Protein AF-A0A422Q7G4-F1 (afdb_monomer_lite)

pLDDT: mean 73.3, std 18.07, range [26.69, 97.81]

Sequence (610 aa):
MLEGDVGDVSAAATEVNVARLLAAAANCREGLAVATIRLRLLHNSTESHAGWSRREKDVLLLCLDRAVSRVYPPLDPLQYTQAPPEFLLEDGARVVRLRLTPSARYSSAATVPHRVEGKCPPPRTTPADATSSDDAPVVDAAAARGECGGDEDAAALMRRRWRKAAWMTARIFNEGGWYPAEQRPVKVPTETVGCMRSGASSETVLDVAARLKERRLLHADAFGMEFIGLIVALTPRYAYVAVPFLQDGQALPQWSLVSRVGVPSLLAEAAATLTRKRERSECATGGFVLFLNEEELVAHDVGPLNRLQPDQCVRVVLRAHKVYCKQQRTLLGGPASLSLAFEDAAVLSCTAVEDQTNLLESLSTYLDLLQIVRASCARFLRGYSKYMGTSANSAEARLFTAVTDTVSVHMKKLRGREGRSPVTVASPQEIPSLLEGTCVEFKAKIDKWRRDGPDDAAPGQRRHAIVNLERIRHTVAAMASTLGGVLLVGVADDGEVIGHARGALKELRLSGFCPAMVKGSVTVTEMRAVRGERPTTMPKDWWKAAKPQPREQQDSEDAADRVVTVVTVRRGPAPFYTTSRYSVPYTRGFASTVPLHLVVCARRIADLLP

InterPro domains:
  IPR007421 Schlafen, AlbA_2 domain [PF04326] (436-526)
  IPR038461 Schlafen, AlbA_2 domain superfamily [G3DSA:3.30.950.30] (420-589)

Foldseek 3Di:
DAEEEAADLPFLVNLQRLLQSVQLQLPDPPPDDFRKYKYWYPDDDPDPPLADAQVNLLSNLVSNVSSQLQKPVRDQQQQFVVDFWDFDQDPSITMIMTTGHHQVVPDPLDPDGDHIPHDNPDPPPDPPPPDDDDDDDDDPDDDDPDDPPVVVVSVVLLVVLLVLLQLLLQCLAQCLQCVVLPPPDPPDPDDDDDPPPPDPDLDFPQRSQQVSAFDKGKGFGLVFQKFKWKFFKDDSFWTWTWAWEDDPPDPDTAIATAEIHGDDPLCVVVSVVNPDDDDPPDPPPDPDRDHHCCCVHCVVPPGDIGTDDPQSMKMFMKTAGMKIWHFDDDDPDDDTDIHIHGPPMDTPDIGGDPDPVCVNVRGQHPVNSVVSSVVRRVVSVVCCCVPVVPDCPDPSNVVSCLQFQFQDLPDDAFPDDWAFQPDDDPALVCQLVDRAWQAEAEAADLALQDDDDDDDDDPPSPVVNVVVLLVVQVVLQQLQLHAWHKYKYCADSSSQRNFDAPCSCVVNDQGSGWSSGHVPQKDKDKHQRDDDDDPPDDPVCPVVPPDDDDDPPPDDPPNGRGIMMIITGIHGRHNFTARHSSGATWHGRTNDIDGDNSNSSSVSSSSSDD

Secondary structure (DSSP, 8-state):
-EEEEES-TTSHHHHHHHHHHHHHHHH---TT--EEEEEEE-----S---S--HHHHHHHHHHHHHHHHTSSSPPPHHHHSSSPPEEEEETTEEEEEEEEPPGGGT-TT-SS----SSPPPPP---TT-----------------S-TTSHHHHHHHHHHHHHHHHHHHHHHHHHHHHHHHH-------------------S--HHHHHHHTTT--EEEEEEEEEEEEEEEEEE-SSEEEEEEEE--TT-SS-EEEEEEEEEPPGGGHHHHHHTTS---TT--------PEETHHHHHTT--S--EEPPTTT-EEEEEEEEEEEEEEPP-STTSPPPEEEEEEEEEEEEEEE-S-STTTGGGSPPHHHHHHHHHHHHHHHHHHHHHHHSS-TT-HHHHHHHHHH-SS-TT----S--PPPPS----SGGGGGG---SSSEEEE---GGGS-SSSS---TTHHHHHHHHHHHHHHHHHHHHTTTEEEEEETB-TTS-B--EETTTTTT---SSSSTT--TTSEEEEEEE---S---SSPPTTTTT--S-------S-GGGTTEEEEEEEEEPPSSSSB-SSTTS--EEE-SSSEEEPPHHHHHHHHHTT--

Radius of gyration: 28.14 Å; chains: 1; bounding box: 67×88×84 Å

Structure (mmCIF, N/CA/C/O backbone):
data_AF-A0A422Q7G4-F1
#
_entry.id   AF-A0A422Q7G4-F1
#
loop_
_atom_site.group_PDB
_atom_site.id
_atom_site.type_symbol
_atom_site.label_atom_id
_atom_site.label_alt_id
_atom_site.label_comp_id
_atom_site.label_asym_id
_atom_site.label_entity_id
_atom_site.label_seq_id
_atom_site.pdbx_PDB_ins_code
_atom_site.Cartn_x
_atom_site.Cartn_y
_atom_site.Cartn_z
_atom_site.occupancy
_atom_site.B_iso_or_equiv
_atom_site.auth_seq_id
_atom_site.auth_comp_id
_atom_site.auth_asym_id
_atom_site.auth_atom_id
_atom_site.pdbx_PDB_model_num
ATOM 1 N N . MET A 1 1 ? 10.695 -25.638 -3.423 1.00 82.25 1 MET A N 1
ATOM 2 C CA . MET A 1 1 ? 9.832 -24.990 -4.441 1.00 82.25 1 MET A CA 1
ATOM 3 C C . MET A 1 1 ? 8.390 -25.068 -3.961 1.00 82.25 1 MET A C 1
ATOM 5 O O . MET A 1 1 ? 8.004 -26.124 -3.478 1.00 82.25 1 MET A O 1
ATOM 9 N N . LEU A 1 2 ? 7.632 -23.973 -4.031 1.00 87.31 2 LEU A N 1
ATOM 10 C CA . LEU A 1 2 ? 6.211 -23.919 -3.663 1.00 87.31 2 LEU A CA 1
ATOM 11 C C . LEU A 1 2 ? 5.367 -23.875 -4.933 1.00 87.31 2 LEU A C 1
ATOM 13 O O . LEU A 1 2 ? 5.732 -23.163 -5.862 1.00 87.31 2 LEU A O 1
ATOM 17 N N . GLU A 1 3 ? 4.258 -24.602 -4.976 1.00 91.06 3 GLU A N 1
ATOM 18 C CA . GLU A 1 3 ? 3.409 -24.696 -6.167 1.00 91.06 3 GLU A CA 1
ATOM 19 C C . GLU A 1 3 ? 1.971 -24.295 -5.849 1.00 91.06 3 GLU A C 1
ATOM 21 O O . GLU A 1 3 ? 1.470 -24.582 -4.761 1.00 91.06 3 GLU A O 1
ATOM 26 N N . GLY A 1 4 ? 1.309 -23.645 -6.801 1.00 89.00 4 GLY A N 1
ATOM 27 C CA . GLY A 1 4 ? -0.097 -23.286 -6.697 1.00 89.00 4 GLY A CA 1
ATOM 28 C C . GLY A 1 4 ? -0.779 -23.233 -8.049 1.00 89.00 4 GLY A C 1
ATOM 29 O O . GLY A 1 4 ? -0.185 -22.814 -9.039 1.00 89.00 4 GLY A O 1
ATOM 30 N N . ASP A 1 5 ? -2.047 -23.617 -8.064 1.00 89.12 5 ASP A N 1
ATOM 31 C CA . ASP A 1 5 ? -2.892 -23.521 -9.243 1.00 89.12 5 ASP A CA 1
ATOM 32 C C . ASP A 1 5 ? -3.741 -22.241 -9.207 1.00 89.12 5 ASP A C 1
ATOM 34 O O . ASP A 1 5 ? -4.246 -21.824 -8.159 1.00 89.12 5 ASP A O 1
ATOM 38 N N . VAL A 1 6 ? -3.886 -21.610 -10.372 1.00 86.44 6 VAL A N 1
ATOM 39 C CA . VAL A 1 6 ? -4.592 -20.344 -10.580 1.00 86.44 6 VAL A CA 1
ATOM 40 C C . VAL A 1 6 ? -5.710 -20.564 -11.598 1.00 86.44 6 VAL A C 1
ATOM 42 O O . VAL A 1 6 ? -5.462 -20.656 -12.798 1.00 86.44 6 VAL A O 1
ATOM 45 N N . GLY A 1 7 ? -6.949 -20.668 -11.112 1.00 80.69 7 GLY A N 1
ATOM 46 C CA . GLY A 1 7 ? -8.137 -20.825 -11.962 1.00 80.69 7 GLY A CA 1
ATOM 47 C C . GLY A 1 7 ? -8.635 -19.499 -12.544 1.00 80.69 7 GLY A C 1
ATOM 48 O O . GLY A 1 7 ? -8.728 -19.349 -13.761 1.00 80.69 7 GLY A O 1
ATOM 49 N N . ASP A 1 8 ? -8.910 -18.525 -11.670 1.00 83.75 8 ASP A N 1
ATOM 50 C CA . ASP A 1 8 ? -9.358 -17.174 -12.032 1.00 83.75 8 ASP A CA 1
ATOM 51 C C . ASP A 1 8 ? -8.483 -16.117 -11.344 1.00 83.75 8 ASP A C 1
ATOM 53 O O . ASP A 1 8 ? -8.568 -15.903 -10.136 1.00 83.75 8 ASP A O 1
ATOM 57 N N . VAL A 1 9 ? -7.653 -15.424 -12.123 1.00 82.44 9 VAL A N 1
ATOM 58 C CA . VAL A 1 9 ? -6.756 -14.337 -11.680 1.00 82.44 9 VAL A CA 1
ATOM 59 C C . VAL A 1 9 ? -7.482 -13.108 -11.114 1.00 82.44 9 VAL A C 1
ATOM 61 O O . VAL A 1 9 ? -6.870 -12.265 -10.455 1.00 82.44 9 VAL A O 1
ATOM 64 N N . SER A 1 10 ? -8.786 -12.983 -11.357 1.00 79.56 10 SER A N 1
ATOM 65 C CA . SER A 1 10 ? -9.614 -11.894 -10.836 1.00 79.56 10 SER A CA 1
ATOM 66 C C . SER A 1 10 ? -10.313 -12.257 -9.526 1.00 79.56 10 SER A C 1
ATOM 68 O O . SER A 1 10 ? -10.765 -11.352 -8.816 1.00 79.56 10 SER A O 1
ATOM 70 N N . ALA A 1 11 ? -10.382 -13.548 -9.189 1.00 80.50 11 ALA A N 1
ATOM 71 C CA . ALA A 1 11 ? -11.051 -14.034 -7.994 1.00 80.50 11 ALA A CA 1
ATOM 72 C C . ALA A 1 11 ? -10.252 -13.717 -6.723 1.00 80.50 11 ALA A C 1
ATOM 74 O O . ALA A 1 11 ? -9.050 -13.973 -6.626 1.00 80.50 11 ALA A O 1
ATOM 75 N N . ALA A 1 12 ? -10.951 -13.256 -5.685 1.00 75.19 12 ALA A N 1
ATOM 76 C CA . ALA A 1 12 ? -10.347 -13.016 -4.375 1.00 75.19 12 ALA A CA 1
ATOM 77 C C . ALA A 1 12 ? -9.751 -14.295 -3.756 1.00 75.19 12 ALA A C 1
ATOM 79 O O . ALA A 1 12 ? -8.729 -14.233 -3.076 1.00 75.19 12 ALA A O 1
ATOM 80 N N . ALA A 1 13 ? -10.341 -15.464 -4.034 1.00 80.00 13 ALA A N 1
ATOM 81 C CA . ALA A 1 13 ? -9.811 -16.754 -3.592 1.00 80.00 13 ALA A CA 1
ATOM 82 C C . ALA A 1 13 ? -8.398 -17.018 -4.143 1.00 80.00 13 ALA A C 1
ATOM 84 O O . ALA A 1 13 ? -7.528 -17.500 -3.414 1.00 80.00 13 ALA A O 1
ATOM 85 N N . THR A 1 14 ? -8.144 -16.635 -5.397 1.00 85.94 14 THR A N 1
ATOM 86 C CA . THR A 1 14 ? -6.820 -16.721 -6.020 1.00 85.94 14 THR A CA 1
ATOM 87 C C . THR A 1 14 ? -5.834 -15.782 -5.342 1.00 85.94 14 THR A C 1
ATOM 89 O O . THR A 1 14 ? -4.740 -16.214 -4.990 1.00 85.94 14 THR A O 1
ATOM 92 N N . GLU A 1 15 ? -6.217 -14.527 -5.086 1.00 86.31 15 GLU A N 1
ATOM 93 C CA . GLU A 1 15 ? -5.363 -13.574 -4.362 1.00 86.31 15 GLU A CA 1
ATOM 94 C C . GLU A 1 15 ? -4.960 -14.115 -2.983 1.00 86.31 15 GLU A C 1
ATOM 96 O O . GLU A 1 15 ? -3.801 -14.010 -2.589 1.00 86.31 15 GLU A O 1
ATOM 101 N N . VAL A 1 16 ? -5.905 -14.723 -2.257 1.00 82.94 16 VAL A N 1
ATOM 102 C CA . VAL A 1 16 ? -5.658 -15.345 -0.948 1.00 82.94 16 VAL A CA 1
ATOM 103 C C . VAL A 1 16 ? -4.728 -16.553 -1.075 1.00 82.94 16 VAL A C 1
ATOM 105 O O . VAL A 1 16 ? -3.814 -16.700 -0.264 1.00 82.94 16 VAL A O 1
ATOM 108 N N . ASN A 1 17 ? -4.916 -17.405 -2.085 1.00 87.19 17 ASN A N 1
ATOM 109 C CA . ASN A 1 17 ? -4.039 -18.553 -2.314 1.00 87.19 17 ASN A CA 1
ATOM 110 C C . ASN A 1 17 ? -2.601 -18.109 -2.629 1.00 87.19 17 ASN A C 1
ATOM 112 O O . ASN A 1 17 ? -1.646 -18.568 -2.004 1.00 87.19 17 ASN A O 1
ATOM 116 N N . VAL A 1 18 ? -2.446 -17.138 -3.532 1.00 90.12 18 VAL A N 1
ATOM 117 C CA . VAL A 1 18 ? -1.146 -16.544 -3.864 1.00 90.12 18 VAL A CA 1
ATOM 118 C C . VAL A 1 18 ? -0.519 -15.886 -2.633 1.00 90.12 18 VAL A C 1
ATOM 120 O O . VAL A 1 18 ? 0.665 -16.091 -2.381 1.00 90.12 18 VAL A O 1
ATOM 123 N N . ALA A 1 19 ? -1.292 -15.161 -1.819 1.00 88.25 19 ALA A N 1
ATOM 124 C CA . ALA A 1 19 ? -0.799 -14.561 -0.579 1.00 88.25 19 ALA A CA 1
ATOM 125 C C . ALA A 1 19 ? -0.264 -15.617 0.401 1.00 88.25 19 ALA A C 1
ATOM 127 O O . ALA A 1 19 ? 0.794 -15.420 0.994 1.00 88.25 19 ALA A O 1
ATOM 128 N N . ARG A 1 20 ? -0.932 -16.773 0.526 1.00 87.38 20 ARG A N 1
ATOM 129 C CA . ARG A 1 20 ? -0.442 -17.897 1.344 1.00 87.38 20 ARG A CA 1
ATOM 130 C C . ARG A 1 20 ? 0.875 -18.460 0.816 1.00 87.38 20 ARG A C 1
ATOM 132 O O . ARG A 1 20 ? 1.763 -18.741 1.615 1.00 87.38 20 ARG A O 1
ATOM 139 N N . LEU A 1 21 ? 1.027 -18.591 -0.502 1.00 90.25 21 LEU A N 1
ATOM 140 C CA . LEU A 1 21 ? 2.280 -19.045 -1.119 1.00 90.25 21 LEU A CA 1
ATOM 141 C C . LEU A 1 21 ? 3.412 -18.035 -0.915 1.00 90.25 21 LEU A C 1
ATOM 143 O O . LEU A 1 21 ? 4.527 -18.430 -0.581 1.00 90.25 21 LEU A O 1
ATOM 147 N N . LEU A 1 22 ? 3.125 -16.738 -1.059 1.00 89.12 22 LEU A N 1
ATOM 148 C CA . LEU A 1 22 ? 4.069 -15.654 -0.776 1.00 89.12 22 LEU A CA 1
ATOM 149 C C . LEU A 1 22 ? 4.499 -15.665 0.697 1.00 89.12 22 LEU A C 1
ATOM 151 O O . LEU A 1 22 ? 5.689 -15.557 0.990 1.00 89.12 22 LEU A O 1
ATOM 155 N N . ALA A 1 23 ? 3.550 -15.849 1.616 1.00 86.00 23 ALA A N 1
ATOM 156 C CA . ALA A 1 23 ? 3.828 -15.940 3.043 1.00 86.00 23 ALA A CA 1
ATOM 157 C C . ALA A 1 23 ? 4.668 -17.176 3.398 1.00 86.00 23 ALA A C 1
ATOM 159 O O . ALA A 1 23 ? 5.651 -17.078 4.132 1.00 86.00 23 ALA A O 1
ATOM 160 N N . ALA A 1 24 ? 4.325 -18.334 2.828 1.00 85.88 24 ALA A N 1
ATOM 161 C CA . ALA A 1 24 ? 5.100 -19.560 2.968 1.00 85.88 24 ALA A CA 1
ATOM 162 C C . ALA A 1 24 ? 6.536 -19.377 2.456 1.00 85.88 24 ALA A C 1
ATOM 164 O O . ALA A 1 24 ? 7.475 -19.717 3.171 1.00 85.88 24 ALA A O 1
ATOM 165 N N . ALA A 1 25 ? 6.707 -18.777 1.272 1.00 86.44 25 ALA A N 1
ATOM 166 C CA . ALA A 1 25 ? 8.015 -18.502 0.677 1.00 86.44 25 ALA A CA 1
ATOM 167 C C . ALA A 1 25 ? 8.864 -17.575 1.555 1.00 86.44 25 ALA A C 1
ATOM 169 O O . ALA A 1 25 ? 10.052 -17.822 1.753 1.00 86.44 25 ALA A O 1
ATOM 170 N N . ALA A 1 26 ? 8.253 -16.521 2.101 1.00 81.69 26 ALA A N 1
ATOM 171 C CA . ALA A 1 26 ? 8.927 -15.578 2.987 1.00 81.69 26 ALA A CA 1
ATOM 172 C C . ALA A 1 26 ? 9.363 -16.222 4.316 1.00 81.69 26 ALA A C 1
ATOM 174 O O . ALA A 1 26 ? 10.389 -15.838 4.876 1.00 81.69 26 ALA A O 1
ATOM 175 N N . ASN A 1 27 ? 8.614 -17.221 4.794 1.00 80.56 27 ASN A N 1
ATOM 176 C CA . ASN A 1 27 ? 8.895 -17.956 6.027 1.00 80.56 27 ASN A CA 1
ATOM 177 C C . ASN A 1 27 ? 9.822 -19.176 5.848 1.00 80.56 27 ASN A C 1
ATOM 179 O O . ASN A 1 27 ? 10.163 -19.811 6.852 1.00 80.56 27 ASN A O 1
ATOM 183 N N . CYS A 1 28 ? 10.234 -19.523 4.622 1.00 79.06 28 CYS A N 1
ATOM 184 C CA . CYS A 1 28 ? 11.162 -20.629 4.378 1.00 79.06 28 CYS A CA 1
ATOM 185 C C . CYS A 1 28 ? 12.508 -20.377 5.087 1.00 79.06 28 CYS A C 1
ATOM 187 O O . CYS A 1 28 ? 13.158 -19.354 4.875 1.00 79.06 28 CYS A O 1
ATOM 189 N N . ARG A 1 29 ? 12.922 -21.320 5.949 1.00 63.12 29 ARG A N 1
ATOM 190 C CA . ARG A 1 29 ? 14.099 -21.194 6.834 1.00 63.12 29 ARG A CA 1
ATOM 191 C C . ARG A 1 29 ? 15.398 -21.768 6.267 1.00 63.12 29 ARG A C 1
ATOM 193 O O . ARG A 1 29 ? 16.409 -21.748 6.962 1.00 63.12 29 ARG A O 1
ATOM 200 N N . GLU A 1 30 ? 15.396 -22.274 5.038 1.00 57.72 30 GLU A N 1
ATOM 201 C CA . GLU A 1 30 ? 16.609 -22.820 4.424 1.00 57.72 30 GLU A CA 1
ATOM 202 C C . GLU A 1 30 ? 17.587 -21.679 4.120 1.00 57.72 30 GLU A C 1
ATOM 204 O O . GLU A 1 30 ? 17.422 -20.910 3.172 1.00 57.72 30 GLU A O 1
ATOM 209 N N . GLY A 1 31 ? 18.591 -21.549 4.989 1.00 50.94 31 GLY A N 1
ATOM 210 C CA . GLY A 1 31 ? 19.435 -20.370 5.184 1.00 50.94 31 GLY A CA 1
ATOM 211 C C . GLY A 1 31 ? 20.254 -19.865 3.995 1.00 50.94 31 GLY A C 1
ATOM 212 O O . GLY A 1 31 ? 21.030 -18.936 4.181 1.00 50.94 31 GLY A O 1
ATOM 213 N N . LEU A 1 32 ? 20.105 -20.395 2.778 1.00 53.03 32 LEU A N 1
ATOM 214 C CA . LEU A 1 32 ? 20.861 -19.950 1.600 1.00 53.03 32 LEU A CA 1
ATOM 215 C C . LEU A 1 32 ? 20.078 -19.989 0.270 1.00 53.03 32 LEU A C 1
ATOM 217 O O . LEU A 1 32 ? 20.635 -19.579 -0.749 1.00 53.03 32 LEU A O 1
ATOM 221 N N . ALA A 1 33 ? 18.788 -20.346 0.236 1.00 64.81 33 ALA A N 1
ATOM 222 C CA . ALA A 1 33 ? 18.045 -20.481 -1.026 1.00 64.81 33 ALA A CA 1
ATOM 223 C C . ALA A 1 33 ? 17.051 -19.330 -1.275 1.00 64.81 33 ALA A C 1
ATOM 225 O O . ALA A 1 33 ? 16.309 -18.905 -0.394 1.00 64.81 33 ALA A O 1
ATOM 226 N N . VAL A 1 34 ? 17.038 -18.808 -2.504 1.00 78.31 34 VAL A N 1
ATOM 227 C CA . VAL A 1 34 ? 15.935 -17.980 -3.014 1.00 78.31 34 VAL A CA 1
ATOM 228 C C . VAL A 1 34 ? 14.699 -18.880 -3.095 1.00 78.31 34 VAL A C 1
ATOM 230 O O . VAL A 1 34 ? 14.728 -19.903 -3.781 1.00 78.31 34 VAL A O 1
ATOM 233 N N . ALA A 1 35 ? 13.620 -18.528 -2.396 1.00 85.69 35 ALA A N 1
ATOM 234 C CA . ALA A 1 35 ? 12.386 -19.296 -2.432 1.00 85.69 35 ALA A CA 1
ATOM 235 C C . ALA A 1 35 ? 11.719 -19.119 -3.800 1.00 85.69 35 ALA A C 1
ATOM 237 O O . ALA A 1 35 ? 11.493 -18.001 -4.261 1.00 85.69 35 ALA A O 1
ATOM 238 N N . THR A 1 36 ? 11.410 -20.230 -4.463 1.00 88.31 36 THR A N 1
ATOM 239 C CA . THR A 1 36 ? 10.760 -20.218 -5.777 1.00 88.31 36 THR A CA 1
ATOM 240 C C . THR A 1 36 ? 9.304 -20.637 -5.636 1.00 88.31 36 THR A C 1
ATOM 242 O O . THR A 1 36 ? 9.035 -21.732 -5.133 1.00 88.31 36 THR A O 1
ATOM 245 N N . ILE A 1 37 ? 8.388 -19.778 -6.085 1.00 90.81 37 ILE A N 1
ATOM 246 C CA . ILE A 1 37 ? 6.953 -20.058 -6.206 1.00 90.81 37 ILE A CA 1
ATOM 247 C C . ILE A 1 37 ? 6.640 -20.312 -7.678 1.00 90.81 37 ILE A C 1
ATOM 249 O O . ILE A 1 37 ? 7.038 -19.529 -8.537 1.00 90.81 37 ILE A O 1
ATOM 253 N N . ARG A 1 38 ? 5.912 -21.386 -7.959 1.00 92.25 38 ARG A N 1
ATOM 254 C CA . ARG A 1 38 ? 5.447 -21.790 -9.282 1.00 92.25 38 ARG A CA 1
ATOM 255 C C . ARG A 1 38 ? 3.921 -21.727 -9.307 1.00 92.25 38 ARG A C 1
ATOM 257 O O . ARG A 1 38 ? 3.261 -22.459 -8.577 1.00 92.25 38 ARG A O 1
ATOM 264 N N . LEU A 1 39 ? 3.368 -20.834 -10.119 1.00 92.31 39 LEU A N 1
ATOM 265 C CA . LEU A 1 39 ? 1.930 -20.652 -10.301 1.00 92.31 39 LEU A CA 1
ATOM 266 C C . LEU A 1 39 ? 1.521 -21.210 -11.662 1.00 92.31 39 LEU A C 1
ATOM 268 O O . LEU A 1 39 ? 1.949 -20.681 -12.684 1.00 92.31 39 LEU A O 1
ATOM 272 N N . ARG A 1 40 ? 0.702 -22.259 -11.691 1.00 89.75 40 ARG A N 1
ATOM 273 C CA . ARG A 1 40 ? 0.187 -22.853 -12.929 1.00 89.75 40 ARG A CA 1
ATOM 274 C C . ARG A 1 40 ? -1.222 -22.341 -13.197 1.00 89.75 40 ARG A C 1
ATOM 276 O O . ARG A 1 40 ? -2.091 -22.436 -12.335 1.00 89.75 40 ARG A O 1
ATOM 283 N N . LEU A 1 41 ? -1.461 -21.792 -14.382 1.00 87.31 41 LEU A N 1
ATOM 284 C CA . LEU A 1 41 ? -2.793 -21.331 -14.765 1.00 87.31 41 LEU A CA 1
ATOM 285 C C . LEU A 1 41 ? -3.606 -22.511 -15.295 1.00 87.31 41 LEU A C 1
ATOM 287 O O . LEU A 1 41 ? -3.183 -23.180 -16.233 1.00 87.31 41 LEU A O 1
ATOM 291 N N . LEU A 1 42 ? -4.778 -22.740 -14.702 1.00 82.56 42 LEU A N 1
ATOM 292 C CA . LEU A 1 42 ? -5.694 -23.825 -15.078 1.00 82.56 42 LEU A CA 1
ATOM 293 C C . LEU A 1 42 ? -6.669 -23.431 -16.198 1.00 82.56 42 LEU A C 1
ATOM 295 O O . LEU A 1 42 ? -7.570 -24.196 -16.531 1.00 82.56 42 LEU A O 1
ATOM 299 N N . HIS A 1 43 ? -6.550 -22.220 -16.740 1.00 71.31 43 HIS A N 1
ATOM 300 C CA . HIS A 1 43 ? -7.519 -21.700 -17.694 1.00 71.31 43 HIS A CA 1
ATOM 301 C C . HIS A 1 43 ? -7.432 -22.437 -19.040 1.00 71.31 43 HIS A C 1
ATOM 303 O O . HIS A 1 43 ? -6.398 -22.408 -19.708 1.00 71.31 43 HIS A O 1
ATOM 309 N N . ASN A 1 44 ? -8.548 -23.039 -19.457 1.00 54.34 44 ASN A N 1
ATOM 310 C CA . ASN A 1 44 ? -8.733 -23.619 -20.784 1.00 54.34 44 ASN A CA 1
ATOM 311 C C . ASN A 1 44 ? -8.970 -22.489 -21.795 1.00 54.34 44 ASN A C 1
ATOM 313 O O . ASN A 1 44 ? -10.111 -22.167 -22.120 1.00 54.34 44 ASN A O 1
ATOM 317 N N . SER A 1 45 ? -7.904 -21.844 -22.273 1.00 51.84 45 SER A N 1
ATOM 318 C CA . SER A 1 45 ? -8.019 -20.988 -23.455 1.00 51.84 45 SER A CA 1
ATOM 319 C C . SER A 1 45 ? -8.420 -21.868 -24.640 1.00 51.84 45 SER A C 1
ATOM 321 O O . SER A 1 45 ? -7.636 -22.703 -25.081 1.00 51.84 45 SER A O 1
ATOM 323 N N . THR A 1 46 ? -9.635 -21.686 -25.160 1.00 49.47 46 THR A N 1
ATOM 324 C CA . THR A 1 46 ? -10.085 -22.283 -26.431 1.00 49.47 46 THR A CA 1
ATOM 325 C C . THR A 1 46 ? -9.343 -21.700 -27.636 1.00 49.47 46 THR A C 1
ATOM 327 O O . THR A 1 46 ? -9.449 -22.221 -28.743 1.00 49.47 46 THR A O 1
ATOM 330 N N . GLU A 1 47 ? -8.583 -20.622 -27.438 1.00 53.59 47 GLU A N 1
ATOM 331 C CA . GLU A 1 47 ? -7.743 -20.022 -28.466 1.00 53.59 47 GLU A CA 1
ATOM 332 C C . GLU A 1 47 ? -6.375 -20.708 -28.487 1.00 53.59 47 GLU A C 1
ATOM 334 O O . GLU A 1 47 ? -5.639 -20.681 -27.497 1.00 53.59 47 GLU A O 1
ATOM 339 N N . SER A 1 48 ? -6.043 -21.300 -29.641 1.00 51.06 48 SER A N 1
ATOM 340 C CA . SER A 1 48 ? -4.814 -22.050 -29.963 1.00 51.06 48 SER A CA 1
ATOM 341 C C . SER A 1 48 ? -3.502 -21.248 -29.897 1.00 51.06 48 SER A C 1
ATOM 343 O O . SER A 1 48 ? -2.496 -21.619 -30.502 1.00 51.06 48 SER A O 1
ATOM 345 N N . HIS A 1 49 ? -3.465 -20.138 -29.165 1.00 55.47 49 HIS A N 1
ATOM 346 C CA . HIS A 1 49 ? -2.233 -19.399 -28.956 1.00 55.47 49 HIS A CA 1
ATOM 347 C C . HIS A 1 49 ? -1.345 -20.154 -27.965 1.00 55.47 49 HIS A C 1
ATOM 349 O O . HIS A 1 49 ? -1.589 -20.164 -26.755 1.00 55.47 49 HIS A O 1
ATOM 355 N N . ALA A 1 50 ? -0.273 -20.744 -28.499 1.00 61.97 50 ALA A N 1
ATOM 356 C CA . ALA A 1 50 ? 0.771 -21.489 -27.793 1.00 61.97 50 ALA A CA 1
ATOM 357 C C . ALA A 1 50 ? 1.595 -20.641 -26.797 1.00 61.97 50 ALA A C 1
ATOM 359 O O . ALA A 1 50 ? 2.707 -21.016 -26.457 1.00 61.97 50 ALA A O 1
ATOM 360 N N . GLY A 1 51 ? 1.095 -19.483 -26.354 1.00 74.06 51 GLY A N 1
ATOM 361 C CA . GLY A 1 51 ? 1.835 -18.476 -25.603 1.00 74.06 51 GLY A CA 1
ATOM 362 C C . GLY A 1 51 ? 1.005 -17.750 -24.555 1.00 74.06 51 GLY A C 1
ATOM 363 O O . GLY A 1 51 ? -0.207 -17.916 -24.463 1.00 74.06 51 GLY A O 1
ATOM 364 N N . TRP A 1 52 ? 1.690 -16.934 -23.758 1.00 79.88 52 TRP A N 1
ATOM 365 C CA . TRP A 1 52 ? 1.068 -15.969 -22.857 1.00 79.88 52 TRP A CA 1
ATOM 366 C C . TRP A 1 52 ? 0.683 -14.705 -23.622 1.00 79.88 52 TRP A C 1
ATOM 368 O O . TRP A 1 52 ? 1.570 -14.035 -24.160 1.00 79.88 52 TRP A O 1
ATOM 378 N N . SER A 1 53 ? -0.593 -14.321 -23.599 1.00 78.50 53 SER A N 1
ATOM 379 C CA . SER A 1 53 ? -0.985 -12.987 -24.056 1.00 78.50 53 SER A CA 1
ATOM 380 C C . SER A 1 53 ? -0.535 -11.926 -23.049 1.00 78.50 53 SER A C 1
ATOM 382 O O . SER A 1 53 ? -0.379 -12.193 -21.855 1.00 78.50 53 SER A O 1
ATOM 384 N N . ARG A 1 54 ? -0.341 -10.687 -23.505 1.00 73.19 54 ARG A N 1
ATOM 385 C CA . ARG A 1 54 ? 0.028 -9.582 -22.612 1.00 73.19 54 ARG A CA 1
ATOM 386 C C . ARG A 1 54 ? -1.041 -9.295 -21.559 1.00 73.19 54 ARG A C 1
ATOM 388 O O . ARG A 1 54 ? -0.715 -9.185 -20.383 1.00 73.19 54 ARG A O 1
ATOM 395 N N . ARG A 1 55 ? -2.312 -9.259 -21.968 1.00 77.69 55 ARG A N 1
ATOM 396 C CA . ARG A 1 55 ? -3.447 -9.022 -21.065 1.00 77.69 55 ARG A CA 1
ATOM 397 C C . ARG A 1 55 ? -3.458 -10.016 -19.903 1.00 77.69 55 ARG A C 1
ATOM 399 O O . ARG A 1 55 ? -3.715 -9.626 -18.770 1.00 77.69 55 ARG A O 1
ATOM 406 N N . GLU A 1 56 ? -3.158 -11.286 -20.163 1.00 80.56 56 GLU A N 1
ATOM 407 C CA . GLU A 1 56 ? -3.064 -12.306 -19.111 1.00 80.56 56 GLU A CA 1
ATOM 408 C C . GLU A 1 56 ? -1.910 -12.036 -18.144 1.00 80.56 56 GLU A C 1
ATOM 410 O O . GLU A 1 56 ? -2.089 -12.170 -16.931 1.00 80.56 56 GLU A O 1
ATOM 415 N N . LYS A 1 57 ? -0.745 -11.623 -18.663 1.00 83.81 57 LYS A N 1
ATOM 416 C CA . LYS A 1 57 ? 0.399 -11.232 -17.830 1.00 83.81 57 LYS A CA 1
ATOM 417 C C . LYS A 1 57 ? 0.027 -10.060 -16.925 1.00 83.81 57 LYS A C 1
ATOM 419 O O . LYS A 1 57 ? 0.211 -10.168 -15.718 1.00 83.81 57 LYS A O 1
ATOM 424 N N . ASP A 1 58 ? -0.568 -9.002 -17.472 1.00 82.00 58 ASP A N 1
ATOM 425 C CA . ASP A 1 58 ? -0.933 -7.796 -16.716 1.00 82.00 58 ASP A CA 1
ATOM 426 C C . ASP A 1 58 ? -1.940 -8.097 -15.604 1.00 82.00 58 ASP A C 1
ATOM 428 O O . ASP A 1 58 ? -1.759 -7.684 -14.455 1.00 82.00 58 ASP A O 1
ATOM 432 N N . VAL A 1 59 ? -2.986 -8.870 -15.911 1.00 83.88 59 VAL A N 1
ATOM 433 C CA . VAL A 1 59 ? -3.993 -9.252 -14.912 1.00 83.88 59 VAL A CA 1
ATOM 434 C C . VAL A 1 59 ? -3.370 -10.110 -13.809 1.00 83.88 59 VAL A C 1
ATOM 436 O O . VAL A 1 59 ? -3.697 -9.924 -12.632 1.00 83.88 59 VAL A O 1
ATOM 439 N N . LEU A 1 60 ? -2.434 -11.004 -14.147 1.00 88.62 60 LEU A N 1
ATOM 440 C CA . LEU A 1 60 ? -1.708 -11.776 -13.143 1.00 88.62 60 LEU A CA 1
ATOM 441 C C . LEU A 1 60 ? -0.786 -10.889 -12.297 1.00 88.62 60 LEU A C 1
ATOM 443 O O . LEU A 1 60 ? -0.813 -11.006 -11.076 1.00 88.62 60 LEU A O 1
ATOM 447 N N . LEU A 1 61 ? -0.009 -9.982 -12.894 1.00 87.88 61 LEU A N 1
ATOM 448 C CA . LEU A 1 61 ? 0.854 -9.056 -12.148 1.00 87.88 61 LEU A CA 1
ATOM 449 C C . LEU A 1 61 ? 0.028 -8.176 -11.188 1.00 87.88 61 LEU A C 1
ATOM 451 O O . LEU A 1 61 ? 0.421 -7.982 -10.038 1.00 87.88 61 LEU A O 1
ATOM 455 N N . LEU A 1 62 ? -1.166 -7.731 -11.599 1.00 85.81 62 LEU A N 1
ATOM 456 C CA . LEU A 1 62 ? -2.126 -7.042 -10.724 1.00 85.81 62 LEU A CA 1
ATOM 457 C C . LEU A 1 62 ? -2.684 -7.951 -9.617 1.00 85.81 62 LEU A C 1
ATOM 459 O O . LEU A 1 62 ? -2.981 -7.486 -8.515 1.00 85.81 62 LEU A O 1
ATOM 463 N N . CYS A 1 63 ? -2.870 -9.246 -9.882 1.00 87.56 63 CYS A N 1
ATOM 464 C CA . CYS A 1 63 ? -3.201 -10.227 -8.846 1.00 87.56 63 CYS A CA 1
ATOM 465 C C . CYS A 1 63 ? -2.060 -10.363 -7.826 1.00 87.56 63 CYS A C 1
ATOM 467 O O . CYS A 1 63 ? -2.334 -10.430 -6.629 1.00 87.56 63 CYS A O 1
ATOM 469 N N . LEU A 1 64 ? -0.796 -10.356 -8.266 1.00 88.75 64 LEU A N 1
ATOM 470 C CA . LEU A 1 64 ? 0.365 -10.407 -7.372 1.00 88.75 64 LEU A CA 1
ATOM 471 C C . LEU A 1 64 ? 0.459 -9.157 -6.488 1.00 88.75 64 LEU A C 1
ATOM 473 O O . LEU A 1 64 ? 0.633 -9.297 -5.278 1.00 88.75 64 LEU A O 1
ATOM 477 N N . ASP A 1 65 ? 0.278 -7.958 -7.055 1.00 85.88 65 ASP A N 1
ATOM 478 C CA . ASP A 1 65 ? 0.252 -6.697 -6.292 1.00 85.88 65 ASP A CA 1
ATOM 479 C C . ASP A 1 65 ? -0.809 -6.739 -5.179 1.00 85.88 65 ASP A C 1
ATOM 481 O O . ASP A 1 65 ? -0.538 -6.394 -4.024 1.00 85.88 65 ASP A O 1
ATOM 485 N N . ARG A 1 66 ? -2.009 -7.242 -5.498 1.00 83.69 66 ARG A N 1
ATOM 486 C CA . ARG A 1 66 ? -3.086 -7.434 -4.514 1.00 83.69 66 ARG A CA 1
ATOM 487 C C . ARG A 1 66 ? -2.730 -8.498 -3.476 1.00 83.69 66 ARG A C 1
ATOM 489 O O . ARG A 1 66 ? -2.920 -8.263 -2.285 1.00 83.69 66 ARG A O 1
ATOM 496 N N . ALA A 1 67 ? -2.178 -9.636 -3.890 1.00 86.31 67 ALA A N 1
ATOM 497 C CA . ALA A 1 67 ? -1.824 -10.736 -2.994 1.00 86.31 67 ALA A CA 1
ATOM 498 C C . ALA A 1 67 ? -0.732 -10.355 -1.981 1.00 86.31 67 ALA A C 1
ATOM 500 O O . ALA A 1 67 ? -0.844 -10.695 -0.805 1.00 86.31 67 ALA A O 1
ATOM 501 N N . VAL A 1 68 ? 0.286 -9.594 -2.395 1.00 83.62 68 VAL A N 1
ATOM 502 C CA . VAL A 1 68 ? 1.340 -9.089 -1.498 1.00 83.62 68 VAL A CA 1
ATOM 503 C C . VAL A 1 68 ? 0.755 -8.275 -0.347 1.00 83.62 68 VAL A C 1
ATOM 505 O O . VAL A 1 68 ? 1.177 -8.438 0.797 1.00 83.62 68 VAL A O 1
ATOM 508 N N . SER A 1 69 ? -0.226 -7.415 -0.636 1.00 77.06 69 SER A N 1
ATOM 509 C CA . SER A 1 69 ? -0.858 -6.563 0.380 1.00 77.06 69 SER A CA 1
ATOM 510 C C . SER A 1 69 ? -1.648 -7.344 1.439 1.00 77.06 69 SER A C 1
ATOM 512 O O . SER A 1 69 ? -1.933 -6.806 2.506 1.00 77.06 69 SER A O 1
ATOM 514 N N . ARG A 1 70 ? -1.978 -8.615 1.163 1.00 77.50 70 ARG A N 1
ATOM 515 C CA . ARG A 1 70 ? -2.688 -9.519 2.081 1.00 77.50 70 ARG A CA 1
ATOM 516 C C . ARG A 1 70 ? -1.756 -10.278 3.029 1.00 77.50 70 ARG A C 1
ATOM 518 O O . ARG A 1 70 ? -2.243 -10.916 3.956 1.00 77.50 70 ARG A O 1
ATOM 525 N N . VAL A 1 71 ? -0.443 -10.244 2.802 1.00 80.25 71 VAL A N 1
ATOM 526 C CA . VAL A 1 71 ? 0.540 -10.841 3.714 1.00 80.25 71 VAL A CA 1
ATOM 527 C C . VAL A 1 71 ? 0.792 -9.864 4.860 1.00 80.25 71 VAL A C 1
ATOM 529 O O . VAL A 1 71 ? 1.014 -8.682 4.612 1.00 80.25 71 VAL A O 1
ATOM 532 N N . TYR A 1 72 ? 0.777 -10.335 6.108 1.00 74.00 72 TYR A N 1
ATOM 533 C CA . TYR A 1 72 ? 1.080 -9.495 7.268 1.00 74.00 72 TYR A CA 1
ATOM 534 C C . TYR A 1 72 ? 2.294 -10.009 8.056 1.00 74.00 72 TYR A C 1
ATOM 536 O O . TYR A 1 72 ? 2.379 -11.201 8.308 1.00 74.00 72 TYR A O 1
ATOM 544 N N . PRO A 1 73 ? 3.222 -9.144 8.504 1.00 73.69 73 PRO A N 1
ATOM 545 C CA . PRO A 1 73 ? 3.429 -7.789 8.004 1.00 73.69 73 PRO A CA 1
ATOM 546 C C . PRO A 1 73 ? 3.656 -7.797 6.481 1.00 73.69 73 PRO A C 1
ATOM 548 O O . PRO A 1 73 ? 4.203 -8.778 5.976 1.00 73.69 73 PRO A O 1
ATOM 551 N N . PRO A 1 74 ? 3.271 -6.736 5.746 1.00 76.62 74 PRO A N 1
ATOM 552 C CA . PRO A 1 74 ? 3.426 -6.705 4.294 1.00 76.62 74 PRO A CA 1
ATOM 553 C C . PRO A 1 74 ? 4.853 -6.972 3.851 1.00 76.62 74 PRO A C 1
ATOM 555 O O . PRO A 1 74 ? 5.805 -6.433 4.429 1.00 76.62 74 PRO A O 1
ATOM 558 N N . LEU A 1 75 ? 4.981 -7.798 2.811 1.00 79.12 75 LEU A N 1
ATOM 559 C CA . LEU A 1 75 ? 6.274 -8.102 2.219 1.00 79.12 75 LEU A CA 1
ATOM 560 C C . LEU A 1 75 ? 6.865 -6.836 1.612 1.00 79.12 75 LEU A C 1
ATOM 562 O O . LEU A 1 75 ? 6.182 -6.062 0.937 1.00 79.12 75 LEU A O 1
ATOM 566 N N . ASP A 1 76 ? 8.160 -6.644 1.839 1.00 79.50 76 ASP A N 1
ATOM 567 C CA . ASP A 1 76 ? 8.887 -5.568 1.189 1.00 79.50 76 ASP A CA 1
ATOM 568 C C . ASP A 1 76 ? 8.955 -5.866 -0.324 1.00 79.50 76 ASP A C 1
ATOM 570 O O . ASP A 1 76 ? 9.437 -6.936 -0.697 1.00 79.50 76 ASP A O 1
ATOM 574 N N . PRO A 1 77 ? 8.544 -4.943 -1.212 1.00 74.31 77 PRO A N 1
ATOM 575 C CA . PRO A 1 77 ? 8.699 -5.108 -2.654 1.00 74.31 77 PRO A CA 1
ATOM 576 C C . PRO A 1 77 ? 10.085 -5.526 -3.101 1.00 74.31 77 PRO A C 1
ATOM 578 O O . PRO A 1 77 ? 10.209 -6.391 -3.960 1.00 74.31 77 PRO A O 1
ATOM 581 N N . LEU A 1 78 ? 11.145 -5.018 -2.479 1.00 74.06 78 LEU A N 1
ATOM 582 C CA . LEU A 1 78 ? 12.510 -5.420 -2.798 1.00 74.06 78 LEU A CA 1
ATOM 583 C C . LEU A 1 78 ? 12.776 -6.907 -2.543 1.00 74.06 78 LEU A C 1
ATOM 585 O O . LEU A 1 78 ? 13.733 -7.413 -3.119 1.00 74.06 78 LEU A O 1
ATOM 589 N N . GLN A 1 79 ? 11.980 -7.600 -1.718 1.00 73.12 79 GLN A N 1
ATOM 590 C CA . GLN A 1 79 ? 12.092 -9.045 -1.461 1.00 73.12 79 GLN A CA 1
ATOM 591 C C . GLN A 1 79 ? 11.588 -9.891 -2.624 1.00 73.12 79 GLN A C 1
ATOM 593 O O . GLN A 1 79 ? 12.194 -10.915 -2.933 1.00 73.12 79 GLN A O 1
ATOM 598 N N . TYR A 1 80 ? 10.508 -9.462 -3.276 1.00 74.88 80 TYR A N 1
ATOM 599 C CA . TYR A 1 80 ? 9.858 -10.233 -4.338 1.00 74.88 80 TYR A CA 1
ATOM 600 C C . TYR A 1 80 ? 10.076 -9.664 -5.742 1.00 74.88 80 TYR A C 1
ATOM 602 O O . TYR A 1 80 ? 9.794 -10.341 -6.723 1.00 74.88 80 TYR A O 1
ATOM 610 N N . THR A 1 81 ? 10.573 -8.431 -5.859 1.00 68.38 81 THR A N 1
ATOM 611 C CA . THR A 1 81 ? 10.850 -7.807 -7.159 1.00 68.38 81 THR A CA 1
ATOM 612 C C . THR A 1 81 ? 12.235 -8.124 -7.698 1.00 68.38 81 THR A C 1
ATOM 614 O O . THR A 1 81 ? 12.423 -7.877 -8.877 1.00 68.38 81 THR A O 1
ATOM 617 N N . GLN A 1 82 ? 13.173 -8.680 -6.901 1.00 67.50 82 GLN A N 1
ATOM 618 C CA . GLN A 1 82 ? 14.601 -8.866 -7.258 1.00 67.50 82 GLN A CA 1
ATOM 619 C C . GLN A 1 82 ? 14.863 -9.464 -8.637 1.00 67.50 82 GLN A C 1
ATOM 621 O O . GLN A 1 82 ? 15.840 -9.092 -9.286 1.00 67.50 82 GLN A O 1
ATOM 626 N N . ALA A 1 83 ? 14.012 -10.395 -9.046 1.00 74.12 83 ALA A N 1
ATOM 627 C CA . ALA A 1 83 ? 13.926 -10.853 -10.413 1.00 74.12 83 ALA A CA 1
ATOM 628 C C . ALA A 1 83 ? 12.496 -10.593 -10.900 1.00 74.12 83 ALA A C 1
ATOM 630 O O . ALA A 1 83 ? 11.551 -10.802 -10.129 1.00 74.12 83 ALA A O 1
ATOM 631 N N . PRO A 1 84 ? 12.316 -10.147 -12.154 1.00 77.31 84 PRO A N 1
ATOM 632 C CA . PRO A 1 84 ? 10.985 -10.062 -12.731 1.00 77.31 84 PRO A CA 1
ATOM 633 C C . PRO A 1 84 ? 10.332 -11.458 -12.746 1.00 77.31 84 PRO A C 1
ATOM 635 O O . PRO A 1 84 ? 11.045 -12.458 -12.866 1.00 77.31 84 PRO A O 1
ATOM 638 N N . PRO A 1 85 ? 8.994 -11.549 -12.636 1.00 85.44 85 PRO A N 1
ATOM 639 C CA . PRO A 1 85 ? 8.277 -12.806 -12.833 1.00 85.44 85 PRO A CA 1
ATOM 640 C C . PRO A 1 85 ? 8.631 -13.458 -14.176 1.00 85.44 85 PRO A C 1
ATOM 642 O O . PRO A 1 85 ? 8.566 -12.809 -15.220 1.00 85.44 85 PRO A O 1
ATOM 645 N N . GLU A 1 86 ? 8.994 -14.741 -14.156 1.00 87.56 86 GLU A N 1
ATOM 646 C CA . GLU A 1 86 ? 9.272 -15.505 -15.376 1.00 87.56 86 GLU A CA 1
ATOM 647 C C . GLU A 1 86 ? 7.961 -16.125 -15.875 1.00 87.56 86 GLU A C 1
ATOM 649 O O . GLU A 1 86 ? 7.350 -16.931 -15.172 1.00 87.56 86 GLU A O 1
ATOM 654 N N . PHE A 1 87 ? 7.531 -15.759 -17.082 1.00 87.00 87 PHE A N 1
ATOM 655 C CA . PHE A 1 87 ? 6.356 -16.333 -17.739 1.00 87.00 87 PHE A CA 1
ATOM 656 C C . PHE A 1 87 ? 6.801 -17.440 -18.692 1.00 87.00 87 PHE A C 1
ATOM 658 O O . PHE A 1 87 ? 7.474 -17.172 -19.686 1.00 87.00 87 PHE A O 1
ATOM 665 N N . LEU A 1 88 ? 6.432 -18.676 -18.376 1.00 89.50 88 LEU A N 1
ATOM 666 C CA . LEU A 1 88 ? 6.923 -19.892 -19.013 1.00 89.50 88 LEU A CA 1
ATOM 667 C C . LEU A 1 88 ? 5.764 -20.729 -19.567 1.00 89.50 88 LEU A C 1
ATOM 669 O O . LEU A 1 88 ? 4.614 -20.604 -19.135 1.00 89.50 88 LEU A O 1
ATOM 673 N N . LEU A 1 89 ? 6.092 -21.596 -20.520 1.00 87.25 89 LEU A N 1
ATOM 674 C CA . LEU A 1 89 ? 5.241 -22.689 -20.982 1.00 87.25 89 LEU A CA 1
ATOM 675 C C . LEU A 1 89 ? 5.960 -23.987 -20.627 1.00 87.25 89 LEU A C 1
ATOM 677 O O . LEU A 1 89 ? 7.017 -24.274 -21.182 1.00 87.25 89 LEU A O 1
ATOM 681 N N . GLU A 1 90 ? 5.414 -24.737 -19.679 1.00 86.94 90 GLU A N 1
ATOM 682 C CA . GLU A 1 90 ? 5.962 -26.014 -19.219 1.00 86.94 90 GLU A CA 1
ATOM 683 C C . GLU A 1 90 ? 4.896 -27.085 -19.463 1.00 86.94 90 GLU A C 1
ATOM 685 O O . GLU A 1 90 ? 3.771 -26.939 -18.990 1.00 86.94 90 GLU A O 1
ATOM 690 N N . ASP A 1 91 ? 5.219 -28.129 -20.228 1.00 82.88 91 ASP A N 1
ATOM 691 C CA . ASP A 1 91 ? 4.308 -29.246 -20.540 1.00 82.88 91 ASP A CA 1
ATOM 692 C C . ASP A 1 91 ? 2.947 -28.809 -21.119 1.00 82.88 91 ASP A C 1
ATOM 694 O O . ASP A 1 91 ? 1.893 -29.347 -20.786 1.00 82.88 91 ASP A O 1
ATOM 698 N N . GLY A 1 92 ? 2.954 -27.767 -21.959 1.00 78.62 92 GLY A N 1
ATOM 699 C CA . GLY A 1 92 ? 1.737 -27.172 -22.526 1.00 78.62 92 GLY A CA 1
ATOM 700 C C . GLY A 1 92 ? 0.918 -26.335 -21.534 1.00 78.62 92 GLY A C 1
ATOM 701 O O . GLY A 1 92 ? -0.057 -25.700 -21.932 1.00 78.62 92 GLY A O 1
ATOM 702 N N . ALA A 1 93 ? 1.327 -26.270 -20.265 1.00 83.50 93 ALA A N 1
ATOM 703 C CA . ALA A 1 93 ? 0.711 -25.440 -19.244 1.00 83.50 93 ALA A CA 1
ATOM 704 C C . ALA A 1 93 ? 1.424 -24.088 -19.121 1.00 83.50 93 ALA A C 1
ATOM 706 O O . ALA A 1 93 ? 2.651 -23.972 -19.144 1.00 83.50 93 ALA A O 1
ATOM 707 N N . ARG A 1 94 ? 0.632 -23.033 -18.937 1.00 88.25 94 ARG A N 1
ATOM 708 C CA . ARG A 1 94 ? 1.136 -21.684 -18.672 1.00 88.25 94 ARG A CA 1
ATOM 709 C C . ARG A 1 94 ? 1.547 -21.582 -17.206 1.00 88.25 94 ARG A C 1
ATOM 711 O O . ARG A 1 94 ? 0.721 -21.759 -16.310 1.00 88.25 94 ARG A O 1
ATOM 718 N N . VAL A 1 95 ? 2.822 -21.289 -16.966 1.00 90.38 95 VAL A N 1
ATOM 719 C CA . VAL A 1 95 ? 3.428 -21.261 -15.631 1.00 90.38 95 VAL A CA 1
ATOM 720 C C . VAL A 1 95 ? 4.091 -19.915 -15.374 1.00 90.38 95 VAL A C 1
ATOM 722 O O . VAL A 1 95 ? 4.768 -19.373 -16.243 1.00 90.38 95 VAL A O 1
ATOM 725 N N . VAL A 1 96 ? 3.923 -19.379 -14.166 1.00 90.31 96 VAL A N 1
ATOM 726 C CA . VAL A 1 96 ? 4.674 -18.218 -13.683 1.00 90.31 96 VAL A CA 1
ATOM 727 C C . VAL A 1 96 ? 5.570 -18.610 -12.537 1.00 90.31 96 VAL A C 1
ATOM 729 O O . VAL A 1 96 ? 5.121 -19.191 -11.549 1.00 90.31 96 VAL A O 1
ATOM 732 N N . ARG A 1 97 ? 6.845 -18.254 -12.658 1.00 90.25 97 ARG A N 1
ATOM 733 C CA . ARG A 1 97 ? 7.842 -18.485 -11.625 1.00 90.25 97 ARG A CA 1
ATOM 734 C C . ARG A 1 97 ? 8.210 -17.169 -10.955 1.00 90.25 97 ARG A C 1
ATOM 736 O O . ARG A 1 97 ? 8.650 -16.222 -11.604 1.00 90.25 97 ARG A O 1
ATOM 743 N N . LEU A 1 98 ? 8.041 -17.128 -9.639 1.00 89.19 98 LEU A N 1
ATOM 744 C CA . LEU A 1 98 ? 8.412 -16.003 -8.790 1.00 89.19 98 LEU A CA 1
ATOM 745 C C . LEU A 1 98 ? 9.584 -16.406 -7.910 1.00 89.19 98 LEU A C 1
ATOM 747 O O . LEU A 1 98 ? 9.587 -17.487 -7.320 1.00 89.19 98 LEU A O 1
ATOM 751 N N . ARG A 1 99 ? 10.560 -15.511 -7.792 1.00 85.94 99 ARG A N 1
ATOM 752 C CA . ARG A 1 99 ? 11.731 -15.686 -6.935 1.00 85.94 99 ARG A CA 1
ATOM 753 C C . ARG A 1 99 ? 11.642 -14.702 -5.779 1.00 85.94 99 ARG A C 1
ATOM 755 O O . ARG A 1 99 ? 11.801 -13.501 -5.972 1.00 85.94 99 ARG A O 1
ATOM 762 N N . LEU A 1 100 ? 11.371 -15.219 -4.587 1.00 83.06 100 LEU A N 1
ATOM 763 C CA . LEU A 1 100 ? 11.331 -14.442 -3.358 1.00 83.06 100 LEU A CA 1
ATOM 764 C C . LEU A 1 100 ? 12.605 -14.675 -2.567 1.00 83.06 100 LEU A C 1
ATOM 766 O O . LEU A 1 100 ? 12.975 -15.806 -2.254 1.00 83.06 100 LEU A O 1
ATOM 770 N N . THR A 1 101 ? 13.261 -13.586 -2.203 1.00 75.19 101 THR A N 1
ATOM 771 C CA . THR A 1 101 ? 14.419 -13.650 -1.324 1.00 75.19 101 THR A CA 1
ATOM 772 C C . THR A 1 101 ? 13.953 -13.520 0.124 1.00 75.19 101 THR A C 1
ATOM 774 O O . THR A 1 101 ? 13.359 -12.493 0.469 1.00 75.19 101 THR A O 1
ATOM 777 N N . PRO A 1 102 ? 14.233 -14.518 0.988 1.00 66.62 102 PRO A N 1
ATOM 778 C CA . PRO A 1 102 ? 13.826 -14.475 2.383 1.00 66.62 102 PRO A CA 1
ATOM 779 C C . PRO A 1 102 ? 14.321 -13.213 3.082 1.00 66.62 102 PRO A C 1
ATOM 781 O O . PRO A 1 102 ? 15.444 -12.737 2.877 1.00 66.62 102 PRO A O 1
ATOM 784 N N . SER A 1 103 ? 13.466 -12.676 3.943 1.00 55.75 103 SER A N 1
ATOM 785 C CA . SER A 1 103 ? 13.612 -11.336 4.494 1.00 55.75 103 SER A CA 1
ATOM 786 C C . SER A 1 103 ? 14.863 -11.139 5.363 1.00 55.75 103 SER A C 1
ATOM 788 O O . SER A 1 103 ? 15.322 -10.008 5.513 1.00 55.75 103 SER A O 1
ATOM 790 N N . ALA A 1 104 ? 15.456 -12.224 5.878 1.00 54.25 104 ALA A N 1
ATOM 791 C CA . ALA A 1 104 ? 16.715 -12.201 6.629 1.00 54.25 104 ALA A CA 1
ATOM 792 C C . ALA A 1 104 ? 17.900 -11.640 5.818 1.00 54.25 104 ALA A C 1
ATOM 794 O O . ALA A 1 104 ? 18.837 -11.106 6.397 1.00 54.25 104 ALA A O 1
ATOM 795 N N . ARG A 1 105 ? 17.857 -11.700 4.477 1.00 55.06 105 ARG A N 1
ATOM 796 C CA . ARG A 1 105 ? 18.971 -11.232 3.632 1.00 55.06 105 ARG A CA 1
ATOM 797 C C . ARG A 1 105 ? 19.127 -9.715 3.551 1.00 55.06 105 ARG A C 1
ATOM 799 O O . ARG A 1 105 ? 20.198 -9.246 3.177 1.00 55.06 105 ARG A O 1
ATOM 806 N N . TYR A 1 106 ? 18.070 -8.950 3.821 1.00 50.81 106 TYR A N 1
ATOM 807 C CA . TYR A 1 106 ? 18.086 -7.496 3.601 1.00 50.81 106 TYR A CA 1
ATOM 808 C C . TYR A 1 106 ? 18.498 -6.699 4.821 1.00 50.81 106 TYR A C 1
ATOM 810 O O . TYR A 1 106 ? 18.895 -5.550 4.671 1.00 50.81 106 TYR A O 1
ATOM 818 N N . SER A 1 107 ? 18.445 -7.309 6.000 1.00 49.31 107 SER A N 1
ATOM 819 C CA . SER A 1 107 ? 18.964 -6.687 7.200 1.00 49.31 107 SER A CA 1
ATOM 820 C C . SER A 1 107 ? 20.190 -7.463 7.641 1.00 49.31 107 SER A C 1
ATOM 822 O O . SER A 1 107 ? 20.091 -8.494 8.296 1.00 49.31 107 SER A O 1
ATOM 824 N N . SER A 1 108 ? 21.365 -6.927 7.312 1.00 46.84 108 SER A N 1
ATOM 825 C CA . SER A 1 108 ? 22.643 -7.406 7.851 1.00 46.84 108 SER A CA 1
ATOM 826 C C . SER A 1 108 ? 22.732 -7.273 9.378 1.00 46.84 108 SER A C 1
ATOM 828 O O . SER A 1 108 ? 23.722 -7.690 9.965 1.00 46.84 108 SER A O 1
ATOM 830 N N . ALA A 1 109 ? 21.733 -6.645 10.009 1.00 45.25 109 ALA A N 1
ATOM 831 C CA . ALA A 1 109 ? 21.671 -6.349 11.432 1.00 45.25 109 ALA A CA 1
ATOM 832 C C . ALA A 1 109 ? 20.449 -6.970 12.144 1.00 45.25 109 ALA A C 1
ATOM 834 O O . ALA A 1 109 ? 20.327 -6.826 13.360 1.00 45.25 109 ALA A O 1
ATOM 835 N N . ALA A 1 110 ? 19.530 -7.644 11.437 1.00 46.97 110 ALA A N 1
ATOM 836 C CA . ALA A 1 110 ? 18.389 -8.298 12.076 1.00 46.97 110 ALA A CA 1
ATOM 837 C C . ALA A 1 110 ? 18.760 -9.719 12.510 1.00 46.97 110 ALA A C 1
ATOM 839 O O . ALA A 1 110 ? 18.820 -10.636 11.697 1.00 46.97 110 ALA A O 1
ATOM 840 N N . THR A 1 111 ? 18.928 -9.910 13.817 1.00 42.56 111 THR A N 1
ATOM 841 C CA . THR A 1 111 ? 19.048 -11.237 14.444 1.00 42.56 111 THR A CA 1
ATOM 842 C C . THR A 1 111 ? 17.745 -12.041 14.376 1.00 42.56 111 THR A C 1
ATOM 844 O O . THR A 1 111 ? 17.758 -13.259 14.526 1.00 42.56 111 THR A O 1
ATOM 847 N N . VAL A 1 112 ? 16.610 -11.380 14.108 1.00 47.84 112 VAL A N 1
ATOM 848 C CA . VAL A 1 112 ? 15.301 -12.026 13.960 1.00 47.84 112 VAL A CA 1
ATOM 849 C C . VAL A 1 112 ? 14.867 -11.970 12.492 1.00 47.84 112 VAL A C 1
ATOM 851 O O . VAL A 1 112 ? 14.632 -10.872 11.976 1.00 47.84 112 VAL A O 1
ATOM 854 N N . PRO A 1 113 ? 14.720 -13.119 11.804 1.00 56.19 113 PRO A N 1
ATOM 855 C CA . PRO A 1 113 ? 14.197 -13.144 10.444 1.00 56.19 113 PRO A CA 1
ATOM 856 C C . PRO A 1 113 ? 12.803 -12.514 10.435 1.00 56.19 113 PRO A C 1
ATOM 858 O O . PRO A 1 113 ? 11.976 -12.829 11.295 1.00 56.19 113 PRO A O 1
ATOM 861 N N . HIS A 1 114 ? 12.527 -11.618 9.483 1.00 61.06 114 HIS A N 1
ATOM 862 C CA . HIS A 1 114 ? 11.171 -11.101 9.322 1.00 61.06 114 HIS A CA 1
ATOM 863 C C . HIS A 1 114 ? 10.255 -12.269 8.962 1.00 61.06 114 HIS A C 1
ATOM 865 O O . HIS A 1 114 ? 10.311 -12.814 7.867 1.00 61.06 114 HIS A O 1
ATOM 871 N N . ARG A 1 115 ? 9.447 -12.658 9.948 1.00 66.62 115 ARG A N 1
ATOM 872 C CA . ARG A 1 115 ? 8.366 -13.617 9.789 1.00 66.62 115 ARG A CA 1
ATOM 873 C C . ARG A 1 115 ? 7.109 -12.874 9.389 1.00 66.62 115 ARG A C 1
ATOM 875 O O . ARG A 1 115 ? 6.881 -11.740 9.828 1.00 66.62 115 ARG A O 1
ATOM 882 N N . VAL A 1 116 ? 6.327 -13.542 8.566 1.00 75.38 116 VAL A N 1
ATOM 883 C CA . VAL A 1 116 ? 4.970 -13.151 8.213 1.00 75.38 116 VAL A CA 1
ATOM 884 C C . VAL A 1 116 ? 3.997 -14.192 8.746 1.00 75.38 116 VAL A C 1
ATOM 886 O O . VAL A 1 116 ? 4.373 -15.327 9.034 1.00 75.38 116 VAL A O 1
ATOM 889 N N . GLU A 1 117 ? 2.748 -13.809 8.925 1.00 72.00 117 GLU A N 1
ATOM 890 C CA . GLU A 1 117 ? 1.659 -14.710 9.248 1.00 72.00 117 GLU A CA 1
ATOM 891 C C . GLU A 1 117 ? 1.463 -15.715 8.113 1.00 72.00 117 GLU A C 1
ATOM 893 O O . GLU A 1 117 ? 1.455 -15.363 6.935 1.00 72.00 117 GLU A O 1
ATOM 898 N N . GLY A 1 118 ? 1.321 -16.986 8.482 1.00 65.69 118 GLY A N 1
ATOM 899 C CA . GLY A 1 118 ? 1.229 -18.103 7.548 1.00 65.69 118 GLY A CA 1
ATOM 900 C C . GLY A 1 118 ? 2.178 -19.234 7.932 1.00 65.69 118 GLY A C 1
ATOM 901 O O . GLY A 1 118 ? 3.298 -19.011 8.392 1.00 65.69 118 GLY A O 1
ATOM 902 N N . LYS A 1 119 ? 1.728 -20.479 7.764 1.00 65.25 119 LYS A N 1
ATOM 903 C CA . LYS A 1 119 ? 2.562 -21.657 8.029 1.00 65.25 119 LYS A CA 1
ATOM 904 C C . LYS A 1 119 ? 3.499 -21.894 6.843 1.00 65.25 119 LYS A C 1
ATOM 906 O O . LYS A 1 119 ? 3.065 -21.834 5.696 1.00 65.25 119 LYS A O 1
ATOM 911 N N . CYS A 1 120 ? 4.767 -22.200 7.118 1.00 58.44 120 CYS A N 1
ATOM 912 C CA . CYS A 1 120 ? 5.605 -22.858 6.119 1.00 58.44 120 CYS A CA 1
ATOM 913 C C . CYS A 1 120 ? 5.033 -24.272 5.925 1.00 58.44 120 CYS A C 1
ATOM 915 O O . CYS A 1 120 ? 4.837 -24.960 6.932 1.00 58.44 120 CYS A O 1
ATOM 917 N N . PRO A 1 121 ? 4.719 -24.713 4.696 1.00 56.91 121 PRO A N 1
ATOM 918 C CA . PRO A 1 121 ? 4.373 -26.107 4.477 1.00 56.91 121 PRO A CA 1
ATOM 919 C C . PRO A 1 121 ? 5.563 -26.982 4.902 1.00 56.91 121 PRO A C 1
ATOM 921 O O . PRO A 1 121 ? 6.713 -26.562 4.719 1.00 56.91 121 PRO A O 1
ATOM 924 N N . PRO A 1 122 ? 5.312 -28.159 5.502 1.00 48.84 122 PRO A N 1
ATOM 925 C CA . PRO A 1 122 ? 6.382 -29.103 5.788 1.00 48.84 122 PRO A CA 1
ATOM 926 C C . PRO A 1 122 ? 7.101 -29.458 4.476 1.00 48.84 122 PRO A C 1
ATOM 928 O O . PRO A 1 122 ? 6.455 -29.476 3.419 1.00 48.84 122 PRO A O 1
ATOM 931 N N . PRO A 1 123 ? 8.425 -29.696 4.505 1.00 49.34 123 PRO A N 1
ATOM 932 C CA . PRO A 1 123 ? 9.146 -30.133 3.318 1.00 49.34 123 PRO A CA 1
ATOM 933 C C . PRO A 1 123 ? 8.453 -31.376 2.747 1.00 49.34 123 PRO A C 1
ATOM 935 O O . PRO A 1 123 ? 8.133 -32.306 3.486 1.00 49.34 123 PRO A O 1
ATOM 938 N N . ARG A 1 124 ? 8.170 -31.372 1.436 1.00 46.25 124 ARG A N 1
ATOM 939 C CA . ARG A 1 124 ? 7.703 -32.572 0.730 1.00 46.25 124 ARG A CA 1
ATOM 940 C C . ARG A 1 124 ? 8.823 -33.605 0.845 1.00 46.25 124 ARG A C 1
ATOM 942 O O . ARG A 1 124 ? 9.821 -33.486 0.141 1.00 46.25 124 ARG A O 1
ATOM 949 N N . THR A 1 125 ? 8.669 -34.586 1.727 1.00 34.50 125 THR A N 1
ATOM 950 C CA . THR A 1 125 ? 9.501 -35.785 1.722 1.00 34.50 125 THR A CA 1
ATOM 951 C C . THR A 1 125 ? 9.220 -36.521 0.418 1.00 34.50 125 THR A C 1
ATOM 953 O O . THR A 1 125 ? 8.119 -37.016 0.176 1.00 34.50 125 THR A O 1
ATOM 956 N N . THR A 1 126 ? 10.191 -36.524 -0.489 1.00 36.16 126 THR A N 1
ATOM 957 C CA . THR A 1 126 ? 10.178 -37.445 -1.623 1.00 36.16 126 THR A CA 1
ATOM 958 C C . THR A 1 126 ? 10.247 -38.880 -1.085 1.00 36.16 126 THR A C 1
ATOM 960 O O . THR A 1 126 ? 10.985 -39.108 -0.126 1.00 36.16 126 THR A O 1
ATOM 963 N N . PRO A 1 127 ? 9.542 -39.865 -1.676 1.00 37.09 127 PRO A N 1
ATOM 964 C CA . PRO A 1 127 ? 9.479 -41.240 -1.154 1.00 37.09 127 PRO A CA 1
ATOM 965 C C . PRO A 1 127 ? 10.814 -42.007 -1.142 1.00 37.09 127 PRO A C 1
ATOM 967 O O . PRO A 1 127 ? 10.823 -43.191 -0.830 1.00 37.09 127 PRO A O 1
ATOM 970 N N . ALA A 1 128 ? 11.925 -41.371 -1.520 1.00 39.91 128 ALA A N 1
ATOM 971 C CA . ALA A 1 128 ? 13.224 -42.011 -1.692 1.00 39.91 128 ALA A CA 1
ATOM 972 C C . ALA A 1 128 ? 14.112 -42.007 -0.433 1.00 39.91 128 ALA A C 1
ATOM 974 O O . ALA A 1 128 ? 15.059 -42.780 -0.399 1.00 39.91 128 ALA A O 1
ATOM 975 N N . ASP A 1 129 ? 13.793 -41.222 0.605 1.00 36.00 129 ASP A N 1
ATOM 976 C CA . ASP A 1 129 ? 14.637 -41.107 1.815 1.00 36.00 129 ASP A CA 1
ATOM 977 C C . ASP A 1 129 ? 13.999 -41.720 3.075 1.00 36.00 129 ASP A C 1
ATOM 979 O O . ASP A 1 129 ? 14.363 -41.399 4.206 1.00 36.00 129 ASP A O 1
ATOM 983 N N . ALA A 1 130 ? 13.039 -42.634 2.910 1.00 37.56 130 ALA A N 1
ATOM 984 C CA . ALA A 1 130 ? 12.477 -43.395 4.022 1.00 37.56 130 ALA A CA 1
ATOM 985 C C . ALA A 1 130 ? 13.352 -44.615 4.363 1.00 37.56 130 ALA A C 1
ATOM 987 O O . ALA A 1 130 ? 12.938 -45.758 4.183 1.00 37.56 130 ALA A O 1
ATOM 988 N N . THR A 1 131 ? 14.550 -44.375 4.895 1.00 36.12 131 THR A N 1
ATOM 989 C CA . THR A 1 131 ? 15.283 -45.380 5.678 1.00 36.12 131 THR A CA 1
ATOM 990 C C . THR A 1 131 ? 15.913 -44.735 6.907 1.00 36.12 131 THR A C 1
ATOM 992 O O . THR A 1 131 ? 16.874 -43.990 6.763 1.00 36.12 131 THR A O 1
ATOM 995 N N . SER A 1 132 ? 15.358 -45.087 8.079 1.00 33.12 132 SER A N 1
ATOM 996 C CA . SER A 1 132 ? 15.896 -44.992 9.455 1.00 33.12 132 SER A CA 1
ATOM 997 C C . SER A 1 132 ? 16.453 -43.628 9.902 1.00 33.12 132 SER A C 1
ATOM 999 O O . SER A 1 132 ? 17.397 -43.121 9.318 1.00 33.12 132 SER A O 1
ATOM 1001 N N . SER A 1 133 ? 15.986 -43.008 10.980 1.00 31.25 133 SER A N 1
ATOM 1002 C CA . SER A 1 133 ? 15.846 -43.587 12.317 1.00 31.25 133 SER A CA 1
ATOM 1003 C C . SER A 1 133 ? 14.860 -42.786 13.173 1.00 31.25 133 SER A C 1
ATOM 1005 O O . SER A 1 133 ? 14.718 -41.575 13.008 1.00 31.25 133 SER A O 1
ATOM 1007 N N . ASP A 1 134 ? 14.214 -43.486 14.105 1.00 36.97 134 ASP A N 1
ATOM 1008 C CA . ASP A 1 134 ? 13.590 -42.905 15.292 1.00 36.97 134 ASP A CA 1
ATOM 1009 C C . ASP A 1 134 ? 14.588 -42.001 16.021 1.00 36.97 134 ASP A C 1
ATOM 1011 O O . ASP A 1 134 ? 15.628 -42.478 16.463 1.00 36.97 134 ASP A O 1
ATOM 1015 N N . ASP A 1 135 ? 14.248 -40.724 16.181 1.00 29.20 135 ASP A N 1
ATOM 1016 C CA . ASP A 1 135 ? 14.707 -39.922 17.310 1.00 29.20 135 ASP A CA 1
ATOM 1017 C C . ASP A 1 135 ? 13.606 -38.924 17.688 1.00 29.20 135 ASP A C 1
ATOM 1019 O O . ASP A 1 135 ? 13.120 -38.122 16.884 1.00 29.20 135 ASP A O 1
ATOM 1023 N N . ALA A 1 136 ? 13.164 -39.038 18.937 1.00 29.97 136 ALA A N 1
ATOM 1024 C CA . ALA A 1 136 ? 12.158 -38.193 19.559 1.00 29.97 136 ALA A CA 1
ATOM 1025 C C . ALA A 1 136 ? 12.618 -36.720 19.619 1.00 29.97 136 ALA A C 1
ATOM 1027 O O . ALA A 1 136 ? 13.818 -36.447 19.687 1.00 29.97 136 ALA A O 1
ATOM 1028 N N . PRO A 1 137 ? 11.695 -35.739 19.661 1.00 30.06 137 PRO A N 1
ATOM 1029 C CA . PRO A 1 137 ? 12.074 -34.339 19.785 1.00 30.06 137 PRO A CA 1
ATOM 1030 C C . PRO A 1 137 ? 12.598 -34.066 21.201 1.00 30.06 137 PRO A C 1
ATOM 1032 O O . PRO A 1 137 ? 11.827 -33.849 22.137 1.00 30.06 137 PRO A O 1
ATOM 1035 N N . VAL A 1 138 ? 13.923 -34.057 21.354 1.00 27.50 138 VAL A N 1
ATOM 1036 C CA . VAL A 1 138 ? 14.587 -33.486 22.527 1.00 27.50 138 VAL A CA 1
ATOM 1037 C C . VAL A 1 138 ? 14.371 -31.975 22.503 1.00 27.50 138 VAL A C 1
ATOM 1039 O O . VAL A 1 138 ? 14.668 -31.274 21.535 1.00 27.50 138 VAL A O 1
ATOM 1042 N N . VAL A 1 139 ? 13.794 -31.481 23.592 1.00 34.38 139 VAL A N 1
ATOM 1043 C CA . VAL A 1 139 ? 13.648 -30.065 23.905 1.00 34.38 139 VAL A CA 1
ATOM 1044 C C . VAL A 1 139 ? 15.044 -29.501 24.176 1.00 34.38 139 VAL A C 1
ATOM 1046 O O . VAL A 1 139 ? 15.520 -29.560 25.304 1.00 34.38 139 VAL A O 1
ATOM 1049 N N . ASP A 1 140 ? 15.697 -28.935 23.160 1.00 26.69 140 ASP A N 1
ATOM 1050 C CA . ASP A 1 140 ? 16.940 -28.176 23.342 1.00 26.69 140 ASP A CA 1
ATOM 1051 C C . ASP A 1 140 ? 16.629 -26.766 23.862 1.00 26.69 140 ASP A C 1
ATOM 1053 O O . ASP A 1 140 ? 16.646 -25.750 23.160 1.00 26.69 140 ASP A O 1
ATOM 1057 N N . ALA A 1 141 ? 16.311 -26.725 25.154 1.00 32.72 141 ALA A N 1
ATOM 1058 C CA . ALA A 1 141 ? 16.544 -25.571 25.994 1.00 32.72 141 ALA A CA 1
ATOM 1059 C C . ALA A 1 141 ? 17.961 -25.688 26.581 1.00 32.72 141 ALA A C 1
ATOM 1061 O O . ALA A 1 141 ? 18.261 -26.635 27.297 1.00 32.72 141 ALA A O 1
ATOM 1062 N N . ALA A 1 142 ? 18.777 -24.660 26.330 1.00 31.14 142 ALA A N 1
ATOM 1063 C CA . ALA A 1 142 ? 20.067 -24.367 26.964 1.00 31.14 142 ALA A CA 1
ATOM 1064 C C . ALA A 1 142 ? 21.321 -25.118 26.466 1.00 31.14 142 ALA A C 1
ATOM 1066 O O . ALA A 1 142 ? 21.780 -26.062 27.093 1.00 31.14 142 ALA A O 1
ATOM 1067 N N . ALA A 1 143 ? 22.004 -24.531 25.471 1.00 29.30 143 ALA A N 1
ATOM 1068 C CA . ALA A 1 143 ? 23.473 -24.486 25.425 1.00 29.30 143 ALA A CA 1
ATOM 1069 C C . ALA A 1 143 ? 23.988 -23.398 24.456 1.00 29.30 143 ALA A C 1
ATOM 1071 O O . ALA A 1 143 ? 24.462 -23.675 23.362 1.00 29.30 143 ALA A O 1
ATOM 1072 N N . ALA A 1 144 ? 23.925 -22.136 24.882 1.00 32.16 144 ALA A N 1
ATOM 1073 C CA . ALA A 1 144 ? 24.812 -21.079 24.389 1.00 32.16 144 ALA A CA 1
ATOM 1074 C C . ALA A 1 144 ? 25.226 -20.202 25.579 1.00 32.16 144 ALA A C 1
ATOM 1076 O O . ALA A 1 144 ? 24.871 -19.033 25.689 1.00 32.16 144 ALA A O 1
ATOM 1077 N N . ARG A 1 145 ? 25.928 -20.807 26.545 1.00 41.12 145 ARG A N 1
ATOM 1078 C CA . ARG A 1 145 ? 26.729 -20.065 27.524 1.00 41.12 145 ARG A CA 1
ATOM 1079 C C . ARG A 1 145 ? 28.148 -19.979 26.973 1.00 41.12 145 ARG A C 1
ATOM 1081 O O . ARG A 1 145 ? 28.985 -20.821 27.270 1.00 41.12 145 ARG A O 1
ATOM 1088 N N . GLY A 1 146 ? 28.366 -18.971 26.138 1.00 34.53 146 GLY A N 1
ATOM 1089 C CA . GLY A 1 146 ? 29.666 -18.570 25.614 1.00 34.53 146 GLY A CA 1
ATOM 1090 C C . GLY A 1 146 ? 29.611 -17.084 25.268 1.00 34.53 146 GLY A C 1
ATOM 1091 O O . GLY A 1 146 ? 29.079 -16.719 24.231 1.00 34.53 146 GLY A O 1
ATOM 1092 N N . GLU A 1 147 ? 30.081 -16.249 26.197 1.00 39.25 147 GLU A N 1
ATOM 1093 C CA . GLU A 1 147 ? 30.429 -14.826 26.021 1.00 39.25 147 GLU A CA 1
ATOM 1094 C C . GLU A 1 147 ? 29.369 -13.898 25.371 1.00 39.25 147 GLU A C 1
ATOM 1096 O O . GLU A 1 147 ? 29.612 -13.215 24.379 1.00 39.25 147 GLU A O 1
ATOM 1101 N N . CYS A 1 148 ? 28.191 -13.773 25.997 1.00 37.97 148 CYS A N 1
ATOM 1102 C CA . CYS A 1 148 ? 27.147 -12.798 25.630 1.00 37.97 148 CYS A CA 1
ATOM 1103 C C . CYS A 1 148 ? 27.436 -11.358 26.116 1.00 37.97 148 CYS A C 1
ATOM 1105 O O . CYS A 1 148 ? 26.608 -10.750 26.788 1.00 37.97 148 CYS A O 1
ATOM 1107 N N . GLY A 1 149 ? 28.600 -10.797 25.779 1.00 42.56 149 GLY A N 1
ATOM 1108 C CA . GLY A 1 149 ? 28.876 -9.366 25.986 1.00 42.56 149 GLY A CA 1
ATOM 1109 C C . GLY A 1 149 ? 28.439 -8.475 24.813 1.00 42.56 149 GLY A C 1
ATOM 1110 O O . GLY A 1 149 ? 28.118 -7.311 25.014 1.00 42.56 149 GLY A O 1
ATOM 1111 N N . GLY A 1 150 ? 28.407 -9.013 23.583 1.00 52.41 150 GLY A N 1
ATOM 1112 C CA . GLY A 1 150 ? 28.171 -8.229 22.356 1.00 52.41 150 GLY A CA 1
ATOM 1113 C C . GLY A 1 150 ? 26.733 -8.225 21.811 1.00 52.41 150 GLY A C 1
ATOM 1114 O O . GLY A 1 150 ? 26.336 -7.280 21.126 1.00 52.41 150 GLY A O 1
ATOM 1115 N N . ASP A 1 151 ? 25.927 -9.247 22.116 1.00 56.25 151 ASP A N 1
ATOM 1116 C CA . ASP A 1 151 ? 24.585 -9.410 21.528 1.00 56.25 151 ASP A CA 1
ATOM 1117 C C . ASP A 1 151 ? 23.523 -8.490 22.152 1.00 56.25 151 ASP A C 1
ATOM 1119 O O . ASP A 1 151 ? 22.609 -8.019 21.461 1.00 56.25 151 ASP A O 1
ATOM 1123 N N . GLU A 1 152 ? 23.645 -8.171 23.445 1.00 58.34 152 GLU A N 1
ATOM 1124 C CA . GLU A 1 152 ? 22.731 -7.232 24.108 1.00 58.34 152 GLU A CA 1
ATOM 1125 C C . GLU A 1 152 ? 22.877 -5.808 23.553 1.00 58.34 152 GLU A C 1
ATOM 1127 O O . GLU A 1 152 ? 21.868 -5.123 23.327 1.00 58.34 152 GLU A O 1
ATOM 1132 N N . ASP A 1 153 ? 24.107 -5.398 23.239 1.00 76.25 153 ASP A N 1
ATOM 1133 C CA . ASP A 1 153 ? 24.416 -4.099 22.642 1.00 76.25 153 ASP A CA 1
ATOM 1134 C C . ASP A 1 153 ? 23.887 -3.990 21.208 1.00 76.25 153 ASP A C 1
ATOM 1136 O O . ASP A 1 153 ? 23.282 -2.973 20.841 1.00 76.25 153 ASP A O 1
ATOM 1140 N N . ALA A 1 154 ? 24.009 -5.057 20.412 1.00 77.19 154 ALA A N 1
ATOM 1141 C CA . ALA A 1 154 ? 23.452 -5.114 19.063 1.00 77.19 154 ALA A CA 1
ATOM 1142 C C . ALA A 1 154 ? 21.913 -5.034 19.076 1.00 77.19 154 ALA A C 1
ATOM 1144 O O . ALA A 1 154 ? 21.315 -4.231 18.348 1.00 77.19 154 ALA A O 1
ATOM 1145 N N . ALA A 1 155 ? 21.249 -5.793 19.953 1.00 76.44 155 ALA A N 1
ATOM 1146 C CA . ALA A 1 155 ? 19.794 -5.755 20.096 1.00 76.44 155 ALA A CA 1
ATOM 1147 C C . ALA A 1 155 ? 19.298 -4.391 20.612 1.00 76.44 155 ALA A C 1
ATOM 1149 O O . ALA A 1 155 ? 18.279 -3.863 20.145 1.00 76.44 155 ALA A O 1
ATOM 1150 N N . ALA A 1 156 ? 20.013 -3.779 21.560 1.00 82.44 156 ALA A N 1
ATOM 1151 C CA . ALA A 1 156 ? 19.708 -2.442 22.056 1.00 82.44 156 ALA A CA 1
ATOM 1152 C C . ALA A 1 156 ? 19.874 -1.373 20.966 1.00 82.44 156 ALA A C 1
ATOM 1154 O O . ALA A 1 156 ? 18.992 -0.517 20.815 1.00 82.44 156 ALA A O 1
ATOM 1155 N N . LEU A 1 157 ? 20.947 -1.442 20.174 1.00 82.88 157 LEU A N 1
ATOM 1156 C CA . LEU A 1 157 ? 21.179 -0.565 19.028 1.00 82.88 157 LEU A CA 1
ATOM 1157 C C . LEU A 1 157 ? 20.062 -0.708 17.987 1.00 82.88 157 LEU A C 1
ATOM 1159 O O . LEU A 1 157 ? 19.490 0.297 17.560 1.00 82.88 157 LEU A O 1
ATOM 1163 N N . MET A 1 158 ? 19.671 -1.938 17.651 1.00 78.44 158 MET A N 1
ATOM 1164 C CA . MET A 1 158 ? 18.581 -2.207 16.709 1.00 78.44 158 MET A CA 1
ATOM 1165 C C . MET A 1 158 ? 17.243 -1.654 17.191 1.00 78.44 158 MET A C 1
ATOM 1167 O O . MET A 1 158 ? 16.540 -0.980 16.435 1.00 78.44 158 MET A O 1
ATOM 1171 N N . ARG A 1 159 ? 16.907 -1.832 18.474 1.00 83.81 159 ARG A N 1
ATOM 1172 C CA . ARG A 1 159 ? 15.706 -1.218 19.067 1.00 83.81 159 ARG A CA 1
ATOM 1173 C C . ARG A 1 159 ? 15.755 0.310 19.002 1.00 83.81 159 ARG A C 1
ATOM 1175 O O . ARG A 1 159 ? 14.727 0.943 18.750 1.00 83.81 159 ARG A O 1
ATOM 1182 N N . ARG A 1 160 ? 16.926 0.923 19.212 1.00 84.31 160 ARG A N 1
ATOM 1183 C CA . ARG A 1 160 ? 17.110 2.382 19.093 1.00 84.31 160 ARG A CA 1
ATOM 1184 C C . ARG A 1 160 ? 16.926 2.854 17.648 1.00 84.31 160 ARG A C 1
ATOM 1186 O O . ARG A 1 160 ? 16.187 3.820 17.444 1.00 84.31 160 ARG A O 1
ATOM 1193 N N . ARG A 1 161 ? 17.528 2.172 16.665 1.00 86.69 161 ARG A N 1
ATOM 1194 C CA . ARG A 1 161 ? 17.355 2.460 15.228 1.00 86.69 161 ARG A CA 1
ATOM 1195 C C . ARG A 1 161 ? 15.900 2.318 14.802 1.00 86.69 161 ARG A C 1
ATOM 1197 O O . ARG A 1 161 ? 15.359 3.249 14.216 1.00 86.69 161 ARG A O 1
ATOM 1204 N N . TRP A 1 162 ? 15.239 1.226 15.189 1.00 87.44 162 TRP A N 1
ATOM 1205 C CA . TRP A 1 162 ? 13.820 1.003 14.913 1.00 87.44 162 TRP A CA 1
ATOM 1206 C C . TRP A 1 162 ? 12.946 2.135 15.452 1.00 87.44 162 TRP A C 1
ATOM 1208 O O . TRP A 1 162 ? 12.156 2.699 14.707 1.00 87.44 162 TRP A O 1
ATOM 1218 N N . ARG A 1 163 ? 13.115 2.532 16.722 1.00 87.94 163 ARG A N 1
ATOM 1219 C CA . ARG A 1 163 ? 12.324 3.626 17.320 1.00 87.94 163 ARG A CA 1
ATOM 1220 C C . ARG A 1 163 ? 12.521 4.956 16.587 1.00 87.94 163 ARG A C 1
ATOM 1222 O O . ARG A 1 163 ? 11.551 5.680 16.377 1.00 87.94 163 ARG A O 1
ATOM 1229 N N . LYS A 1 164 ? 13.758 5.272 16.189 1.00 88.19 164 LYS A N 1
ATOM 1230 C CA . LYS A 1 164 ? 14.067 6.473 15.397 1.00 88.19 164 LYS A CA 1
ATOM 1231 C C . LYS A 1 164 ? 13.434 6.404 14.007 1.00 88.19 164 LYS A C 1
ATOM 1233 O O . LYS A 1 164 ? 12.787 7.358 13.589 1.00 88.19 164 LYS A O 1
ATOM 1238 N N . ALA A 1 165 ? 13.570 5.272 13.322 1.00 89.38 165 ALA A N 1
ATOM 1239 C CA . ALA A 1 165 ? 13.015 5.065 11.992 1.00 89.38 165 ALA A CA 1
ATOM 1240 C C . ALA A 1 165 ? 11.480 5.083 11.984 1.00 89.38 165 ALA A C 1
ATOM 1242 O O . ALA A 1 165 ? 10.876 5.705 11.114 1.00 89.38 165 ALA A O 1
ATOM 1243 N N . ALA A 1 166 ? 10.855 4.467 12.988 1.00 89.81 166 ALA A N 1
ATOM 1244 C CA . ALA A 1 166 ? 9.421 4.505 13.249 1.00 89.81 166 ALA A CA 1
ATOM 1245 C C . ALA A 1 166 ? 8.917 5.948 13.396 1.00 89.81 166 ALA A C 1
ATOM 1247 O O . ALA A 1 166 ? 7.962 6.341 12.726 1.00 89.81 166 ALA A O 1
ATOM 1248 N N . TRP A 1 167 ? 9.601 6.760 14.209 1.00 90.06 167 TRP A N 1
ATOM 1249 C CA . TRP A 1 167 ? 9.262 8.174 14.366 1.00 90.06 167 TRP A CA 1
ATOM 1250 C C . TRP A 1 167 ? 9.474 8.979 13.076 1.00 90.06 167 TRP A C 1
ATOM 1252 O O . TRP A 1 167 ? 8.578 9.713 12.668 1.00 90.06 167 TRP A O 1
ATOM 1262 N N . MET A 1 168 ? 10.618 8.818 12.398 1.00 88.81 168 MET A N 1
ATOM 1263 C CA . MET A 1 168 ? 10.888 9.494 11.120 1.00 88.81 168 MET A CA 1
ATOM 1264 C C . MET A 1 168 ? 9.847 9.136 10.061 1.00 88.81 168 MET A C 1
ATOM 1266 O O . MET A 1 168 ? 9.407 10.001 9.312 1.00 88.81 168 MET A O 1
ATOM 1270 N N . THR A 1 169 ? 9.424 7.875 10.022 1.00 90.81 169 THR A N 1
ATOM 1271 C CA . THR A 1 169 ? 8.365 7.415 9.124 1.00 90.81 169 THR A CA 1
ATOM 1272 C C . THR A 1 169 ? 7.051 8.107 9.449 1.00 90.81 169 THR A C 1
ATOM 1274 O O . THR A 1 169 ? 6.477 8.739 8.569 1.00 90.81 169 THR A O 1
ATOM 1277 N N . ALA A 1 170 ? 6.601 8.055 10.708 1.00 90.75 170 ALA A N 1
ATOM 1278 C CA . ALA A 1 170 ? 5.386 8.746 11.137 1.00 90.75 170 ALA A CA 1
ATOM 1279 C C . ALA A 1 170 ? 5.439 10.238 10.774 1.00 90.75 170 ALA A C 1
ATOM 1281 O O . ALA A 1 170 ? 4.474 10.777 10.247 1.00 90.75 170 ALA A O 1
ATOM 1282 N N . ARG A 1 171 ? 6.601 10.879 10.938 1.00 88.12 171 ARG A N 1
ATOM 1283 C CA . ARG A 1 171 ? 6.824 12.271 10.538 1.00 88.12 171 ARG A CA 1
ATOM 1284 C C . ARG A 1 171 ? 6.605 12.507 9.044 1.00 88.12 171 ARG A C 1
ATOM 1286 O O . ARG A 1 171 ? 5.919 13.459 8.698 1.00 88.12 171 ARG A O 1
ATOM 1293 N N . ILE A 1 172 ? 7.148 11.655 8.170 1.00 87.69 172 ILE A N 1
ATOM 1294 C CA . ILE A 1 172 ? 6.958 11.768 6.712 1.00 87.69 172 ILE A CA 1
ATOM 1295 C C . ILE A 1 172 ? 5.465 11.704 6.352 1.00 87.69 172 ILE A C 1
ATOM 1297 O O . ILE A 1 172 ? 4.984 12.526 5.576 1.00 87.69 172 ILE A O 1
ATOM 1301 N N . PHE A 1 173 ? 4.721 10.759 6.935 1.00 89.25 173 PHE A N 1
ATOM 1302 C CA . PHE A 1 173 ? 3.288 10.605 6.665 1.00 89.25 173 PHE A CA 1
ATOM 1303 C C . PHE A 1 173 ? 2.447 11.747 7.267 1.00 89.25 173 PHE A C 1
ATOM 1305 O O . PHE A 1 173 ? 1.586 12.298 6.582 1.00 89.25 173 PHE A O 1
ATOM 1312 N N . ASN A 1 174 ? 2.710 12.125 8.520 1.00 88.31 174 ASN A N 1
ATOM 1313 C CA . ASN A 1 174 ? 1.908 13.103 9.259 1.00 88.31 174 ASN A CA 1
ATOM 1314 C C . ASN A 1 174 ? 2.167 14.532 8.779 1.00 88.31 174 ASN A C 1
ATOM 1316 O O . ASN A 1 174 ? 1.212 15.257 8.524 1.00 88.31 174 ASN A O 1
ATOM 1320 N N . GLU A 1 175 ? 3.428 14.936 8.565 1.00 80.69 175 GLU A N 1
ATOM 1321 C CA . GLU A 1 175 ? 3.719 16.266 8.006 1.00 80.69 175 GLU A CA 1
ATOM 1322 C C . GLU A 1 175 ? 3.141 16.406 6.592 1.00 80.69 175 GLU A C 1
ATOM 1324 O O . GLU A 1 175 ? 2.658 17.478 6.235 1.00 80.69 175 GLU A O 1
ATOM 1329 N N . GLY A 1 176 ? 3.112 15.326 5.802 1.00 70.75 176 GLY A N 1
ATOM 1330 C CA . GLY A 1 176 ? 2.442 15.339 4.503 1.00 70.75 176 GLY A CA 1
ATOM 1331 C C . GLY A 1 176 ? 0.923 15.485 4.580 1.00 70.75 176 GLY A C 1
ATOM 1332 O O . GLY A 1 176 ? 0.333 16.192 3.763 1.00 70.75 176 GLY A O 1
ATOM 1333 N N . GLY A 1 177 ? 0.290 14.880 5.586 1.00 68.38 177 GLY A N 1
ATOM 1334 C CA . GLY A 1 177 ? -1.150 14.997 5.817 1.00 68.38 177 GLY A CA 1
ATOM 1335 C C . GLY A 1 177 ? -1.581 16.348 6.401 1.00 68.38 177 GLY A C 1
ATOM 1336 O O . GLY A 1 177 ? -2.601 16.898 5.981 1.00 68.38 177 GLY A O 1
ATOM 1337 N N . TRP A 1 178 ? -0.820 16.883 7.361 1.00 71.00 178 TRP A N 1
ATOM 1338 C CA . TRP A 1 178 ? -1.212 18.040 8.180 1.00 71.00 178 TRP A CA 1
ATOM 1339 C C . TRP A 1 178 ? -0.840 19.380 7.526 1.00 71.00 178 TRP A C 1
ATOM 1341 O O . TRP A 1 178 ? -1.606 20.338 7.587 1.00 71.00 178 TRP A O 1
ATOM 1351 N N . TYR A 1 179 ? 0.296 19.456 6.828 1.00 63.31 179 TYR A N 1
ATOM 1352 C CA . TYR A 1 179 ? 0.830 20.720 6.309 1.00 63.31 179 TYR A CA 1
ATOM 1353 C C . TYR A 1 179 ? -0.048 21.428 5.259 1.00 63.31 179 TYR A C 1
ATOM 1355 O O . TYR A 1 179 ? -0.327 22.620 5.413 1.00 63.31 179 TYR A O 1
ATOM 1363 N N . PRO A 1 180 ? -0.567 20.758 4.208 1.00 58.84 180 PRO A N 1
ATOM 1364 C CA . PRO A 1 180 ? -1.440 21.441 3.255 1.00 58.84 180 PRO A CA 1
ATOM 1365 C C . PRO A 1 180 ? -2.798 21.830 3.869 1.00 58.84 180 PRO A C 1
ATOM 1367 O O . PRO A 1 180 ? -3.588 22.506 3.211 1.00 58.84 180 PRO A O 1
ATOM 1370 N N . ALA A 1 181 ? -3.099 21.381 5.091 1.00 56.03 181 ALA A N 1
ATOM 1371 C CA . ALA A 1 181 ? -4.274 21.732 5.880 1.00 56.03 181 ALA A CA 1
ATOM 1372 C C . ALA A 1 181 ? -4.131 23.103 6.573 1.00 56.03 181 ALA A C 1
ATOM 1374 O O . ALA A 1 181 ? -5.111 23.843 6.656 1.00 56.03 181 ALA A O 1
ATOM 1375 N N . GLU A 1 182 ? -2.910 23.480 6.959 1.00 57.75 182 GLU A N 1
ATOM 1376 C CA . GLU A 1 182 ? -2.590 24.776 7.575 1.00 57.75 182 GLU A CA 1
ATOM 1377 C C . GLU A 1 182 ? -2.392 25.907 6.550 1.00 57.75 182 GLU A C 1
ATOM 1379 O O . GLU A 1 182 ? -2.666 27.063 6.849 1.00 57.75 182 GLU A O 1
ATOM 1384 N N . GLN A 1 183 ? -1.986 25.600 5.311 1.00 55.84 183 GLN A N 1
ATOM 1385 C CA . GLN A 1 183 ? -1.669 26.603 4.278 1.00 55.84 183 GLN A CA 1
ATOM 1386 C C . GLN A 1 183 ? -2.871 27.325 3.635 1.00 55.84 183 GLN A C 1
ATOM 1388 O O . GLN A 1 183 ? -2.710 27.951 2.586 1.00 55.84 183 GLN A O 1
ATOM 1393 N N . ARG A 1 184 ? -4.084 27.284 4.202 1.00 49.72 184 ARG A N 1
ATOM 1394 C CA . ARG A 1 184 ? -5.151 28.146 3.670 1.00 49.72 184 ARG A CA 1
ATOM 1395 C C . ARG A 1 184 ? -4.751 29.595 3.966 1.00 49.72 184 ARG A C 1
ATOM 1397 O O . ARG A 1 184 ? -4.658 29.941 5.142 1.00 49.72 184 ARG A O 1
ATOM 1404 N N . PRO A 1 185 ? -4.520 30.447 2.950 1.00 46.44 185 PRO A N 1
ATOM 1405 C CA . PRO A 1 185 ? -4.271 31.846 3.212 1.00 46.44 185 PRO A CA 1
ATOM 1406 C C . PRO A 1 185 ? -5.564 32.398 3.798 1.00 46.44 185 PRO A C 1
ATOM 1408 O O . PRO A 1 185 ? -6.578 32.522 3.105 1.00 46.44 185 PRO A O 1
ATOM 1411 N N . VAL A 1 186 ? -5.549 32.718 5.090 1.00 45.75 186 VAL A N 1
ATOM 1412 C CA . VAL A 1 186 ? -6.431 33.771 5.572 1.00 45.75 186 VAL A CA 1
ATOM 1413 C C . VAL A 1 186 ? -6.058 34.967 4.703 1.00 45.75 186 VAL A C 1
ATOM 1415 O O . VAL A 1 186 ? -4.892 35.356 4.667 1.00 45.75 186 VAL A O 1
ATOM 1418 N N . LYS A 1 187 ? -7.001 35.474 3.901 1.00 41.94 187 LYS A N 1
ATOM 1419 C CA . LYS A 1 187 ? -6.830 36.736 3.176 1.00 41.94 187 LYS A CA 1
ATOM 1420 C C . LYS A 1 187 ? -6.714 37.848 4.224 1.00 41.94 187 LYS A C 1
ATOM 1422 O O . LYS A 1 187 ? -7.684 38.545 4.487 1.00 41.94 187 LYS A O 1
ATOM 1427 N N . VAL A 1 188 ? -5.559 37.963 4.864 1.00 48.09 188 VAL A N 1
ATOM 1428 C CA . VAL A 1 188 ? -5.182 39.138 5.638 1.00 48.09 188 VAL A CA 1
ATOM 1429 C C . VAL A 1 188 ? -4.405 40.025 4.669 1.00 48.09 188 VAL A C 1
ATOM 1431 O O . VAL A 1 188 ? -3.430 39.553 4.075 1.00 48.09 188 VAL A O 1
ATOM 1434 N N . PRO A 1 189 ? -4.852 41.264 4.417 1.00 45.78 189 PRO A N 1
ATOM 1435 C CA . PRO A 1 189 ? -4.104 42.194 3.592 1.00 45.78 189 PRO A CA 1
ATOM 1436 C C . PRO A 1 189 ? -2.800 42.547 4.307 1.00 45.78 189 PRO A C 1
ATOM 1438 O O . PRO A 1 189 ? -2.837 43.019 5.434 1.00 45.78 189 PRO A O 1
ATOM 1441 N N . THR A 1 190 ? -1.682 42.345 3.610 1.00 48.97 190 THR A N 1
ATOM 1442 C CA . THR A 1 190 ? -0.408 43.058 3.807 1.00 48.97 190 THR A CA 1
ATOM 1443 C C . THR A 1 190 ? 0.085 43.155 5.247 1.00 48.97 190 THR A C 1
ATOM 1445 O O . THR A 1 190 ? -0.097 44.171 5.899 1.00 48.97 190 THR A O 1
ATOM 1448 N N . GLU A 1 191 ? 0.851 42.157 5.679 1.00 38.34 191 GLU A N 1
ATOM 1449 C CA . GLU A 1 191 ? 1.932 42.392 6.632 1.00 38.34 191 GLU A CA 1
ATOM 1450 C C . GLU A 1 191 ? 3.081 41.411 6.367 1.00 38.34 191 GLU A C 1
ATOM 1452 O O . GLU A 1 191 ? 2.900 40.279 5.919 1.00 38.34 191 GLU A O 1
ATOM 1457 N N . THR A 1 192 ? 4.287 41.938 6.520 1.00 39.88 192 THR A N 1
ATOM 1458 C CA . THR A 1 192 ? 5.591 41.428 6.089 1.00 39.88 192 THR A CA 1
ATOM 1459 C C . THR A 1 192 ? 5.835 39.936 6.336 1.00 39.88 192 THR A C 1
ATOM 1461 O O . THR A 1 192 ? 5.698 39.429 7.446 1.00 39.88 192 THR A O 1
ATOM 1464 N N . VAL A 1 193 ? 6.293 39.253 5.279 1.00 40.62 193 VAL A N 1
ATOM 1465 C CA . VAL A 1 193 ? 6.675 37.834 5.241 1.00 40.62 193 VAL A CA 1
ATOM 1466 C C . VAL A 1 193 ? 7.901 37.585 6.128 1.00 40.62 193 VAL A C 1
ATOM 1468 O O . VAL A 1 193 ? 9.042 37.568 5.671 1.00 40.62 193 VAL A O 1
ATOM 1471 N N . GLY A 1 194 ? 7.658 37.366 7.416 1.00 34.66 194 GLY A N 1
ATOM 1472 C CA . GLY A 1 194 ? 8.561 36.630 8.288 1.00 34.66 194 GLY A CA 1
ATOM 1473 C C . GLY A 1 194 ? 8.371 35.136 8.042 1.00 34.66 194 GLY A C 1
ATOM 1474 O O . GLY A 1 194 ? 7.265 34.618 8.166 1.00 34.66 194 GLY A O 1
ATOM 1475 N N . CYS A 1 195 ? 9.446 34.436 7.680 1.00 34.19 195 CYS A N 1
ATOM 1476 C CA . CYS A 1 195 ? 9.500 32.979 7.565 1.00 34.19 195 CYS A CA 1
ATOM 1477 C C . CYS A 1 195 ? 9.298 32.337 8.952 1.00 34.19 195 CYS A C 1
ATOM 1479 O O . CYS A 1 195 ? 10.245 31.871 9.587 1.00 34.19 195 CYS A O 1
ATOM 1481 N N . MET A 1 196 ? 8.062 32.343 9.460 1.00 32.78 196 MET A N 1
ATOM 1482 C CA . MET A 1 196 ? 7.691 31.557 10.625 1.00 32.78 196 MET A CA 1
ATOM 1483 C C . MET A 1 196 ? 7.692 30.092 10.209 1.00 32.78 196 MET A C 1
ATOM 1485 O O . MET A 1 196 ? 6.786 29.588 9.547 1.00 32.78 196 MET A O 1
ATOM 1489 N N . ARG A 1 197 ? 8.764 29.400 10.592 1.00 42.09 197 ARG A N 1
ATOM 1490 C CA . ARG A 1 197 ? 8.775 27.945 10.694 1.00 42.09 197 ARG A CA 1
ATOM 1491 C C . ARG A 1 197 ? 7.632 27.569 11.638 1.00 42.09 197 ARG A C 1
ATOM 1493 O O . ARG A 1 197 ? 7.788 27.739 12.841 1.00 42.09 197 ARG A O 1
ATOM 1500 N N . SER A 1 198 ? 6.502 27.116 11.086 1.00 41.94 198 SER A N 1
ATOM 1501 C CA . SER A 1 198 ? 5.413 26.488 11.843 1.00 41.94 198 SER A CA 1
ATOM 1502 C C . SER A 1 198 ? 6.035 25.376 12.690 1.00 41.94 198 SER A C 1
ATOM 1504 O O . SER A 1 198 ? 6.451 24.334 12.175 1.00 41.94 198 SER A O 1
ATOM 1506 N N . GLY A 1 199 ? 6.245 25.663 13.976 1.00 46.94 199 GLY A N 1
ATOM 1507 C CA . GLY A 1 199 ? 6.477 24.626 14.964 1.00 46.94 199 GLY A CA 1
ATOM 1508 C C . GLY A 1 199 ? 5.225 23.766 14.980 1.00 46.94 199 GLY A C 1
ATOM 1509 O O . GLY A 1 199 ? 4.132 24.313 14.883 1.00 46.94 199 GLY A O 1
ATOM 1510 N N . ALA A 1 200 ? 5.389 22.444 15.043 1.00 50.19 200 ALA A N 1
ATOM 1511 C CA . ALA A 1 200 ? 4.268 21.517 15.123 1.00 50.19 200 ALA A CA 1
ATOM 1512 C C . ALA A 1 200 ? 3.265 22.031 16.167 1.00 50.19 200 ALA A C 1
ATOM 1514 O O . ALA A 1 200 ? 3.580 22.071 17.359 1.00 50.19 200 ALA A O 1
ATOM 1515 N N . SER A 1 201 ? 2.104 22.488 15.691 1.00 58.56 201 SER A N 1
ATOM 1516 C CA . SER A 1 201 ? 0.972 22.859 16.528 1.00 58.56 201 SER A CA 1
ATOM 1517 C C . SER A 1 201 ? 0.724 21.715 17.513 1.00 58.56 201 SER A C 1
ATOM 1519 O O . SER A 1 201 ? 0.787 20.545 17.130 1.00 58.56 201 SER A O 1
ATOM 1521 N N . SER A 1 202 ? 0.472 22.015 18.790 1.00 63.72 202 SER A N 1
ATOM 1522 C CA . SER A 1 202 ? 0.137 20.991 19.795 1.00 63.72 202 SER A CA 1
ATOM 1523 C C . SER A 1 202 ? -1.210 20.305 19.526 1.00 63.72 202 SER A C 1
ATOM 1525 O O . SER A 1 202 ? -1.628 19.444 20.298 1.00 63.72 202 SER A O 1
ATOM 1527 N N . GLU A 1 203 ? -1.902 20.709 18.463 1.00 77.38 203 GLU A N 1
ATOM 1528 C CA . GLU A 1 203 ? -3.165 20.151 18.003 1.00 77.38 203 GLU A CA 1
ATOM 1529 C C . GLU A 1 203 ? -3.017 18.707 17.511 1.00 77.38 203 GLU A C 1
ATOM 1531 O O . GLU A 1 203 ? -2.033 18.315 16.877 1.00 77.38 203 GLU A O 1
ATOM 1536 N N . THR A 1 204 ? -4.037 17.896 17.786 1.00 86.00 204 THR A N 1
ATOM 1537 C CA . THR A 1 204 ? -4.143 16.538 17.252 1.00 86.00 204 THR A CA 1
ATOM 1538 C C . THR A 1 204 ? -4.786 16.554 15.865 1.00 86.00 204 THR A C 1
ATOM 1540 O O . THR A 1 204 ? -5.513 17.481 15.506 1.00 86.00 204 THR A O 1
ATOM 1543 N N . VAL A 1 205 ? -4.606 15.480 15.086 1.00 88.31 205 VAL A N 1
ATOM 1544 C CA . VAL A 1 205 ? -5.279 15.334 13.778 1.00 88.31 205 VAL A CA 1
ATOM 1545 C C . VAL A 1 205 ? -6.806 15.465 13.878 1.00 88.31 205 VAL A C 1
ATOM 1547 O O . VAL A 1 205 ? -7.449 15.895 12.924 1.00 88.31 205 VAL A O 1
ATOM 1550 N N . LEU A 1 206 ? -7.390 15.110 15.029 1.00 89.88 206 LEU A N 1
ATOM 1551 C CA . LEU A 1 206 ? -8.827 15.208 15.281 1.00 89.88 206 LEU A CA 1
ATOM 1552 C C . LEU A 1 206 ? -9.269 16.670 15.373 1.00 89.88 206 LEU A C 1
ATOM 1554 O O . LEU A 1 206 ? -10.265 17.043 14.758 1.00 89.88 206 LEU A O 1
ATOM 1558 N N . ASP A 1 207 ? -8.494 17.498 16.075 1.00 88.94 207 ASP A N 1
ATOM 1559 C CA . ASP A 1 207 ? -8.774 18.928 16.240 1.00 88.94 207 ASP A CA 1
ATOM 1560 C C . ASP A 1 207 ? -8.674 19.648 14.887 1.00 88.94 207 ASP A C 1
ATOM 1562 O O . ASP A 1 207 ? -9.549 20.429 14.499 1.00 88.94 207 ASP A O 1
ATOM 1566 N N . VAL A 1 208 ? -7.643 19.304 14.107 1.00 87.44 208 VAL A N 1
ATOM 1567 C CA . VAL A 1 208 ? -7.451 19.838 12.754 1.00 87.44 208 VAL A CA 1
ATOM 1568 C C . VAL A 1 208 ? -8.573 19.372 11.815 1.00 87.44 208 VAL A C 1
ATOM 1570 O O . VAL A 1 208 ? -9.087 20.173 11.029 1.00 87.44 208 VAL A O 1
ATOM 1573 N N . ALA A 1 209 ? -9.000 18.106 11.899 1.00 88.38 209 ALA A N 1
ATOM 1574 C CA . ALA A 1 209 ? -10.090 17.569 11.080 1.00 88.38 209 ALA A CA 1
ATOM 1575 C C . ALA A 1 209 ? -11.422 18.262 11.388 1.00 88.38 209 ALA A C 1
ATOM 1577 O O . ALA A 1 209 ? -12.141 18.628 10.455 1.00 88.38 209 ALA A O 1
ATOM 1578 N N . ALA A 1 210 ? -11.712 18.505 12.670 1.00 87.56 210 ALA A N 1
ATOM 1579 C CA . ALA A 1 210 ? -12.906 19.220 13.107 1.00 87.56 210 ALA A CA 1
ATOM 1580 C C . ALA A 1 210 ? -12.955 20.654 12.553 1.00 87.56 210 ALA A C 1
ATOM 1582 O O . ALA A 1 210 ? -14.004 21.120 12.099 1.00 87.56 210 ALA A O 1
ATOM 1583 N N . ARG A 1 211 ? -11.803 21.338 12.508 1.00 85.81 211 ARG A N 1
ATOM 1584 C CA . ARG A 1 211 ? -11.681 22.693 11.948 1.00 85.81 211 ARG A CA 1
ATOM 1585 C C . ARG A 1 211 ? -11.822 22.727 10.424 1.00 85.81 211 ARG A C 1
ATOM 1587 O O . ARG A 1 211 ? -12.458 23.630 9.883 1.00 85.81 211 ARG A O 1
ATOM 1594 N N . LEU A 1 212 ? -11.222 21.769 9.718 1.00 82.00 212 LEU A N 1
ATOM 1595 C CA . LEU A 1 212 ? -11.067 21.800 8.257 1.00 82.00 212 LEU A CA 1
ATOM 1596 C C . LEU A 1 212 ? -12.173 21.082 7.479 1.00 82.00 212 LEU A C 1
ATOM 1598 O O . LEU A 1 212 ? -11.901 20.637 6.366 1.00 82.00 212 LEU A O 1
ATOM 1602 N N . LYS A 1 213 ? -13.376 20.985 8.066 1.00 79.44 213 LYS A N 1
ATOM 1603 C CA . LYS A 1 213 ? -14.654 20.502 7.498 1.00 79.44 213 LYS A CA 1
ATOM 1604 C C . LYS A 1 213 ? -14.551 19.863 6.104 1.00 79.44 213 LYS A C 1
ATOM 1606 O O . LYS A 1 213 ? -14.244 20.543 5.130 1.00 79.44 213 LYS A O 1
ATOM 1611 N N . GLU A 1 214 ? -14.891 18.573 6.010 1.00 75.00 214 GLU A N 1
ATOM 1612 C CA . GLU A 1 214 ? -14.890 17.742 4.785 1.00 75.00 214 GLU A CA 1
ATOM 1613 C C . GLU A 1 214 ? -13.523 17.300 4.263 1.00 75.00 214 GLU A C 1
ATOM 1615 O O . GLU A 1 214 ? -13.456 16.426 3.393 1.00 75.00 214 GLU A O 1
ATOM 1620 N N . ARG A 1 215 ? -12.423 17.831 4.798 1.00 83.62 215 ARG A N 1
ATOM 1621 C CA . ARG A 1 215 ? -11.093 17.364 4.423 1.00 83.62 215 ARG A CA 1
ATOM 1622 C C . ARG A 1 215 ? -10.735 16.070 5.149 1.00 83.62 215 ARG A C 1
ATOM 1624 O O . ARG A 1 215 ? -10.809 15.992 6.370 1.00 83.62 215 ARG A O 1
ATOM 1631 N N . ARG A 1 216 ? -10.285 15.078 4.380 1.00 86.94 216 ARG A N 1
ATOM 1632 C CA . ARG A 1 216 ? -9.719 13.827 4.894 1.00 86.94 216 ARG A CA 1
ATOM 1633 C C . ARG A 1 216 ? -8.254 14.067 5.273 1.00 86.94 216 ARG A C 1
ATOM 1635 O O . ARG A 1 216 ? -7.444 14.401 4.407 1.00 86.94 216 ARG A O 1
ATOM 1642 N N . LEU A 1 217 ? -7.927 13.943 6.555 1.00 90.44 217 LEU A N 1
ATOM 1643 C CA . LEU A 1 217 ? -6.578 14.122 7.097 1.00 90.44 217 LEU A CA 1
ATOM 1644 C C . LEU A 1 217 ? -5.996 12.778 7.507 1.00 90.44 217 LEU A C 1
ATOM 1646 O O . LEU A 1 217 ? -6.702 11.960 8.080 1.00 90.44 217 LEU A O 1
ATOM 1650 N N . LEU A 1 218 ? -4.715 12.563 7.228 1.00 92.06 218 LEU A N 1
ATOM 1651 C CA . LEU A 1 218 ? -4.012 11.336 7.586 1.00 92.06 218 LEU A CA 1
ATOM 1652 C C . LEU A 1 218 ? -3.215 11.534 8.877 1.00 92.06 218 LEU A C 1
ATOM 1654 O O . LEU A 1 218 ? -2.467 12.503 9.009 1.00 92.06 218 LEU A O 1
ATOM 1658 N N . HIS A 1 219 ? -3.328 10.572 9.784 1.00 93.81 219 HIS A N 1
ATOM 1659 C CA . HIS A 1 219 ? -2.384 10.345 10.871 1.00 93.81 219 HIS A CA 1
ATOM 1660 C C . HIS A 1 219 ? -1.871 8.910 10.819 1.00 93.81 219 HIS A C 1
ATOM 1662 O O . HIS A 1 219 ? -2.594 7.986 10.447 1.00 93.81 219 HIS A O 1
ATOM 1668 N N . ALA A 1 220 ? -0.607 8.723 11.167 1.00 94.06 220 ALA A N 1
ATOM 1669 C CA . ALA A 1 220 ? 0.095 7.471 10.997 1.00 94.06 220 ALA A CA 1
ATOM 1670 C C . ALA A 1 220 ? 1.023 7.175 12.182 1.00 94.06 220 ALA A C 1
ATOM 1672 O O . ALA A 1 220 ? 1.679 8.070 12.727 1.00 94.06 220 ALA A O 1
ATOM 1673 N N . ASP A 1 221 ? 1.091 5.898 12.562 1.00 93.69 221 ASP A N 1
ATOM 1674 C CA . ASP A 1 221 ? 1.864 5.414 13.705 1.00 93.69 221 ASP A CA 1
ATOM 1675 C C . ASP A 1 221 ? 2.488 4.037 13.433 1.00 93.69 221 ASP A C 1
ATOM 1677 O O . ASP A 1 221 ? 1.810 3.015 13.295 1.00 93.69 221 ASP A O 1
ATOM 1681 N N . ALA A 1 222 ? 3.820 4.000 13.409 1.00 89.19 222 ALA A N 1
ATOM 1682 C CA . ALA A 1 222 ? 4.603 2.778 13.224 1.00 89.19 222 ALA A CA 1
ATOM 1683 C C . ALA A 1 222 ? 4.468 1.772 14.366 1.00 89.19 222 ALA A C 1
ATOM 1685 O O . ALA A 1 222 ? 4.683 0.582 14.141 1.00 89.19 222 ALA A O 1
ATOM 1686 N N . PHE A 1 223 ? 4.097 2.221 15.564 1.00 88.56 223 PHE A N 1
ATOM 1687 C CA . PHE A 1 223 ? 3.828 1.326 16.686 1.00 88.56 223 PHE A CA 1
ATOM 1688 C C . PHE A 1 223 ? 2.432 0.700 16.608 1.00 88.56 223 PHE A C 1
ATOM 1690 O O . PHE A 1 223 ? 2.204 -0.337 17.222 1.00 88.56 223 PHE A O 1
ATOM 1697 N N . GLY A 1 224 ? 1.537 1.283 15.806 1.00 92.12 224 GLY A N 1
ATOM 1698 C CA . GLY A 1 224 ? 0.176 0.805 15.614 1.00 92.12 224 GLY A CA 1
ATOM 1699 C C . GLY A 1 224 ? -0.832 1.379 16.613 1.00 92.12 224 GLY A C 1
ATOM 1700 O O . GLY A 1 224 ? -0.502 1.886 17.690 1.00 92.12 224 GLY A O 1
ATOM 1701 N N . MET A 1 225 ? -2.089 1.309 16.202 1.00 96.38 225 MET A N 1
ATOM 1702 C CA . MET A 1 225 ? -3.291 1.669 16.939 1.00 96.38 225 MET A CA 1
ATOM 1703 C C . MET A 1 225 ? -4.128 0.400 17.043 1.00 96.38 225 MET A C 1
ATOM 1705 O O . MET A 1 225 ? -4.579 -0.123 16.023 1.00 96.38 225 MET A O 1
ATOM 1709 N N . GLU A 1 226 ? -4.254 -0.125 18.257 1.00 97.06 226 GLU A N 1
ATOM 1710 C CA . GLU A 1 226 ? -4.949 -1.383 18.518 1.00 97.06 226 GLU A CA 1
ATOM 1711 C C . GLU A 1 226 ? -6.344 -1.134 19.058 1.00 97.06 226 GLU A C 1
ATOM 1713 O O . GLU A 1 226 ? -6.518 -0.278 19.923 1.00 97.06 226 GLU A O 1
ATOM 1718 N N . PHE A 1 227 ? -7.319 -1.878 18.546 1.00 97.81 227 PHE A N 1
ATOM 1719 C CA . PHE A 1 227 ? -8.706 -1.813 18.992 1.00 97.81 227 PHE A CA 1
ATOM 1720 C C . PHE A 1 227 ? -9.438 -3.121 18.702 1.00 97.81 227 PHE A C 1
ATOM 1722 O O . PHE A 1 227 ? -9.004 -3.929 17.876 1.00 97.81 227 PHE A O 1
ATOM 1729 N N . ILE A 1 228 ? -10.563 -3.315 19.381 1.00 97.75 228 ILE A N 1
ATOM 1730 C CA . ILE A 1 228 ? -11.428 -4.480 19.227 1.00 97.75 228 ILE A CA 1
ATOM 1731 C C . ILE A 1 228 ? -12.684 -4.037 18.483 1.00 97.75 228 ILE A C 1
ATOM 1733 O O . ILE A 1 228 ? -13.363 -3.107 18.907 1.00 97.75 228 ILE A O 1
ATOM 1737 N N . GLY A 1 229 ? -12.983 -4.686 17.364 1.00 96.81 229 GLY A N 1
ATOM 1738 C CA . GLY A 1 229 ? -14.160 -4.401 16.551 1.00 96.81 229 GLY A CA 1
ATOM 1739 C C . GLY A 1 229 ? -14.934 -5.663 16.200 1.00 96.81 229 GLY A C 1
ATOM 1740 O O . GLY A 1 229 ? -14.549 -6.780 16.552 1.00 96.81 229 GLY A O 1
ATOM 1741 N N . LEU A 1 230 ? -16.033 -5.473 15.481 1.00 96.25 230 LEU A N 1
ATOM 1742 C CA . LEU A 1 230 ? -16.903 -6.543 15.014 1.00 96.25 230 LEU A CA 1
ATOM 1743 C C . LEU A 1 230 ? -16.924 -6.551 13.487 1.00 96.25 230 LEU A C 1
ATOM 1745 O O . LEU A 1 230 ? -17.174 -5.515 12.872 1.00 96.25 230 LEU A O 1
ATOM 1749 N N . ILE A 1 231 ? -16.674 -7.699 12.858 1.00 95.88 231 ILE A N 1
ATOM 1750 C CA . ILE A 1 231 ? -16.949 -7.855 11.429 1.00 95.88 231 ILE A CA 1
ATOM 1751 C C . ILE A 1 231 ? -18.455 -7.991 11.258 1.00 95.88 231 ILE A C 1
ATOM 1753 O O . ILE A 1 231 ? -19.046 -8.947 11.751 1.00 95.88 231 ILE A O 1
ATOM 1757 N N . VAL A 1 232 ? -19.043 -7.037 10.540 1.00 94.00 232 VAL A N 1
ATOM 1758 C CA . VAL A 1 232 ? -20.500 -6.906 10.365 1.00 94.00 232 VAL A CA 1
ATOM 1759 C C . VAL A 1 232 ? -20.944 -7.048 8.915 1.00 94.00 232 VAL A C 1
ATOM 1761 O O . VAL A 1 232 ? -22.130 -7.200 8.633 1.00 94.00 232 VAL A O 1
ATOM 1764 N N . ALA A 1 233 ? -20.009 -6.974 7.970 1.00 93.06 233 ALA A N 1
ATOM 1765 C CA . ALA A 1 233 ? -20.319 -7.107 6.559 1.00 93.06 233 ALA A CA 1
ATOM 1766 C C . ALA A 1 233 ? -19.125 -7.613 5.751 1.00 93.06 233 ALA A C 1
ATOM 1768 O O . ALA A 1 233 ? -17.967 -7.462 6.149 1.00 93.06 233 ALA A O 1
ATOM 1769 N N . LEU A 1 234 ? -19.423 -8.194 4.595 1.00 91.81 234 LEU A N 1
ATOM 1770 C CA . LEU A 1 234 ? -18.468 -8.791 3.675 1.00 91.81 234 LEU A CA 1
ATOM 1771 C C . LEU A 1 234 ? -18.722 -8.313 2.245 1.00 91.81 234 LEU A C 1
ATOM 1773 O O . LEU A 1 234 ? -19.860 -8.151 1.809 1.00 91.81 234 LEU A O 1
ATOM 1777 N N . THR A 1 235 ? -17.650 -8.187 1.482 1.00 87.94 235 THR A N 1
ATOM 1778 C CA . THR A 1 235 ? -17.657 -8.266 0.020 1.00 87.94 235 THR A CA 1
ATOM 1779 C C . THR A 1 235 ? -16.830 -9.487 -0.389 1.00 87.94 235 THR A C 1
ATOM 1781 O O . THR A 1 235 ? -16.169 -10.096 0.459 1.00 87.94 235 THR A O 1
ATOM 1784 N N . PRO A 1 236 ? -16.782 -9.864 -1.681 1.00 79.88 236 PRO A N 1
ATOM 1785 C CA . PRO A 1 236 ? -15.884 -10.931 -2.116 1.00 79.88 236 PRO A CA 1
ATOM 1786 C C . PRO A 1 236 ? -14.413 -10.676 -1.749 1.00 79.88 236 PRO A C 1
ATOM 1788 O O . PRO A 1 236 ? -13.632 -11.618 -1.661 1.00 79.88 236 PRO A O 1
ATOM 1791 N N . ARG A 1 237 ? -14.015 -9.409 -1.556 1.00 77.62 237 ARG A N 1
ATOM 1792 C CA . ARG A 1 237 ? -12.618 -9.016 -1.332 1.00 77.62 237 ARG A CA 1
ATOM 1793 C C . ARG A 1 237 ? -12.292 -8.711 0.124 1.00 77.62 237 ARG A C 1
ATOM 1795 O O . ARG A 1 237 ? -11.169 -9.028 0.542 1.00 77.62 237 ARG A O 1
ATOM 1802 N N . TYR A 1 238 ? -13.226 -8.104 0.855 1.00 88.56 238 TYR A N 1
ATOM 1803 C CA . TYR A 1 238 ? -12.975 -7.501 2.159 1.00 88.56 238 TYR A CA 1
ATOM 1804 C C . TYR A 1 238 ? -14.029 -7.879 3.197 1.00 88.56 238 TYR A C 1
ATOM 1806 O O . TYR A 1 238 ? -15.201 -8.070 2.891 1.00 88.56 238 TYR A O 1
ATOM 1814 N N . ALA A 1 239 ? -13.591 -7.932 4.449 1.00 91.81 239 ALA A N 1
ATOM 1815 C CA . ALA A 1 239 ? -14.444 -7.896 5.622 1.00 91.81 239 ALA A CA 1
ATOM 1816 C C . ALA A 1 239 ? -14.432 -6.483 6.215 1.00 91.81 239 ALA A C 1
ATOM 1818 O O . ALA A 1 239 ? -13.378 -5.849 6.303 1.00 91.81 239 ALA A O 1
ATOM 1819 N N . TYR A 1 240 ? -15.600 -5.999 6.622 1.00 95.06 240 TYR A N 1
ATOM 1820 C CA . TYR A 1 240 ? -15.818 -4.645 7.117 1.00 95.06 240 TYR A CA 1
ATOM 1821 C C . TYR A 1 240 ? -16.028 -4.664 8.624 1.00 95.06 240 TYR A C 1
ATOM 1823 O O . TYR A 1 240 ? -16.858 -5.421 9.131 1.00 95.06 240 TYR A O 1
ATOM 1831 N N . VAL A 1 241 ? -15.260 -3.830 9.324 1.00 96.69 241 VAL A N 1
ATOM 1832 C CA . VAL A 1 241 ? -15.197 -3.805 10.785 1.00 96.69 241 VAL A CA 1
ATOM 1833 C C . VAL A 1 241 ? -15.902 -2.567 11.312 1.00 96.69 241 VAL A C 1
ATOM 1835 O O . VAL A 1 241 ? -15.570 -1.443 10.919 1.00 96.69 241 VAL A O 1
ATOM 1838 N N . ALA A 1 242 ? -16.853 -2.790 12.213 1.00 96.12 242 ALA A N 1
ATOM 1839 C CA . ALA A 1 242 ? -17.602 -1.757 12.903 1.00 96.12 242 ALA A CA 1
ATOM 1840 C C . ALA A 1 242 ? -17.310 -1.734 14.406 1.00 96.12 242 ALA A C 1
ATOM 1842 O O . ALA A 1 242 ? -16.894 -2.732 15.000 1.00 96.12 242 ALA A O 1
ATOM 1843 N N . VAL A 1 243 ? -17.580 -0.582 15.012 1.00 95.50 243 VAL A N 1
ATOM 1844 C CA . VAL A 1 243 ? -17.591 -0.372 16.463 1.00 95.50 243 VAL A CA 1
ATOM 1845 C C . VAL A 1 243 ? -18.898 0.289 16.904 1.00 95.50 243 VAL A C 1
ATOM 1847 O O . VAL A 1 243 ? -19.503 1.019 16.106 1.00 95.50 243 VAL A O 1
ATOM 1850 N N . PRO A 1 244 ? -19.331 0.082 18.159 1.00 93.81 244 PRO A N 1
ATOM 1851 C CA . PRO A 1 244 ? -20.480 0.785 18.704 1.00 93.81 244 PRO A CA 1
ATOM 1852 C C . PRO A 1 244 ? -20.207 2.291 18.824 1.00 93.81 244 PRO A C 1
ATOM 1854 O O . PRO A 1 244 ? -19.178 2.739 19.340 1.00 93.81 244 PRO A O 1
ATOM 1857 N N . PHE A 1 245 ? -21.165 3.076 18.347 1.00 89.81 245 PHE A N 1
ATOM 1858 C CA . PHE A 1 245 ? -21.225 4.526 18.426 1.00 89.81 245 PHE A CA 1
ATOM 1859 C C . PHE A 1 245 ? -22.373 4.914 19.360 1.00 89.81 245 PHE A C 1
ATOM 1861 O O . PHE A 1 245 ? -23.546 4.882 18.987 1.00 89.81 245 PHE A O 1
ATOM 1868 N N . LEU A 1 246 ? -22.015 5.233 20.602 1.00 86.12 246 LEU A N 1
ATOM 1869 C CA . LEU A 1 246 ? -22.952 5.612 21.653 1.00 86.12 246 LEU A CA 1
ATOM 1870 C C . LEU A 1 246 ? -23.154 7.132 21.620 1.00 86.12 246 LEU A C 1
ATOM 1872 O O . LEU A 1 246 ? -22.188 7.881 21.767 1.00 86.12 246 LEU A O 1
ATOM 1876 N N . GLN A 1 247 ? -24.394 7.580 21.415 1.00 79.31 247 GLN A N 1
ATOM 1877 C CA . GLN A 1 247 ? -24.798 8.974 21.619 1.00 79.31 247 GLN A CA 1
ATOM 1878 C C . GLN A 1 247 ? -25.675 9.085 22.862 1.00 79.31 247 GLN A C 1
ATOM 1880 O O . GLN A 1 247 ? -26.523 8.223 23.107 1.00 79.31 247 GLN A O 1
ATOM 1885 N N . ASP A 1 248 ? -25.499 10.173 23.611 1.00 77.12 248 ASP A N 1
ATOM 1886 C CA . ASP A 1 248 ? -26.314 10.465 24.787 1.00 77.12 248 ASP A CA 1
ATOM 1887 C C . ASP A 1 248 ? -27.807 10.466 24.423 1.00 77.12 248 ASP A C 1
ATOM 1889 O O . ASP A 1 248 ? -28.236 11.119 23.469 1.00 77.12 248 ASP A O 1
ATOM 1893 N N . GLY A 1 249 ? -28.604 9.709 25.181 1.00 73.12 249 GLY A N 1
ATOM 1894 C CA . GLY A 1 249 ? -30.057 9.621 25.002 1.00 73.12 249 GLY A CA 1
ATOM 1895 C C . GLY A 1 249 ? -30.549 8.623 23.945 1.00 73.12 249 GLY A C 1
ATOM 1896 O O . GLY A 1 249 ? -31.761 8.511 23.764 1.00 73.12 249 GLY A O 1
ATOM 1897 N N . GLN A 1 250 ? -29.671 7.872 23.266 1.00 77.00 250 GLN A N 1
ATOM 1898 C CA . GLN A 1 250 ? -30.096 6.780 22.379 1.00 77.00 250 GLN A CA 1
ATOM 1899 C C . GLN A 1 250 ? -30.292 5.462 23.143 1.00 77.00 250 GLN A C 1
ATOM 1901 O O . GLN A 1 250 ? -29.429 5.039 23.905 1.00 77.00 250 GLN A O 1
ATOM 1906 N N . ALA A 1 251 ? -31.421 4.787 22.898 1.00 73.81 251 ALA A N 1
ATOM 1907 C CA . ALA A 1 251 ? -31.743 3.495 23.515 1.00 73.81 251 ALA A CA 1
ATOM 1908 C C . ALA A 1 251 ? -30.957 2.312 22.915 1.00 73.81 251 ALA A C 1
ATOM 1910 O O . ALA A 1 251 ? -30.789 1.290 23.572 1.00 73.81 251 ALA A O 1
ATOM 1911 N N . LEU A 1 252 ? -30.485 2.441 21.669 1.00 78.25 252 LEU A N 1
ATOM 1912 C CA . LEU A 1 252 ? -29.701 1.425 20.965 1.00 78.25 252 LEU A CA 1
ATOM 1913 C C . LEU A 1 252 ? -28.455 2.066 20.341 1.00 78.25 252 LEU A C 1
ATOM 1915 O O . LEU A 1 252 ? -28.576 3.144 19.751 1.00 78.25 252 LEU A O 1
ATOM 1919 N N . PRO A 1 253 ? -27.278 1.418 20.427 1.00 81.94 253 PRO A N 1
ATOM 1920 C CA . PRO A 1 253 ? -26.063 1.929 19.811 1.00 81.94 253 PRO A CA 1
ATOM 1921 C C . PRO A 1 253 ? -26.194 1.945 18.288 1.00 81.94 253 PRO A C 1
ATOM 1923 O O . PRO A 1 253 ? -26.574 0.947 17.668 1.00 81.94 253 PRO A O 1
ATOM 1926 N N . GLN A 1 254 ? -25.801 3.057 17.671 1.00 88.50 254 GLN A N 1
ATOM 1927 C CA . GLN A 1 254 ? -25.488 3.055 16.247 1.00 88.50 254 GLN A CA 1
ATOM 1928 C C . GLN A 1 254 ? -24.160 2.327 16.019 1.00 88.50 254 GLN A C 1
ATOM 1930 O O . GLN A 1 254 ? -23.345 2.187 16.929 1.00 88.50 254 GLN A O 1
ATOM 1935 N N . TRP A 1 255 ? -23.916 1.875 14.794 1.00 90.69 255 TRP A N 1
ATOM 1936 C CA . TRP A 1 255 ? -22.663 1.221 14.430 1.00 90.69 255 TRP A CA 1
ATOM 1937 C C . TRP A 1 255 ? -21.892 2.086 13.446 1.00 90.69 255 TRP A C 1
ATOM 1939 O O . TRP A 1 255 ? -22.447 2.577 12.465 1.00 90.69 255 TRP A O 1
ATOM 1949 N N . SER A 1 256 ? -20.600 2.262 13.700 1.00 92.38 256 SER A N 1
ATOM 1950 C CA . SER A 1 256 ? -19.704 3.015 12.829 1.00 92.38 256 SER A CA 1
ATOM 1951 C C . SER A 1 256 ? -18.737 2.065 12.155 1.00 92.38 256 SER A C 1
ATOM 1953 O O . SER A 1 256 ? -18.003 1.354 12.841 1.00 92.38 256 SER A O 1
ATOM 1955 N N . LEU A 1 257 ? -18.734 2.044 10.822 1.00 94.38 257 LEU A N 1
ATOM 1956 C CA . LEU A 1 257 ? -17.702 1.355 10.063 1.00 94.38 257 LEU A CA 1
ATOM 1957 C C . LEU A 1 257 ? -16.405 2.151 10.181 1.00 94.38 257 LEU A C 1
ATOM 1959 O O . LEU A 1 257 ? -16.362 3.355 9.923 1.00 94.38 257 LEU A O 1
ATOM 1963 N N . VAL A 1 258 ? -15.343 1.463 10.595 1.00 95.94 258 VAL A N 1
ATOM 1964 C CA . VAL A 1 258 ? -14.061 2.103 10.915 1.00 95.94 258 VAL A CA 1
ATOM 1965 C C . VAL A 1 258 ? -12.879 1.464 10.215 1.00 95.94 258 VAL A C 1
ATOM 1967 O O . VAL A 1 258 ? -11.830 2.089 10.127 1.00 95.94 258 VAL A O 1
ATOM 1970 N N . SER A 1 259 ? -12.998 0.244 9.694 1.00 95.94 259 SER A N 1
ATOM 1971 C CA . SER A 1 259 ? -11.904 -0.387 8.955 1.00 95.94 259 SER A CA 1
ATOM 1972 C C . SER A 1 259 ? -12.399 -1.445 7.977 1.00 95.94 259 SER A C 1
ATOM 1974 O O . SER A 1 259 ? -13.553 -1.875 8.013 1.00 95.94 259 SER A O 1
ATOM 1976 N N . ARG A 1 260 ? -11.489 -1.887 7.111 1.00 92.62 260 ARG A N 1
ATOM 1977 C CA . ARG A 1 260 ? -11.661 -3.046 6.237 1.00 92.62 260 ARG A CA 1
ATOM 1978 C C . ARG A 1 260 ? -10.401 -3.898 6.267 1.00 92.62 260 ARG A C 1
ATOM 1980 O O . ARG A 1 260 ? -9.290 -3.369 6.265 1.00 92.62 260 ARG A O 1
ATOM 1987 N N . VAL A 1 261 ? -10.578 -5.210 6.256 1.00 89.25 261 VAL A N 1
ATOM 1988 C CA . VAL A 1 261 ? -9.496 -6.200 6.293 1.00 89.25 261 VAL A CA 1
ATOM 1989 C C . VAL A 1 261 ? -9.748 -7.294 5.259 1.00 89.25 261 VAL A C 1
ATOM 1991 O O . VAL A 1 261 ? -10.836 -7.391 4.692 1.00 89.25 261 VAL A O 1
ATOM 1994 N N . GLY A 1 262 ? -8.744 -8.123 4.970 1.00 83.56 262 GLY A N 1
ATOM 1995 C CA . GLY A 1 262 ? -8.981 -9.343 4.198 1.00 83.56 262 GLY A CA 1
ATOM 1996 C C . GLY A 1 262 ? -9.965 -10.258 4.934 1.00 83.56 262 GLY A C 1
ATOM 1997 O O . GLY A 1 262 ? -9.941 -10.312 6.160 1.00 83.56 262 GLY A O 1
ATOM 1998 N N . VAL A 1 263 ? -10.824 -10.966 4.197 1.00 86.19 263 VAL A N 1
ATOM 1999 C CA . VAL A 1 263 ? -11.813 -11.885 4.783 1.00 86.19 263 VAL A CA 1
ATOM 2000 C C . VAL A 1 263 ? -11.104 -12.956 5.632 1.00 86.19 263 VAL A C 1
ATOM 2002 O O . VAL A 1 263 ? -10.325 -13.737 5.073 1.00 86.19 263 VAL A O 1
ATOM 2005 N N . PRO A 1 264 ? -11.337 -13.014 6.960 1.00 85.69 264 PRO A N 1
ATOM 2006 C CA . PRO A 1 264 ? -10.735 -14.034 7.814 1.00 85.69 264 PRO A CA 1
ATOM 2007 C C . PRO A 1 264 ? -11.215 -15.439 7.455 1.00 85.69 264 PRO A C 1
ATOM 2009 O O . PRO A 1 264 ? -12.328 -15.620 6.967 1.00 85.69 264 PRO A O 1
ATOM 2012 N N . SER A 1 265 ? -10.411 -16.458 7.767 1.00 82.19 265 SER A N 1
ATOM 2013 C CA . SER A 1 265 ? -10.756 -17.859 7.480 1.00 82.19 265 SER A CA 1
ATOM 2014 C C . SER A 1 265 ? -12.055 -18.318 8.143 1.00 82.19 265 SER A C 1
ATOM 2016 O O . SER A 1 265 ? -12.775 -19.107 7.546 1.00 82.19 265 SER A O 1
ATOM 2018 N N . LEU A 1 266 ? -12.379 -17.788 9.329 1.00 85.62 266 LEU A N 1
ATOM 2019 C CA . LEU A 1 266 ? -13.648 -18.050 10.023 1.00 85.62 266 LEU A CA 1
ATOM 2020 C C . LEU A 1 266 ? -14.880 -17.623 9.209 1.00 85.62 266 LEU A C 1
ATOM 2022 O O . LEU A 1 266 ? -15.958 -18.162 9.405 1.00 85.62 266 LEU A O 1
ATOM 2026 N N . LEU A 1 267 ? -14.716 -16.680 8.280 1.00 87.19 267 LEU A N 1
ATOM 2027 C CA . LEU A 1 267 ? -15.780 -16.168 7.416 1.00 87.19 267 LEU A CA 1
ATOM 2028 C C . LEU A 1 267 ? -15.642 -16.654 5.968 1.00 87.19 267 LEU A C 1
ATOM 2030 O O . LEU A 1 267 ? -16.315 -16.138 5.077 1.00 87.19 267 LEU A O 1
ATOM 2034 N N . ALA A 1 268 ? -14.778 -17.641 5.707 1.00 81.50 268 ALA A N 1
ATOM 2035 C CA . ALA A 1 268 ? -14.544 -18.148 4.358 1.00 81.50 268 ALA A CA 1
ATOM 2036 C C . ALA A 1 268 ? -15.802 -18.789 3.750 1.00 81.50 268 ALA A C 1
ATOM 2038 O O . ALA A 1 268 ? -16.073 -18.586 2.568 1.00 81.50 268 ALA A O 1
ATOM 2039 N N . GLU A 1 269 ? -16.590 -19.511 4.550 1.00 81.19 269 GLU A N 1
ATOM 2040 C CA . GLU A 1 269 ? -17.844 -20.132 4.103 1.00 81.19 269 GLU A CA 1
ATOM 2041 C C . GLU A 1 269 ? -18.903 -19.078 3.772 1.00 81.19 269 GLU A C 1
ATOM 2043 O O . GLU A 1 269 ? -19.459 -19.078 2.672 1.00 81.19 269 GLU A O 1
ATOM 2048 N N . ALA A 1 270 ? -19.101 -18.110 4.674 1.00 82.31 270 ALA A N 1
ATOM 2049 C CA . ALA A 1 270 ? -19.988 -16.972 4.444 1.00 82.31 270 ALA A CA 1
ATOM 2050 C C . ALA A 1 270 ? -19.581 -16.200 3.177 1.00 82.31 270 ALA A C 1
ATOM 2052 O O . ALA A 1 270 ? -20.425 -15.865 2.347 1.00 82.31 270 ALA A O 1
ATOM 2053 N N . ALA A 1 271 ? -18.282 -15.992 2.956 1.00 78.69 271 ALA A N 1
ATOM 2054 C CA . ALA A 1 271 ? -17.787 -15.346 1.747 1.00 78.69 271 ALA A CA 1
ATOM 2055 C C . ALA A 1 271 ? -17.950 -16.198 0.477 1.00 78.69 271 ALA A C 1
ATOM 2057 O O . ALA A 1 271 ? -18.182 -15.645 -0.597 1.00 78.69 271 ALA A O 1
ATOM 2058 N N . ALA A 1 272 ? -17.880 -17.529 0.563 1.00 75.75 272 ALA A N 1
ATOM 2059 C CA . ALA A 1 272 ? -18.098 -18.403 -0.589 1.00 75.75 272 ALA A CA 1
ATOM 2060 C C . ALA A 1 272 ? -19.534 -18.282 -1.126 1.00 75.75 272 ALA A C 1
ATOM 2062 O O . ALA A 1 272 ? -19.739 -18.263 -2.344 1.00 75.75 272 ALA A O 1
ATOM 2063 N N . THR A 1 273 ? -20.522 -18.106 -0.240 1.00 76.19 273 THR A N 1
ATOM 2064 C CA . THR A 1 273 ? -21.925 -17.910 -0.646 1.00 76.19 273 THR A CA 1
ATOM 2065 C C . THR A 1 273 ? -22.143 -16.637 -1.473 1.00 76.19 273 THR A C 1
ATOM 2067 O O . THR A 1 273 ? -23.017 -16.627 -2.338 1.00 76.19 273 THR A O 1
ATOM 2070 N N . LEU A 1 274 ? -21.290 -15.611 -1.323 1.00 69.88 274 LEU A N 1
ATOM 2071 C CA . LEU A 1 274 ? -21.376 -14.356 -2.087 1.00 69.88 274 LEU A CA 1
ATOM 2072 C C . LEU A 1 274 ? -21.094 -14.506 -3.577 1.00 69.88 274 LEU A C 1
ATOM 2074 O O . LEU A 1 274 ? -21.533 -13.686 -4.380 1.00 69.88 274 LEU A O 1
ATOM 2078 N N . THR A 1 275 ? -20.325 -15.526 -3.945 1.00 60.12 275 THR A N 1
ATOM 2079 C CA . THR A 1 275 ? -19.928 -15.755 -5.339 1.00 60.12 275 THR A CA 1
ATOM 2080 C C . THR A 1 275 ? -20.985 -16.518 -6.139 1.00 60.12 275 THR A C 1
ATOM 2082 O O . THR A 1 275 ? -20.884 -16.603 -7.363 1.00 60.12 275 THR A O 1
ATOM 2085 N N . ARG A 1 276 ? -22.034 -17.038 -5.481 1.00 58.72 276 ARG A N 1
ATOM 2086 C CA . ARG A 1 276 ? -23.161 -17.684 -6.161 1.00 58.72 276 ARG A CA 1
ATOM 2087 C C . ARG A 1 276 ? -24.096 -16.621 -6.736 1.00 58.72 276 ARG A C 1
ATOM 2089 O O . ARG A 1 276 ? -24.507 -15.688 -6.050 1.00 58.72 276 ARG A O 1
ATOM 2096 N N . LYS A 1 277 ? -24.433 -16.765 -8.020 1.00 48.53 277 LYS A N 1
ATOM 2097 C CA . LYS A 1 277 ? -25.401 -15.924 -8.738 1.00 48.53 277 LYS A CA 1
ATOM 2098 C C . LYS A 1 277 ? -26.713 -15.912 -7.939 1.00 48.53 277 LYS A C 1
ATOM 2100 O O . LYS A 1 277 ? -27.356 -16.951 -7.844 1.00 48.53 277 LYS A O 1
ATOM 2105 N N . ARG A 1 278 ? -27.064 -14.772 -7.326 1.00 51.28 278 ARG A N 1
ATOM 2106 C CA . ARG A 1 278 ? -28.268 -14.643 -6.485 1.00 51.28 278 ARG A CA 1
ATOM 2107 C C . ARG A 1 278 ? -29.505 -15.118 -7.250 1.00 51.28 278 ARG A C 1
ATOM 2109 O O . ARG A 1 278 ? -29.769 -14.631 -8.352 1.00 51.28 278 ARG A O 1
ATOM 2116 N N . GLU A 1 279 ? -30.273 -16.020 -6.646 1.00 44.34 279 GLU A N 1
ATOM 2117 C CA . GLU A 1 279 ? -31.658 -16.248 -7.048 1.00 44.34 279 GLU A CA 1
ATOM 2118 C C . GLU A 1 279 ? -32.462 -14.974 -6.774 1.00 44.34 279 GLU A C 1
ATOM 2120 O O . GLU A 1 279 ? -32.274 -14.278 -5.777 1.00 44.34 279 GLU A O 1
ATOM 2125 N N . ARG A 1 280 ? -33.322 -14.613 -7.723 1.00 43.19 280 ARG A N 1
ATOM 2126 C CA . ARG A 1 280 ? -33.920 -13.277 -7.867 1.00 43.19 280 ARG A CA 1
ATOM 2127 C C . ARG A 1 280 ? -35.014 -12.959 -6.827 1.00 43.19 280 ARG A C 1
ATOM 2129 O O . ARG A 1 280 ? -35.794 -12.045 -7.064 1.00 43.19 280 ARG A O 1
ATOM 2136 N N . SER A 1 281 ? -35.103 -13.706 -5.723 1.00 37.41 281 SER A N 1
ATOM 2137 C CA . SER A 1 281 ? -36.323 -13.799 -4.904 1.00 37.41 281 SER A CA 1
ATOM 2138 C C . SER A 1 281 ? -36.222 -13.296 -3.457 1.00 37.41 281 SER A C 1
ATOM 2140 O O . SER A 1 281 ? -37.245 -13.246 -2.785 1.00 37.41 281 SER A O 1
ATOM 2142 N N . GLU A 1 282 ? -35.058 -12.873 -2.960 1.00 41.16 282 GLU A N 1
ATOM 2143 C CA . GLU A 1 282 ? -34.919 -12.448 -1.553 1.00 41.16 282 GLU A CA 1
ATOM 2144 C C . GLU A 1 282 ? -34.379 -11.018 -1.427 1.00 41.16 282 GLU A C 1
ATOM 2146 O O . GLU A 1 282 ? -33.323 -10.755 -0.859 1.00 41.16 282 GLU A O 1
ATOM 2151 N N . CYS A 1 283 ? -35.128 -10.046 -1.949 1.00 39.72 283 CYS A N 1
ATOM 2152 C CA . CYS A 1 283 ? -35.059 -8.676 -1.435 1.00 39.72 283 CYS A CA 1
ATOM 2153 C C . CYS A 1 283 ? -36.042 -8.553 -0.264 1.00 39.72 283 CYS A C 1
ATOM 2155 O O . CYS A 1 283 ? -37.046 -7.851 -0.353 1.00 39.72 283 CYS A O 1
ATOM 2157 N N . ALA A 1 284 ? -35.775 -9.275 0.827 1.00 42.78 284 ALA A N 1
ATOM 2158 C CA . ALA A 1 284 ? -36.487 -9.055 2.074 1.00 42.78 284 ALA A CA 1
ATOM 2159 C C . ALA A 1 284 ? -36.008 -7.731 2.686 1.00 42.78 284 ALA A C 1
ATOM 2161 O O . ALA A 1 284 ? -34.828 -7.537 2.979 1.00 42.78 284 ALA A O 1
ATOM 2162 N N . THR A 1 285 ? -36.955 -6.819 2.860 1.00 42.09 285 THR A N 1
ATOM 2163 C CA . THR A 1 285 ? -36.915 -5.541 3.578 1.00 42.09 285 THR A CA 1
ATOM 2164 C C . THR A 1 285 ? -36.686 -5.728 5.089 1.00 42.09 285 THR A C 1
ATOM 2166 O O . THR A 1 285 ? -37.418 -5.189 5.916 1.00 42.09 285 THR A O 1
ATOM 2169 N N . GLY A 1 286 ? -35.675 -6.511 5.475 1.00 41.12 286 GLY A N 1
ATOM 2170 C CA . GLY A 1 286 ? -35.251 -6.644 6.869 1.00 41.12 286 GLY A CA 1
ATOM 2171 C C . GLY A 1 286 ? -34.587 -5.351 7.337 1.00 41.12 286 GLY A C 1
ATOM 2172 O O . GLY A 1 286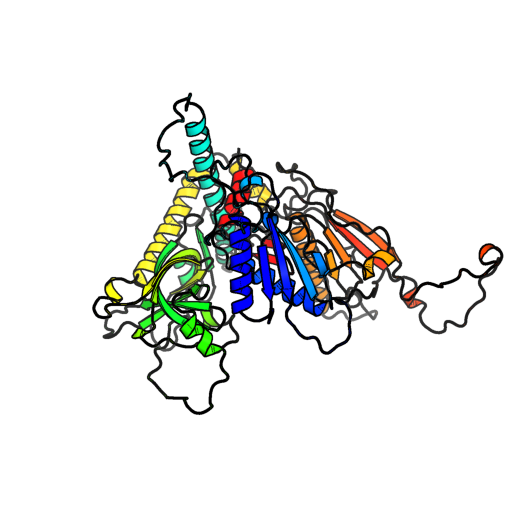 ? -33.702 -4.850 6.650 1.00 41.12 286 GLY A O 1
ATOM 2173 N N . GLY A 1 287 ? -35.037 -4.800 8.470 1.00 47.75 287 GLY A N 1
ATOM 2174 C CA . GLY A 1 287 ? -34.602 -3.518 9.039 1.00 47.75 287 GLY A CA 1
ATOM 2175 C C . GLY A 1 287 ? -33.092 -3.292 8.944 1.00 47.75 287 GLY A C 1
ATOM 2176 O O . GLY A 1 287 ? -32.308 -3.810 9.734 1.00 47.75 287 GLY A O 1
ATOM 2177 N N . PHE A 1 288 ? -32.683 -2.528 7.937 1.00 55.84 288 PHE A N 1
ATOM 2178 C CA . PHE A 1 288 ? -31.283 -2.321 7.614 1.00 55.84 288 PHE A CA 1
ATOM 2179 C C . PHE A 1 288 ? -30.650 -1.389 8.649 1.00 55.84 288 PHE A C 1
ATOM 2181 O O . PHE A 1 288 ? -30.923 -0.190 8.654 1.00 55.84 288 PHE A O 1
ATOM 2188 N N . VAL A 1 289 ? -29.759 -1.919 9.494 1.00 68.12 289 VAL A N 1
ATOM 2189 C CA . VAL A 1 289 ? -28.884 -1.088 10.335 1.00 68.12 289 VAL A CA 1
ATOM 2190 C C . VAL A 1 289 ? -28.002 -0.263 9.400 1.00 68.12 289 VAL A C 1
ATOM 2192 O O . VAL A 1 289 ? -27.189 -0.815 8.660 1.00 68.12 289 VAL A O 1
ATOM 2195 N N . LEU A 1 290 ? -28.218 1.050 9.359 1.00 75.69 290 LEU A N 1
ATOM 2196 C CA . LEU A 1 290 ? -27.361 1.973 8.620 1.00 75.69 290 LEU A CA 1
ATOM 2197 C C . LEU A 1 290 ? -26.053 2.137 9.390 1.00 75.69 290 LEU A C 1
ATOM 2199 O O . LEU A 1 290 ? -26.072 2.490 10.570 1.00 75.69 290 LEU A O 1
ATOM 2203 N N . PHE A 1 291 ? -24.925 1.883 8.727 1.00 86.75 291 PHE A N 1
ATOM 2204 C CA . PHE A 1 291 ? -23.622 2.118 9.326 1.00 86.75 291 PHE A CA 1
ATOM 2205 C C . PHE A 1 291 ? -23.169 3.554 9.077 1.00 86.75 291 PHE A C 1
ATOM 2207 O O . PHE A 1 291 ? -23.208 4.056 7.950 1.00 86.75 291 PHE A O 1
ATOM 2214 N N . LEU A 1 292 ? -22.653 4.204 10.117 1.00 86.06 292 LEU A N 1
ATOM 2215 C CA . LEU A 1 292 ? -21.915 5.448 9.934 1.00 86.06 292 LEU A CA 1
ATOM 2216 C C . LEU A 1 292 ? -20.654 5.152 9.106 1.00 86.06 292 LEU A C 1
ATOM 2218 O O . LEU A 1 292 ? -20.017 4.113 9.280 1.00 86.06 292 LEU A O 1
ATOM 2222 N N . ASN A 1 293 ? -20.295 6.074 8.211 1.00 85.50 293 ASN A N 1
ATOM 2223 C CA . ASN A 1 293 ? -19.121 6.000 7.324 1.00 85.50 293 ASN A CA 1
ATOM 2224 C C . ASN A 1 293 ? -19.153 4.891 6.250 1.00 85.50 293 ASN A C 1
ATOM 2226 O O . ASN A 1 293 ? -18.124 4.648 5.616 1.00 85.50 293 ASN A O 1
ATOM 2230 N N . GLU A 1 294 ? -20.298 4.243 6.006 1.00 87.44 294 GLU A N 1
ATOM 2231 C CA . GLU A 1 294 ? -20.415 3.169 5.004 1.00 87.44 294 GLU A CA 1
ATOM 2232 C C . GLU A 1 294 ? -19.919 3.609 3.623 1.00 87.44 294 GLU A C 1
ATOM 2234 O O . GLU A 1 294 ? -19.038 2.970 3.049 1.00 87.44 294 GLU A O 1
ATOM 2239 N N . GLU A 1 295 ? -20.394 4.755 3.132 1.00 84.00 295 GLU A N 1
ATOM 2240 C CA . GLU A 1 295 ? -19.988 5.292 1.830 1.00 84.00 295 GLU A CA 1
ATOM 2241 C C . GLU A 1 295 ? -18.470 5.505 1.729 1.00 84.00 295 GLU A C 1
ATOM 2243 O O . GLU A 1 295 ? -17.868 5.177 0.711 1.00 84.00 295 GLU A O 1
ATOM 2248 N N . GLU A 1 296 ? -17.824 6.011 2.784 1.00 83.62 296 GLU A N 1
ATOM 2249 C CA . GLU A 1 296 ? -16.388 6.319 2.764 1.00 83.62 296 GLU A CA 1
ATOM 2250 C C . GLU A 1 296 ? -15.528 5.051 2.661 1.00 83.62 296 GLU A C 1
ATOM 2252 O O . GLU A 1 296 ? -14.542 5.029 1.921 1.00 83.62 296 GLU A O 1
ATOM 2257 N N . LEU A 1 297 ? -15.900 3.982 3.370 1.00 86.06 297 LEU A N 1
ATOM 2258 C CA . LEU A 1 297 ? -15.132 2.732 3.391 1.00 86.06 297 LEU A CA 1
ATOM 2259 C C . LEU A 1 297 ? -15.461 1.800 2.217 1.00 86.06 297 LEU A C 1
ATOM 2261 O O . LEU A 1 297 ? -14.587 1.041 1.771 1.00 86.06 297 LEU A O 1
ATOM 2265 N N . VAL A 1 298 ? -16.695 1.855 1.710 1.00 86.62 298 VAL A N 1
ATOM 2266 C CA . VAL A 1 298 ? -17.194 0.972 0.645 1.00 86.62 298 VAL A CA 1
ATOM 2267 C C . VAL A 1 298 ? -16.983 1.564 -0.752 1.00 86.62 298 VAL A C 1
ATOM 2269 O O . VAL A 1 298 ? -16.890 0.790 -1.694 1.00 86.62 298 VAL A O 1
ATOM 2272 N N . ALA A 1 299 ? -16.775 2.880 -0.913 1.00 83.06 299 ALA A N 1
ATOM 2273 C CA . ALA A 1 299 ? -16.630 3.543 -2.225 1.00 83.06 299 ALA A CA 1
ATOM 2274 C C . ALA A 1 299 ? -15.572 2.947 -3.179 1.00 83.06 299 ALA A C 1
ATOM 2276 O O . ALA A 1 299 ? -15.597 3.213 -4.379 1.00 83.06 299 ALA A O 1
ATOM 2277 N N . HIS A 1 300 ? -14.613 2.179 -2.662 1.00 72.88 300 HIS A N 1
ATOM 2278 C CA . HIS A 1 300 ? -13.571 1.531 -3.461 1.00 72.88 300 HIS A CA 1
ATOM 2279 C C . HIS A 1 300 ? -13.909 0.097 -3.892 1.00 72.88 300 HIS A C 1
ATOM 2281 O O . HIS A 1 300 ? -13.149 -0.489 -4.664 1.00 72.88 300 HIS A O 1
ATOM 2287 N N . ASP A 1 301 ? -14.986 -0.484 -3.368 1.00 77.69 301 ASP A N 1
ATOM 2288 C CA . ASP A 1 301 ? -15.461 -1.804 -3.757 1.00 77.69 301 ASP A CA 1
ATOM 2289 C C . ASP A 1 301 ? -16.638 -1.669 -4.729 1.00 77.69 301 ASP A C 1
ATOM 2291 O O . ASP A 1 301 ? -17.457 -0.760 -4.631 1.00 77.69 301 ASP A O 1
ATOM 2295 N N . VAL A 1 302 ? -16.685 -2.565 -5.707 1.00 69.62 302 VAL A N 1
ATOM 2296 C CA . VAL A 1 302 ? -17.703 -2.573 -6.770 1.00 69.62 302 VAL A CA 1
ATOM 2297 C C . VAL A 1 302 ? -18.786 -3.617 -6.459 1.00 69.62 302 VAL A C 1
ATOM 2299 O O . VAL A 1 302 ? -19.826 -3.657 -7.110 1.00 69.62 302 VAL A O 1
ATOM 2302 N N . GLY A 1 303 ? -18.549 -4.482 -5.464 1.00 70.75 303 GLY A N 1
ATOM 2303 C CA . GLY A 1 303 ? -19.483 -5.526 -5.050 1.00 70.75 303 GLY A CA 1
ATOM 2304 C C . GLY A 1 303 ? -20.563 -5.035 -4.077 1.00 70.75 303 GLY A C 1
ATOM 2305 O O . GLY A 1 303 ? -20.322 -4.110 -3.302 1.00 70.75 303 GLY A O 1
ATOM 2306 N N . PRO A 1 304 ? -21.748 -5.677 -4.064 1.00 79.69 304 PRO A N 1
ATOM 2307 C CA . PRO A 1 304 ? -22.754 -5.406 -3.048 1.00 79.69 304 PRO A CA 1
ATOM 2308 C C . PRO A 1 304 ? -22.220 -5.790 -1.663 1.00 79.69 304 PRO A C 1
ATOM 2310 O O . PRO A 1 304 ? -21.651 -6.870 -1.483 1.00 79.69 304 PRO A O 1
ATOM 2313 N N . LEU A 1 305 ? -22.436 -4.914 -0.684 1.00 86.06 305 LEU A N 1
ATOM 2314 C CA . LEU A 1 305 ? -22.086 -5.169 0.707 1.00 86.06 305 LEU A CA 1
ATOM 2315 C C . LEU A 1 305 ? -23.063 -6.195 1.301 1.00 86.06 305 LEU A C 1
ATOM 2317 O O . LEU A 1 305 ? -24.258 -5.928 1.424 1.00 86.06 305 LEU A O 1
ATOM 2321 N N . ASN A 1 306 ? -22.566 -7.373 1.667 1.00 88.75 306 ASN A N 1
ATOM 2322 C CA . ASN A 1 306 ? -23.360 -8.403 2.325 1.00 88.75 306 ASN A CA 1
ATOM 2323 C C . ASN A 1 306 ? -23.255 -8.275 3.834 1.00 88.75 306 ASN A C 1
ATOM 2325 O O . ASN A 1 306 ? -22.208 -8.555 4.414 1.00 88.75 306 ASN A O 1
ATOM 2329 N N . ARG A 1 307 ? -24.344 -7.842 4.457 1.00 90.12 307 ARG A N 1
ATOM 2330 C CA . ARG A 1 307 ? -24.420 -7.671 5.905 1.00 90.12 307 ARG A CA 1
ATOM 2331 C C . ARG A 1 307 ? -24.591 -9.036 6.558 1.00 90.12 307 ARG A C 1
ATOM 2333 O O . ARG A 1 307 ? -25.417 -9.832 6.121 1.00 90.12 307 ARG A O 1
ATOM 2340 N N . LEU A 1 308 ? -23.764 -9.298 7.559 1.00 89.94 308 LEU A N 1
ATOM 2341 C CA . LEU A 1 308 ? -23.811 -10.527 8.332 1.00 89.94 308 LEU A CA 1
ATOM 2342 C C . LEU A 1 308 ? -24.986 -10.467 9.303 1.00 89.94 308 LEU A C 1
ATOM 2344 O O . LEU A 1 308 ? -25.304 -9.403 9.839 1.00 89.94 308 LEU A O 1
ATOM 2348 N N . GLN A 1 309 ? -25.619 -11.614 9.523 1.00 86.81 309 GLN A N 1
ATOM 2349 C CA . GLN A 1 309 ? -26.571 -11.751 10.619 1.00 86.81 309 GLN A CA 1
ATOM 2350 C C . GLN A 1 309 ? -25.826 -11.682 11.968 1.00 86.81 309 GLN A C 1
ATOM 2352 O O . GLN A 1 309 ? -24.629 -11.982 12.012 1.00 86.81 309 GLN A O 1
ATOM 2357 N N . PRO A 1 310 ? -26.480 -11.278 13.075 1.00 85.69 310 PRO A N 1
ATOM 2358 C CA . PRO A 1 310 ? -25.815 -11.114 14.374 1.00 85.69 310 PRO A CA 1
ATOM 2359 C C . PRO A 1 310 ? -25.054 -12.354 14.873 1.00 85.69 310 PRO A C 1
ATOM 2361 O O . PRO A 1 310 ? -24.024 -12.216 15.526 1.00 85.69 310 PRO A O 1
ATOM 2364 N N . ASP A 1 311 ? -25.536 -13.552 14.547 1.00 85.38 311 ASP A N 1
ATOM 2365 C CA . ASP A 1 311 ? -24.925 -14.857 14.841 1.00 85.38 311 ASP A CA 1
ATOM 2366 C C . ASP A 1 311 ? -23.724 -15.196 13.938 1.00 85.38 311 ASP A C 1
ATOM 2368 O O . ASP A 1 311 ? -22.891 -16.027 14.289 1.00 85.38 311 ASP A O 1
ATOM 2372 N N . GLN A 1 312 ? -23.601 -14.527 12.791 1.00 89.31 312 GLN A N 1
ATOM 2373 C CA . GLN A 1 312 ? -22.487 -14.677 11.850 1.00 89.31 312 GLN A CA 1
ATOM 2374 C C . GLN A 1 312 ? -21.381 -13.638 12.066 1.00 89.31 312 GLN A C 1
ATOM 2376 O O . GLN A 1 312 ? -20.306 -13.745 11.472 1.00 89.31 312 GLN A O 1
ATOM 2381 N N . CYS A 1 313 ? -21.638 -12.607 12.871 1.00 91.94 313 CYS A N 1
ATOM 2382 C CA . CYS A 1 313 ? -20.658 -11.581 13.195 1.00 91.94 313 CYS A CA 1
ATOM 2383 C C . CYS A 1 313 ? -19.481 -12.173 13.984 1.00 91.94 313 CYS A C 1
ATOM 2385 O O . CYS A 1 313 ? -19.637 -13.049 14.833 1.00 91.94 313 CYS A O 1
ATOM 2387 N N . VAL A 1 314 ? -18.274 -11.663 13.726 1.00 93.69 314 VAL A N 1
ATOM 2388 C CA . VAL A 1 314 ? -17.042 -12.184 14.341 1.00 93.69 314 VAL A CA 1
ATOM 2389 C C . VAL A 1 314 ? -16.263 -11.049 14.979 1.00 93.69 314 VAL A C 1
ATOM 2391 O O . VAL A 1 314 ? -16.027 -10.013 14.352 1.00 93.69 314 VAL A O 1
ATOM 2394 N N . ARG A 1 315 ? -15.850 -11.238 16.234 1.00 95.69 315 ARG A N 1
ATOM 2395 C CA . ARG A 1 315 ? -15.036 -10.268 16.967 1.00 95.69 315 ARG A CA 1
ATOM 2396 C C . ARG A 1 315 ? -13.596 -10.332 16.474 1.00 95.69 315 ARG A C 1
ATOM 2398 O O . ARG A 1 315 ? -13.024 -11.414 16.344 1.00 95.69 315 ARG A O 1
ATOM 2405 N N . VAL A 1 316 ? -12.998 -9.169 16.245 1.00 95.50 316 VAL A N 1
ATOM 2406 C CA . VAL A 1 316 ? -11.621 -9.043 15.767 1.00 95.50 316 VAL A CA 1
ATOM 2407 C C . VAL A 1 316 ? -10.827 -8.049 16.593 1.00 95.50 316 VAL A C 1
ATOM 2409 O O . VAL A 1 316 ? -11.310 -6.966 16.913 1.00 95.50 316 VAL A O 1
ATOM 2412 N N . VAL A 1 317 ? -9.578 -8.396 16.890 1.00 96.19 317 VAL A N 1
ATOM 2413 C CA . VAL A 1 317 ? -8.588 -7.448 17.407 1.00 96.19 317 VAL A CA 1
ATOM 2414 C C . VAL A 1 317 ? -7.757 -6.970 16.230 1.00 96.19 317 VAL A C 1
ATOM 2416 O O . VAL A 1 317 ? -7.116 -7.775 15.551 1.00 96.19 317 VAL A O 1
ATOM 2419 N N . LEU A 1 318 ? -7.776 -5.666 15.973 1.00 95.38 318 LEU A N 1
ATOM 2420 C CA . LEU A 1 318 ? -7.042 -5.052 14.877 1.00 95.38 318 LEU A CA 1
ATOM 2421 C C . LEU A 1 318 ? -5.851 -4.250 15.384 1.00 95.38 318 LEU A C 1
ATOM 2423 O O . LEU A 1 318 ? -5.947 -3.582 16.407 1.00 95.38 318 LEU A O 1
ATOM 2427 N N . ARG A 1 319 ? -4.764 -4.238 14.606 1.00 94.12 319 ARG A N 1
ATOM 2428 C CA . ARG A 1 319 ? -3.699 -3.230 14.690 1.00 94.12 319 ARG A CA 1
ATOM 2429 C C . ARG A 1 319 ? -3.632 -2.464 13.379 1.00 94.12 319 ARG A C 1
ATOM 2431 O O . ARG A 1 319 ? -3.242 -3.027 12.360 1.00 94.12 319 ARG A O 1
ATOM 2438 N N . ALA A 1 320 ? -3.979 -1.184 13.417 1.00 94.69 320 ALA A N 1
ATOM 2439 C CA . ALA A 1 320 ? -3.909 -0.283 12.273 1.00 94.69 320 ALA A CA 1
ATOM 2440 C C . ALA A 1 320 ? -2.729 0.683 12.386 1.00 94.69 320 ALA A C 1
ATOM 2442 O O . ALA A 1 320 ? -2.392 1.144 13.474 1.00 94.69 320 ALA A O 1
ATOM 2443 N N . HIS A 1 321 ? -2.106 1.021 11.260 1.00 93.50 321 HIS A N 1
ATOM 2444 C CA . HIS A 1 321 ? -0.967 1.948 11.230 1.00 93.50 321 HIS A CA 1
ATOM 2445 C C . HIS A 1 321 ? -1.308 3.322 10.660 1.00 93.50 321 HIS A C 1
ATOM 2447 O O . HIS A 1 321 ? -0.519 4.257 10.813 1.00 93.50 321 HIS A O 1
ATOM 2453 N N . LYS A 1 322 ? -2.473 3.460 10.026 1.00 94.19 322 LYS A N 1
ATOM 2454 C CA . LYS A 1 322 ? -2.987 4.715 9.483 1.00 94.19 322 LYS A CA 1
ATOM 2455 C C . LYS A 1 322 ? -4.410 4.932 9.967 1.00 94.19 322 LYS A C 1
ATOM 2457 O O . LYS A 1 322 ? -5.186 3.988 10.074 1.00 94.19 322 LYS A O 1
ATOM 2462 N N . VAL A 1 323 ? -4.756 6.183 10.214 1.00 95.25 323 VAL A N 1
ATOM 2463 C CA . VAL A 1 323 ? -6.129 6.615 10.444 1.00 95.25 323 VAL A CA 1
ATOM 2464 C C . VAL A 1 323 ? -6.382 7.865 9.622 1.00 95.25 323 VAL A C 1
ATOM 2466 O O . VAL A 1 323 ? -5.595 8.814 9.628 1.00 95.25 323 VAL A O 1
ATOM 2469 N N . TYR A 1 324 ? -7.476 7.840 8.881 1.00 93.62 324 TYR A N 1
ATOM 2470 C CA . TYR A 1 324 ? -7.997 8.999 8.195 1.00 93.62 324 TYR A CA 1
ATOM 2471 C C . TYR A 1 324 ? -9.117 9.605 9.024 1.00 93.62 324 TYR A C 1
ATOM 2473 O O . TYR A 1 324 ? -10.063 8.912 9.388 1.00 93.62 324 TYR A O 1
ATOM 2481 N N . CYS A 1 325 ? -9.002 10.897 9.303 1.00 92.88 325 CYS A N 1
ATOM 2482 C CA . CYS A 1 325 ? -9.964 11.659 10.081 1.00 92.88 325 CYS A CA 1
ATOM 2483 C C . CYS A 1 325 ? -10.647 12.675 9.169 1.00 92.88 325 CYS A C 1
ATOM 2485 O O . CYS A 1 325 ? -9.974 13.414 8.444 1.00 92.88 325 CYS A O 1
ATOM 2487 N N . LYS A 1 326 ? -11.976 12.735 9.205 1.00 91.31 326 LYS A N 1
ATOM 2488 C CA . LYS A 1 326 ? -12.757 13.682 8.403 1.00 91.31 326 LYS A CA 1
ATOM 2489 C C . LYS A 1 326 ? -13.964 14.153 9.194 1.00 91.31 326 LYS A C 1
ATOM 2491 O O . LYS A 1 326 ? -14.751 13.336 9.645 1.00 91.31 326 LYS A O 1
ATOM 2496 N N . GLN A 1 327 ? -14.170 15.459 9.311 1.00 89.31 327 GLN A N 1
ATOM 2497 C CA . GLN A 1 327 ? -15.440 15.972 9.825 1.00 89.31 327 GLN A CA 1
ATOM 2498 C C . GLN A 1 327 ? -16.537 15.731 8.780 1.00 89.31 327 GLN A C 1
ATOM 2500 O O . GLN A 1 327 ? -16.433 16.235 7.653 1.00 89.31 327 GLN A O 1
ATOM 2505 N N . GLN A 1 328 ? -17.564 14.956 9.129 1.00 82.81 328 GLN A N 1
ATOM 2506 C CA . GLN A 1 328 ? -18.693 14.703 8.240 1.00 82.81 328 GLN A CA 1
ATOM 2507 C C . GLN A 1 328 ? -19.597 15.929 8.133 1.00 82.81 328 GLN A C 1
ATOM 2509 O O . GLN A 1 328 ? -19.714 16.732 9.063 1.00 82.81 328 GLN A O 1
ATOM 2514 N N . ARG A 1 329 ? -20.246 16.074 6.972 1.00 74.50 329 ARG A N 1
ATOM 2515 C CA . ARG A 1 329 ? -21.352 17.021 6.830 1.00 74.50 329 ARG A CA 1
ATOM 2516 C C . ARG A 1 329 ? -22.506 16.513 7.678 1.00 74.50 329 ARG A C 1
ATOM 2518 O O . ARG A 1 329 ? -22.851 15.340 7.592 1.00 74.50 329 ARG A O 1
ATOM 2525 N N . THR A 1 330 ? -23.106 17.402 8.459 1.00 68.44 330 THR A N 1
ATOM 2526 C CA . THR A 1 330 ? -24.337 17.111 9.187 1.00 68.44 330 THR A CA 1
ATOM 2527 C C . THR A 1 330 ? -25.416 16.664 8.204 1.00 68.44 330 THR A C 1
ATOM 2529 O O . THR A 1 330 ? -25.956 17.478 7.455 1.00 68.44 330 THR A O 1
ATOM 2532 N N . LEU A 1 331 ? -25.730 15.373 8.201 1.00 57.59 331 LEU A N 1
ATOM 2533 C CA . LEU A 1 331 ? -26.939 14.859 7.579 1.00 57.59 331 LEU A CA 1
ATOM 2534 C C . LEU A 1 331 ? -28.050 15.021 8.623 1.00 57.59 331 LEU A C 1
ATOM 2536 O O . LEU A 1 331 ? -28.019 14.368 9.658 1.00 57.59 331 LEU A O 1
ATOM 2540 N N . LEU A 1 332 ? -28.991 15.936 8.372 1.00 52.97 332 LEU A N 1
ATOM 2541 C CA . LEU A 1 332 ? -30.255 16.075 9.114 1.00 52.97 332 LEU A CA 1
ATOM 2542 C C . LEU A 1 332 ? -30.117 16.398 10.621 1.00 52.97 332 LEU A C 1
ATOM 2544 O O . LEU A 1 332 ? -30.403 15.577 11.482 1.00 52.97 332 LEU A O 1
ATOM 2548 N N . GLY A 1 333 ? -29.731 17.637 10.949 1.00 52.59 333 GLY A N 1
ATOM 2549 C CA . GLY A 1 333 ? -29.996 18.243 12.269 1.00 52.59 333 GLY A CA 1
ATOM 2550 C C . GLY A 1 333 ? -29.193 17.733 13.477 1.00 52.59 333 GLY A C 1
ATOM 2551 O O . GLY A 1 333 ? -29.342 18.296 14.557 1.00 52.59 333 GLY A O 1
ATOM 2552 N N . GLY A 1 334 ? -28.334 16.721 13.322 1.00 59.66 334 GLY A N 1
ATOM 2553 C CA . GLY A 1 334 ? -27.457 16.223 14.392 1.00 59.66 334 GLY A CA 1
ATOM 2554 C C . GLY A 1 334 ? -26.130 16.993 14.548 1.00 59.66 334 GLY A C 1
ATOM 2555 O O . GLY A 1 334 ? -25.709 17.721 13.642 1.00 59.66 334 GLY A O 1
ATOM 2556 N N . PRO A 1 335 ? -25.410 16.835 15.674 1.00 59.03 335 PRO A N 1
ATOM 2557 C CA . PRO A 1 335 ? -24.051 17.353 15.796 1.00 59.03 335 PRO A CA 1
ATOM 2558 C C . PRO A 1 335 ? -23.154 16.695 14.741 1.00 59.03 335 PRO A C 1
ATOM 2560 O O . PRO A 1 335 ? -23.218 15.489 14.510 1.00 59.03 335 PRO A O 1
ATOM 2563 N N . ALA A 1 336 ? -22.322 17.495 14.074 1.00 60.25 336 ALA A N 1
ATOM 2564 C CA . ALA A 1 336 ? -21.395 16.975 13.078 1.00 60.25 336 ALA A CA 1
ATOM 2565 C C . ALA A 1 336 ? -20.420 15.986 13.745 1.00 60.25 336 ALA A C 1
ATOM 2567 O O . ALA A 1 336 ? -19.697 16.353 14.674 1.00 60.25 336 ALA A O 1
ATOM 2568 N N . SER A 1 337 ? -20.387 14.744 13.267 1.00 80.44 337 SER A N 1
ATOM 2569 C CA . SER A 1 337 ? -19.483 13.709 13.762 1.00 80.44 337 SER A CA 1
ATOM 2570 C C . SER A 1 337 ? -18.154 13.738 13.004 1.00 80.44 337 SER A C 1
ATOM 2572 O O . SER A 1 337 ? -18.083 14.002 11.799 1.00 80.44 337 SER A O 1
ATOM 2574 N N . LEU A 1 338 ? -17.065 13.461 13.718 1.00 89.06 338 LEU A N 1
ATOM 2575 C CA . LEU A 1 338 ? -15.826 13.024 13.081 1.00 89.06 338 LEU A CA 1
ATOM 2576 C C . LEU A 1 338 ? -16.067 11.621 12.517 1.00 89.06 338 LEU A C 1
ATOM 2578 O O . LEU A 1 338 ? -16.705 10.821 13.191 1.00 89.06 338 LEU A O 1
ATOM 2582 N N . SER A 1 339 ? -15.552 11.336 11.326 1.00 90.94 339 SER A N 1
ATOM 2583 C CA . SER A 1 339 ? -15.379 10.010 10.721 1.00 90.94 339 SER A CA 1
ATOM 2584 C C . SER A 1 339 ? -13.936 9.562 10.939 1.00 90.94 339 SER A C 1
ATOM 2586 O O . SER A 1 339 ? -13.011 10.369 10.770 1.00 90.94 339 SER A O 1
ATOM 2588 N N . LEU A 1 340 ? -13.756 8.292 11.305 1.00 94.44 340 LEU A N 1
ATOM 2589 C CA . LEU A 1 340 ? -12.463 7.629 11.443 1.00 94.44 340 LEU A CA 1
ATOM 2590 C C . LEU A 1 340 ? -12.422 6.415 10.514 1.00 94.44 340 LEU A C 1
ATOM 2592 O O . LEU A 1 340 ? -13.231 5.501 10.654 1.00 94.44 340 LEU A O 1
ATOM 2596 N N . ALA A 1 341 ? -11.443 6.380 9.613 1.00 95.25 341 ALA A N 1
ATOM 2597 C CA . ALA A 1 341 ? -11.175 5.239 8.743 1.00 95.25 341 ALA A CA 1
ATOM 2598 C C . ALA A 1 341 ? -9.740 4.742 8.955 1.00 95.25 341 ALA A C 1
ATOM 2600 O O . ALA A 1 341 ? -8.770 5.373 8.529 1.00 95.25 341 ALA A O 1
ATOM 2601 N N . PHE A 1 342 ? -9.606 3.607 9.631 1.00 95.62 342 PHE A N 1
ATOM 2602 C CA . PHE A 1 342 ? -8.349 2.927 9.903 1.00 95.62 342 PHE A CA 1
ATOM 2603 C C . PHE A 1 342 ? -7.925 2.081 8.700 1.00 95.62 342 PHE A C 1
ATOM 2605 O O . PHE A 1 342 ? -8.651 1.189 8.254 1.00 95.62 342 PHE A O 1
ATOM 2612 N N . GLU A 1 343 ? -6.720 2.351 8.207 1.00 91.19 34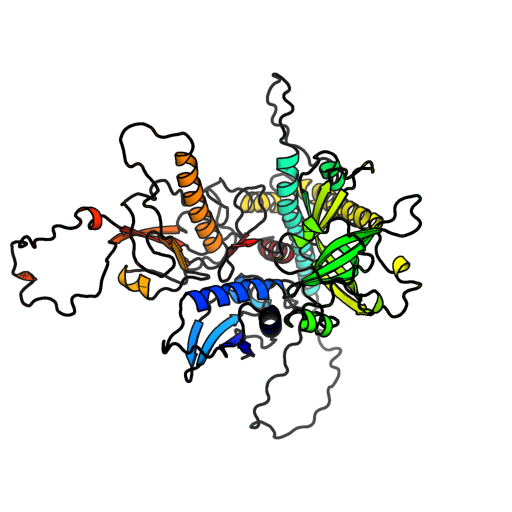3 GLU A N 1
ATOM 2613 C CA . GLU A 1 343 ? -6.077 1.656 7.092 1.00 91.19 343 GLU A CA 1
ATOM 2614 C C . GLU A 1 343 ? -4.726 1.069 7.530 1.00 91.19 343 GLU A C 1
ATOM 2616 O O . GLU A 1 343 ? -4.247 1.320 8.641 1.00 91.19 343 GLU A O 1
ATOM 2621 N N . ASP A 1 344 ? -4.106 0.265 6.658 1.00 87.69 344 ASP A N 1
ATOM 2622 C CA . ASP A 1 344 ? -2.944 -0.561 7.009 1.00 87.69 344 ASP A CA 1
ATOM 2623 C C . ASP A 1 344 ? -3.247 -1.414 8.266 1.00 87.69 344 ASP A C 1
ATOM 2625 O O . ASP A 1 344 ? -2.466 -1.448 9.220 1.00 87.69 344 ASP A O 1
ATOM 2629 N N . ALA A 1 345 ? -4.440 -2.024 8.295 1.00 89.12 345 ALA A N 1
ATOM 2630 C CA . ALA A 1 345 ? -4.963 -2.782 9.427 1.00 89.12 345 ALA A CA 1
ATOM 2631 C C . ALA A 1 345 ? -4.694 -4.283 9.290 1.00 89.12 345 ALA A C 1
ATOM 2633 O O . ALA A 1 345 ? -4.920 -4.877 8.235 1.00 89.12 345 ALA A O 1
ATOM 2634 N N . ALA A 1 346 ? -4.248 -4.891 10.385 1.00 85.69 346 ALA A N 1
ATOM 2635 C CA . ALA A 1 346 ? -3.991 -6.318 10.498 1.00 85.69 346 ALA A CA 1
ATOM 2636 C C . ALA A 1 346 ? -4.849 -6.951 11.585 1.00 85.69 346 ALA A C 1
ATOM 2638 O O . ALA A 1 346 ? -5.061 -6.342 12.633 1.00 85.69 346 ALA A O 1
ATOM 2639 N N . VAL A 1 347 ? -5.313 -8.173 11.332 1.00 88.69 347 VAL A N 1
ATOM 2640 C CA . VAL A 1 347 ? -6.113 -8.954 12.277 1.00 88.69 347 VAL A CA 1
ATOM 2641 C C . VAL A 1 347 ? -5.165 -9.719 13.193 1.00 88.69 347 VAL A C 1
ATOM 2643 O O . VAL A 1 347 ? -4.551 -10.687 12.766 1.00 88.69 347 VAL A O 1
ATOM 2646 N N . LEU A 1 348 ? -5.045 -9.290 14.449 1.00 87.50 348 LEU A N 1
ATOM 2647 C CA . LEU A 1 348 ? -4.217 -9.961 15.456 1.00 87.50 348 LEU A CA 1
ATOM 2648 C C . LEU A 1 348 ? -4.902 -11.211 16.017 1.00 87.50 348 LEU A C 1
ATOM 2650 O O . LEU A 1 348 ? -4.251 -12.207 16.323 1.00 87.50 348 LEU A O 1
ATOM 2654 N N . SER A 1 349 ? -6.224 -11.153 16.168 1.00 90.06 349 SER A N 1
ATOM 2655 C CA . SER A 1 349 ? -7.048 -12.290 16.564 1.00 90.06 349 SER A CA 1
ATOM 2656 C C . SER A 1 349 ? -8.466 -12.137 16.022 1.00 90.06 349 SER A C 1
ATOM 2658 O O . SER A 1 349 ? -8.925 -11.031 15.725 1.00 90.06 349 SER A O 1
ATOM 2660 N N . CYS A 1 350 ? -9.140 -13.270 15.846 1.00 91.12 350 CYS A N 1
ATOM 2661 C CA . CYS A 1 350 ? -10.472 -13.365 15.268 1.00 91.12 350 CYS A CA 1
ATOM 2662 C C . CYS A 1 350 ? -11.213 -14.498 15.984 1.00 91.12 350 CYS A C 1
ATOM 2664 O O . CYS A 1 350 ? -10.722 -15.626 15.997 1.00 91.12 350 CYS A O 1
ATOM 2666 N N . THR A 1 351 ? -12.340 -14.193 16.626 1.00 92.12 351 THR A N 1
ATOM 2667 C CA . THR A 1 351 ? -13.097 -15.133 17.468 1.00 92.12 351 THR A CA 1
ATOM 2668 C C . THR A 1 351 ? -14.588 -14.989 17.207 1.00 92.12 351 THR A C 1
ATOM 2670 O O . THR A 1 351 ? -15.086 -13.861 17.167 1.00 92.12 351 THR A O 1
ATOM 2673 N N . ALA A 1 352 ? -15.302 -16.107 17.060 1.00 89.31 352 ALA A N 1
ATOM 2674 C CA . ALA A 1 352 ? -16.760 -16.099 16.962 1.00 89.31 352 ALA A CA 1
ATOM 2675 C C . ALA A 1 352 ? -17.394 -15.450 18.205 1.00 89.31 352 ALA A C 1
ATOM 2677 O O . ALA A 1 352 ? -16.796 -15.436 19.285 1.00 89.31 352 ALA A O 1
ATOM 2678 N N . VAL A 1 353 ? -18.584 -14.873 18.041 1.00 86.81 353 VAL A N 1
ATOM 2679 C CA . VAL A 1 353 ? -19.348 -14.307 19.157 1.00 86.81 353 VAL A CA 1
ATOM 2680 C C . VAL A 1 353 ? -20.173 -15.424 19.789 1.00 86.81 353 VAL A C 1
ATOM 2682 O O . VAL A 1 353 ? -21.199 -15.817 19.248 1.00 86.81 353 VAL A O 1
ATOM 2685 N N . GLU A 1 354 ? -19.703 -15.957 20.916 1.00 81.81 354 GLU A N 1
ATOM 2686 C CA . GLU A 1 354 ? -20.389 -17.043 21.639 1.00 81.81 354 GLU A CA 1
ATOM 2687 C C . GLU A 1 354 ? -21.540 -16.530 22.520 1.00 81.81 354 GLU A C 1
ATOM 2689 O O . GLU A 1 354 ? -22.553 -17.206 22.671 1.00 81.81 354 GLU A O 1
ATOM 2694 N N . ASP A 1 355 ? -21.408 -15.315 23.062 1.00 81.12 355 ASP A N 1
ATOM 2695 C CA . ASP A 1 355 ? -22.394 -14.682 23.937 1.00 81.12 355 ASP A CA 1
ATOM 2696 C C . ASP A 1 355 ? -22.675 -13.244 23.476 1.00 81.12 355 ASP A C 1
ATOM 2698 O O . ASP A 1 355 ? -21.805 -12.368 23.518 1.00 81.12 355 ASP A O 1
ATOM 2702 N N . GLN A 1 356 ? -23.905 -13.000 23.016 1.00 79.31 356 GLN A N 1
ATOM 2703 C CA . GLN A 1 356 ? -24.341 -11.677 22.567 1.00 79.31 356 GLN A CA 1
ATOM 2704 C C . GLN A 1 356 ? -24.638 -10.719 23.728 1.00 79.31 356 GLN A C 1
ATOM 2706 O O . GLN A 1 356 ? -24.645 -9.507 23.512 1.00 79.31 356 GLN A O 1
ATOM 2711 N N . THR A 1 357 ? -24.851 -11.224 24.948 1.00 79.19 357 THR A N 1
ATOM 2712 C CA . THR A 1 357 ? -25.243 -10.388 26.094 1.00 79.19 357 THR A CA 1
ATOM 2713 C C . THR A 1 357 ? -24.107 -9.479 26.565 1.00 79.19 357 THR A C 1
ATOM 2715 O O . THR A 1 357 ? -24.351 -8.322 26.892 1.00 79.19 357 THR A O 1
ATOM 2718 N N . ASN A 1 358 ? -22.859 -9.949 26.468 1.00 82.56 358 ASN A N 1
ATOM 2719 C CA . ASN A 1 358 ? -21.649 -9.202 26.839 1.00 82.56 358 ASN A CA 1
ATOM 2720 C C . ASN A 1 358 ? -20.888 -8.624 25.630 1.00 82.56 358 ASN A C 1
ATOM 2722 O O . ASN A 1 358 ? -19.763 -8.132 25.757 1.00 82.56 358 ASN A O 1
ATOM 2726 N N . LEU A 1 359 ? -21.473 -8.694 24.428 1.00 85.81 359 LEU A N 1
ATOM 2727 C CA . LEU A 1 359 ? -20.776 -8.333 23.195 1.00 85.81 359 LEU A CA 1
ATOM 2728 C C . LEU A 1 359 ? -20.299 -6.878 23.220 1.00 85.81 359 LEU A C 1
ATOM 2730 O O . LEU A 1 359 ? -19.124 -6.629 22.958 1.00 85.81 359 LEU A O 1
ATOM 2734 N N . LEU A 1 360 ? -21.184 -5.936 23.560 1.00 86.38 360 LEU A N 1
ATOM 2735 C CA . LEU A 1 360 ? -20.885 -4.499 23.549 1.00 86.38 360 LEU A CA 1
ATOM 2736 C C . LEU A 1 360 ? -19.764 -4.119 24.524 1.00 86.38 360 LEU A C 1
ATOM 2738 O O . LEU A 1 360 ? -18.929 -3.292 24.172 1.00 86.38 360 LEU A O 1
ATOM 2742 N N . GLU A 1 361 ? -19.709 -4.751 25.698 1.00 86.94 361 GLU A N 1
ATOM 2743 C CA . GLU A 1 361 ? -18.668 -4.504 26.706 1.00 86.94 361 GLU A CA 1
ATOM 2744 C C . GLU A 1 361 ? -17.288 -5.005 26.259 1.00 86.94 361 GLU A C 1
ATOM 2746 O O . GLU A 1 361 ? -16.258 -4.484 26.681 1.00 86.94 361 GLU A O 1
ATOM 2751 N N . SER A 1 362 ? -17.257 -6.004 25.372 1.00 90.00 362 SER A N 1
ATOM 2752 C CA . SER A 1 362 ? -16.013 -6.576 24.849 1.00 90.00 362 SER A CA 1
ATOM 2753 C C . SER A 1 362 ? -15.428 -5.828 23.643 1.00 90.00 362 SER A C 1
ATOM 2755 O O . SER A 1 362 ? -14.335 -6.169 23.183 1.00 90.00 362 SER A O 1
ATOM 2757 N N . LEU A 1 363 ? -16.149 -4.844 23.098 1.00 94.44 363 LEU A N 1
ATOM 2758 C CA . LEU A 1 363 ? -15.757 -4.092 21.907 1.00 94.44 363 LEU A CA 1
ATOM 2759 C C . LEU A 1 363 ? -15.217 -2.715 22.292 1.00 94.44 363 LEU A C 1
ATOM 2761 O O . LEU A 1 363 ? -15.677 -2.089 23.241 1.00 94.44 363 LEU A O 1
ATOM 2765 N N . SER A 1 364 ? -14.271 -2.199 21.508 1.00 96.56 364 SER A N 1
ATOM 2766 C CA . SER A 1 364 ? -13.888 -0.794 21.618 1.00 96.56 364 SER A CA 1
ATOM 2767 C C . SER A 1 364 ? -15.036 0.077 21.129 1.00 96.56 364 SER A C 1
ATOM 2769 O O . SER A 1 364 ? -15.549 -0.129 20.031 1.00 96.56 364 SER A O 1
ATOM 2771 N N . THR A 1 365 ? -15.414 1.078 21.911 1.00 95.06 365 THR A N 1
ATOM 2772 C CA . THR A 1 365 ? -16.385 2.090 21.503 1.00 95.06 365 THR A CA 1
ATOM 2773 C C . THR A 1 365 ? -15.750 3.108 20.565 1.00 95.06 365 THR A C 1
ATOM 2775 O O . THR A 1 365 ? -14.528 3.265 20.490 1.00 95.06 365 THR A O 1
ATOM 2778 N N . TYR A 1 366 ? -16.578 3.879 19.865 1.00 93.44 366 TYR A N 1
ATOM 2779 C CA . TYR A 1 366 ? -16.081 4.996 19.068 1.00 93.44 366 TYR A CA 1
ATOM 2780 C C . TYR A 1 366 ? -15.301 6.030 19.896 1.00 93.44 366 TYR A C 1
ATOM 2782 O O . TYR A 1 366 ? -14.336 6.624 19.409 1.00 93.44 366 TYR A O 1
ATOM 2790 N N . LEU A 1 367 ? -15.686 6.227 21.162 1.00 93.31 367 LEU A N 1
ATOM 2791 C CA . LEU A 1 367 ? -14.963 7.098 22.083 1.00 93.31 367 LEU A CA 1
ATOM 2792 C C . LEU A 1 367 ? -13.565 6.545 22.384 1.00 93.31 367 LEU A C 1
ATOM 2794 O O . LEU A 1 367 ? -12.599 7.311 22.359 1.00 93.31 367 LEU A O 1
ATOM 2798 N N . ASP A 1 368 ? -13.440 5.230 22.578 1.00 96.19 368 ASP A N 1
ATOM 2799 C CA . ASP A 1 368 ? -12.142 4.570 22.754 1.00 96.19 368 ASP A CA 1
ATOM 2800 C C . ASP A 1 368 ? -11.252 4.778 21.530 1.00 96.19 368 ASP A C 1
ATOM 2802 O O . ASP A 1 368 ? -10.076 5.114 21.675 1.00 96.19 368 ASP A O 1
ATOM 2806 N N . LEU A 1 369 ? -11.812 4.682 20.318 1.00 96.38 369 LEU A N 1
ATOM 2807 C CA . LEU A 1 369 ? -11.059 4.955 19.090 1.00 96.38 369 LEU A CA 1
ATOM 2808 C C . LEU A 1 369 ? -10.522 6.389 19.052 1.00 96.38 369 LEU A C 1
ATOM 2810 O O . LEU A 1 369 ? -9.355 6.596 18.715 1.00 96.38 369 LEU A O 1
ATOM 2814 N N . LEU A 1 370 ? -11.323 7.385 19.448 1.00 95.25 370 LEU A N 1
ATOM 2815 C CA . LEU A 1 370 ? -10.851 8.770 19.556 1.00 95.25 370 LEU A CA 1
ATOM 2816 C C . LEU A 1 370 ? -9.703 8.890 20.569 1.00 95.25 370 LEU A C 1
ATOM 2818 O O . LEU A 1 370 ? -8.720 9.582 20.296 1.00 95.25 370 LEU A O 1
ATOM 2822 N N . GLN A 1 371 ? -9.780 8.199 21.712 1.00 96.25 371 GLN A N 1
ATOM 2823 C CA . GLN A 1 371 ? -8.700 8.194 22.706 1.00 96.25 371 GLN A CA 1
ATOM 2824 C C . GLN A 1 371 ? -7.435 7.496 22.199 1.00 96.25 371 GLN A C 1
ATOM 2826 O O . GLN A 1 371 ? -6.334 8.009 22.406 1.00 96.25 371 GLN A O 1
ATOM 2831 N N . ILE A 1 372 ? -7.566 6.388 21.468 1.00 97.38 372 ILE A N 1
ATOM 2832 C CA . ILE A 1 372 ? -6.443 5.687 20.833 1.00 97.38 372 ILE A CA 1
ATOM 2833 C C . ILE A 1 372 ? -5.727 6.614 19.842 1.00 97.38 372 ILE A C 1
ATOM 2835 O O . ILE A 1 372 ? -4.495 6.718 19.868 1.00 97.38 372 ILE A O 1
ATOM 2839 N N . VAL A 1 373 ? -6.478 7.346 19.013 1.00 96.25 373 VAL A N 1
ATOM 2840 C CA . VAL A 1 373 ? -5.909 8.316 18.063 1.00 96.25 373 VAL A CA 1
ATOM 2841 C C . VAL A 1 373 ? -5.227 9.475 18.798 1.00 96.25 373 VAL A C 1
ATOM 2843 O O . VAL A 1 373 ? -4.104 9.840 18.441 1.00 96.25 373 VAL A O 1
ATOM 2846 N N . ARG A 1 374 ? -5.830 10.019 19.866 1.00 95.38 374 ARG A N 1
ATOM 2847 C CA . ARG A 1 374 ? -5.202 11.064 20.704 1.00 95.38 374 ARG A CA 1
ATOM 2848 C C . ARG A 1 374 ? -3.911 10.578 21.357 1.00 95.38 374 ARG A C 1
ATOM 2850 O O . ARG A 1 374 ? -2.896 11.271 21.299 1.00 95.38 374 ARG A O 1
ATOM 2857 N N . ALA A 1 375 ? -3.913 9.375 21.926 1.00 95.31 375 ALA A N 1
ATOM 2858 C CA . ALA A 1 375 ? -2.732 8.769 22.530 1.00 95.31 375 ALA A CA 1
ATOM 2859 C C . ALA A 1 375 ? -1.614 8.562 21.495 1.00 95.31 375 ALA A C 1
ATOM 2861 O O . ALA A 1 375 ? -0.441 8.821 21.785 1.00 95.31 375 ALA A O 1
ATOM 28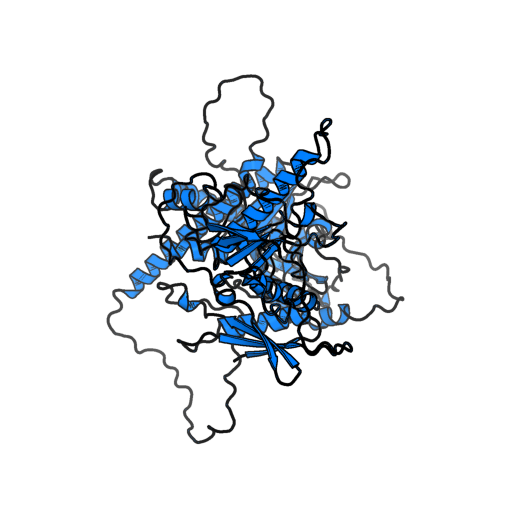62 N N . SER A 1 376 ? -1.972 8.155 20.275 1.00 95.06 376 SER A N 1
ATOM 2863 C CA . SER A 1 376 ? -1.038 8.042 19.155 1.00 95.06 376 SER A CA 1
ATOM 2864 C C . SER A 1 376 ? -0.463 9.404 18.734 1.00 95.06 376 SER A C 1
ATOM 2866 O O . SER A 1 376 ? 0.757 9.537 18.599 1.00 95.06 376 SER A O 1
ATOM 2868 N N . CYS A 1 377 ? -1.291 10.450 18.632 1.00 92.50 377 CYS A N 1
ATOM 2869 C CA . CYS A 1 377 ? -0.825 11.822 18.388 1.00 92.50 377 CYS A CA 1
ATOM 2870 C C . CYS A 1 377 ? 0.144 12.285 19.487 1.00 92.50 377 CYS A C 1
ATOM 2872 O O . CYS A 1 377 ? 1.227 12.787 19.195 1.00 92.50 377 CYS A O 1
ATOM 2874 N N . ALA A 1 378 ? -0.182 12.036 20.758 1.00 91.25 378 ALA A N 1
ATOM 2875 C CA . ALA A 1 378 ? 0.684 12.382 21.880 1.00 91.25 378 ALA A CA 1
ATOM 2876 C C . ALA A 1 378 ? 2.029 11.631 21.837 1.00 91.25 378 ALA A C 1
ATOM 2878 O O . ALA A 1 378 ? 3.070 12.220 22.131 1.00 91.25 378 ALA A O 1
ATOM 2879 N N . ARG A 1 379 ? 2.049 10.345 21.440 1.00 90.44 379 ARG A N 1
ATOM 2880 C CA . ARG A 1 379 ? 3.303 9.596 21.203 1.00 90.44 379 ARG A CA 1
ATOM 2881 C C . ARG A 1 379 ? 4.156 10.265 20.128 1.00 90.44 379 ARG A C 1
ATOM 2883 O O . ARG A 1 379 ? 5.360 10.431 20.326 1.00 90.44 379 ARG A O 1
ATOM 2890 N N . PHE A 1 380 ? 3.535 10.652 19.017 1.00 89.25 380 PHE A N 1
ATOM 2891 C CA . PHE A 1 380 ? 4.207 11.320 17.908 1.00 89.25 380 PHE A CA 1
ATOM 2892 C C . PHE A 1 380 ? 4.796 12.680 18.322 1.00 89.25 380 PHE A C 1
ATOM 2894 O O . PHE A 1 380 ? 5.983 12.927 18.087 1.00 89.25 380 PHE A O 1
ATOM 2901 N N . LEU A 1 381 ? 4.018 13.507 19.030 1.00 85.75 381 LEU A N 1
ATOM 2902 C CA . LEU A 1 381 ? 4.440 14.814 19.548 1.00 85.75 381 LEU A CA 1
ATOM 2903 C C . LEU A 1 381 ? 5.578 14.707 20.574 1.00 85.75 381 LEU A C 1
ATOM 2905 O O . LEU A 1 381 ? 6.560 15.440 20.472 1.00 85.75 381 LEU A O 1
ATOM 2909 N N . ARG A 1 382 ? 5.543 13.728 21.492 1.00 85.38 382 ARG A N 1
ATOM 2910 C CA . ARG A 1 382 ? 6.690 13.448 22.386 1.00 85.38 382 ARG A CA 1
ATOM 2911 C C . ARG A 1 382 ? 7.965 13.125 21.604 1.00 85.38 382 ARG A C 1
ATOM 2913 O O . ARG A 1 382 ? 9.068 13.474 22.026 1.00 85.38 382 ARG A O 1
ATOM 2920 N N . GLY A 1 383 ? 7.819 12.459 20.460 1.00 80.06 383 GLY A N 1
ATOM 2921 C CA . GLY A 1 383 ? 8.916 12.190 19.541 1.00 80.06 383 GLY A CA 1
ATOM 2922 C C . GLY A 1 383 ? 9.534 13.462 18.953 1.00 80.06 383 GLY A C 1
ATOM 2923 O O . GLY A 1 383 ? 10.755 13.520 18.847 1.00 80.06 383 GLY A O 1
ATOM 2924 N N . TYR A 1 384 ? 8.744 14.499 18.645 1.00 76.31 384 TYR A N 1
ATOM 2925 C CA . TYR A 1 384 ? 9.290 15.791 18.204 1.00 76.31 384 TYR A CA 1
ATOM 2926 C C . TYR A 1 384 ? 10.210 16.398 19.254 1.00 76.31 384 TYR A C 1
ATOM 2928 O O . TYR A 1 384 ? 11.362 16.688 18.944 1.00 76.31 384 TYR A O 1
ATOM 2936 N N . SER A 1 385 ? 9.760 16.515 20.504 1.00 72.31 385 SER A N 1
ATOM 2937 C CA . SER A 1 385 ? 10.593 17.058 21.586 1.00 72.31 385 SER A CA 1
ATOM 2938 C C . SER A 1 385 ? 11.894 16.266 21.756 1.00 72.31 385 SER A C 1
ATOM 2940 O O . SER A 1 385 ? 12.959 16.842 21.959 1.00 72.31 385 SER A O 1
ATOM 2942 N N . LYS A 1 386 ? 11.824 14.937 21.606 1.00 76.94 386 LYS A N 1
ATOM 2943 C CA . LYS A 1 386 ? 12.965 14.031 21.780 1.00 76.94 386 LYS A CA 1
ATOM 2944 C C . LYS A 1 386 ? 13.959 14.031 20.614 1.00 76.94 386 LYS A C 1
ATOM 2946 O O . LYS A 1 386 ? 15.159 13.931 20.851 1.00 76.94 386 LYS A O 1
ATOM 2951 N N . TYR A 1 387 ? 13.479 14.062 19.371 1.00 70.69 387 TYR A N 1
ATOM 2952 C CA . TYR A 1 387 ? 14.300 13.839 18.172 1.00 70.69 387 TYR A CA 1
ATOM 2953 C C . TYR A 1 387 ? 14.585 15.112 17.363 1.00 70.69 387 TYR A C 1
ATOM 2955 O O . TYR A 1 387 ? 15.522 15.110 16.572 1.00 70.69 387 TYR A O 1
ATOM 2963 N N . MET A 1 388 ? 13.820 16.192 17.565 1.00 67.62 388 MET A N 1
ATOM 2964 C CA . MET A 1 388 ? 14.099 17.520 16.990 1.00 67.62 388 MET A CA 1
ATOM 2965 C C . MET A 1 388 ? 14.773 18.477 17.979 1.00 67.62 388 MET A C 1
ATOM 2967 O O . MET A 1 388 ? 15.295 19.502 17.553 1.00 67.62 388 MET A O 1
ATOM 2971 N N . GLY A 1 389 ? 14.774 18.160 19.280 1.00 57.78 389 GLY A N 1
ATOM 2972 C CA . GLY A 1 389 ? 15.493 18.936 20.298 1.00 57.78 389 GLY A CA 1
ATOM 2973 C C . GLY A 1 389 ? 17.021 18.813 20.206 1.00 57.78 389 GLY A C 1
ATOM 2974 O O . GLY A 1 389 ? 17.745 19.635 20.760 1.00 57.78 389 GLY A O 1
ATOM 2975 N N . THR A 1 390 ? 17.531 17.814 19.482 1.00 55.12 390 THR A N 1
ATOM 2976 C CA . THR A 1 390 ? 18.946 17.711 19.110 1.00 55.12 390 THR A CA 1
ATOM 2977 C C . THR A 1 390 ? 19.186 18.517 17.833 1.00 55.12 390 THR A C 1
ATOM 2979 O O . THR A 1 390 ? 18.340 18.521 16.946 1.00 55.12 390 THR A O 1
ATOM 2982 N N . SER A 1 391 ? 20.307 19.247 17.769 1.00 58.19 391 SER A N 1
ATOM 2983 C CA . SER A 1 391 ? 20.602 20.295 16.774 1.00 58.19 391 SER A CA 1
ATOM 2984 C C . SER A 1 391 ? 20.083 20.025 15.350 1.00 58.19 391 SER A C 1
ATOM 2986 O O . SER A 1 391 ? 20.079 18.891 14.871 1.00 58.19 391 SER A O 1
ATOM 2988 N N . ALA A 1 392 ? 19.749 21.089 14.605 1.00 61.66 392 ALA A N 1
ATOM 2989 C CA . ALA A 1 392 ? 19.320 21.014 13.197 1.00 61.66 392 ALA A CA 1
ATOM 2990 C C . ALA A 1 392 ? 20.303 20.261 12.261 1.00 61.66 392 ALA A C 1
ATOM 2992 O O . ALA A 1 392 ? 19.958 19.950 11.124 1.00 61.66 392 ALA A O 1
ATOM 2993 N N . ASN A 1 393 ? 21.503 19.935 12.756 1.00 65.88 393 ASN A N 1
ATOM 2994 C CA . ASN A 1 393 ? 22.547 19.161 12.096 1.00 65.88 393 ASN A CA 1
ATOM 2995 C C . ASN A 1 393 ? 22.659 17.709 12.611 1.00 65.88 393 ASN A C 1
ATOM 2997 O O . ASN A 1 393 ? 23.707 17.081 12.434 1.00 65.88 393 ASN A O 1
ATOM 3001 N N . SER A 1 394 ? 21.630 17.144 13.244 1.00 77.69 394 SER A N 1
ATOM 3002 C CA . SER A 1 394 ? 21.613 15.719 13.600 1.00 77.69 394 SER A CA 1
ATOM 3003 C C . SER A 1 394 ? 21.630 14.825 12.348 1.00 77.69 394 SER A C 1
ATOM 3005 O O . SER A 1 394 ? 21.242 15.237 11.248 1.00 77.69 394 SER A O 1
ATOM 3007 N N . ALA A 1 395 ? 22.120 13.587 12.479 1.00 76.50 395 ALA A N 1
ATOM 3008 C CA . ALA A 1 395 ? 22.142 12.636 11.364 1.00 76.50 395 ALA A CA 1
ATOM 3009 C C . ALA A 1 395 ? 20.720 12.308 10.882 1.00 76.50 395 ALA A C 1
ATOM 3011 O O . ALA A 1 395 ? 20.488 12.147 9.687 1.00 76.50 395 ALA A O 1
ATOM 3012 N N . GLU A 1 396 ? 19.770 12.289 11.810 1.00 79.25 396 GLU A N 1
ATOM 3013 C CA . GLU A 1 396 ? 18.348 12.068 11.598 1.00 79.25 396 GLU A CA 1
ATOM 3014 C C . GLU A 1 396 ? 17.705 13.225 10.829 1.00 79.25 396 GLU A C 1
ATOM 3016 O O . GLU A 1 396 ? 16.975 12.982 9.871 1.00 79.25 396 GLU A O 1
ATOM 3021 N N . ALA A 1 397 ? 18.005 14.480 11.187 1.00 77.88 397 ALA A N 1
ATOM 3022 C CA . ALA A 1 397 ? 17.513 15.650 10.459 1.00 77.88 397 ALA A CA 1
ATOM 3023 C C . ALA A 1 397 ? 18.082 15.711 9.032 1.00 77.88 397 ALA A C 1
ATOM 3025 O O . ALA A 1 397 ? 17.349 16.009 8.082 1.00 77.88 397 ALA A O 1
ATOM 3026 N N . ARG A 1 398 ? 19.366 15.357 8.861 1.00 78.88 398 ARG A N 1
ATOM 3027 C CA . ARG A 1 398 ? 19.986 15.217 7.535 1.00 78.88 398 ARG A CA 1
ATOM 3028 C C . ARG A 1 398 ? 19.339 14.106 6.720 1.00 78.88 398 ARG A C 1
ATOM 3030 O O . ARG A 1 398 ? 19.035 14.342 5.558 1.00 78.88 398 ARG A O 1
ATOM 3037 N N . LEU A 1 399 ? 19.102 12.931 7.308 1.00 80.25 399 LEU A N 1
ATOM 3038 C CA . LEU A 1 399 ? 18.455 11.815 6.618 1.00 80.25 399 LEU A CA 1
ATOM 3039 C C . LEU A 1 399 ? 17.003 12.150 6.262 1.00 80.25 399 LEU A C 1
ATOM 3041 O O . LEU A 1 399 ? 16.601 11.909 5.133 1.00 80.25 399 LEU A O 1
ATOM 3045 N N . PHE A 1 400 ? 16.237 12.752 7.176 1.00 81.94 400 PHE A N 1
ATOM 3046 C CA . PHE A 1 400 ? 14.866 13.198 6.916 1.00 81.94 400 PHE A CA 1
ATOM 3047 C C . PHE A 1 400 ? 14.815 14.175 5.741 1.00 81.94 400 PHE A C 1
ATOM 3049 O O . PHE A 1 400 ? 14.043 13.978 4.805 1.00 81.94 400 PHE A O 1
ATOM 3056 N N . THR A 1 401 ? 15.676 15.196 5.759 1.00 78.50 401 THR A N 1
ATOM 3057 C CA . THR A 1 401 ? 15.805 16.140 4.641 1.00 78.50 401 THR A CA 1
ATOM 3058 C C . THR A 1 401 ? 16.205 15.391 3.375 1.00 78.50 401 THR A C 1
ATOM 3060 O O . THR A 1 401 ? 15.591 15.577 2.336 1.00 78.50 401 THR A O 1
ATOM 3063 N N . ALA A 1 402 ? 17.150 14.456 3.471 1.00 76.50 402 ALA A N 1
ATOM 3064 C CA . ALA A 1 402 ? 17.611 13.677 2.335 1.00 76.50 402 ALA A CA 1
ATOM 3065 C C . ALA A 1 402 ? 16.557 12.773 1.699 1.00 76.50 402 ALA A C 1
ATOM 3067 O O . ALA A 1 402 ? 16.635 12.552 0.502 1.00 76.50 402 ALA A O 1
ATOM 3068 N N . VAL A 1 403 ? 15.580 12.262 2.452 1.00 79.38 403 VAL A N 1
ATOM 3069 C CA . VAL A 1 403 ? 14.513 11.389 1.921 1.00 79.38 403 VAL A CA 1
ATOM 3070 C C . VAL A 1 403 ? 13.207 12.128 1.611 1.00 79.38 403 VAL A C 1
ATOM 3072 O O . VAL A 1 403 ? 12.261 11.513 1.122 1.00 79.38 403 VAL A O 1
ATOM 3075 N N . THR A 1 404 ? 13.132 13.435 1.876 1.00 76.69 404 THR A N 1
ATOM 3076 C CA . THR A 1 404 ? 11.932 14.256 1.613 1.00 76.69 404 THR A CA 1
ATOM 3077 C C . THR A 1 404 ? 12.190 15.465 0.717 1.00 76.69 404 THR A C 1
ATOM 3079 O O . THR A 1 404 ? 11.245 16.013 0.146 1.00 76.69 404 THR A O 1
ATOM 3082 N N . ASP A 1 405 ? 13.446 15.880 0.554 1.00 73.44 405 ASP A N 1
ATOM 3083 C CA . ASP A 1 405 ? 13.826 16.951 -0.357 1.00 73.44 405 ASP A CA 1
ATOM 3084 C C . ASP A 1 405 ? 13.806 16.436 -1.797 1.00 73.44 405 ASP A C 1
ATOM 3086 O O . ASP A 1 405 ? 14.652 15.662 -2.242 1.00 73.44 405 ASP A O 1
ATOM 3090 N N . THR A 1 406 ? 12.778 16.863 -2.519 1.00 64.44 406 THR A N 1
ATOM 3091 C CA . THR A 1 406 ? 12.517 16.464 -3.902 1.00 64.44 406 THR A CA 1
ATOM 3092 C C . THR A 1 406 ? 13.190 17.377 -4.922 1.00 64.44 406 THR A C 1
ATOM 3094 O O . THR A 1 406 ? 13.109 17.059 -6.105 1.00 64.44 406 THR A O 1
ATOM 3097 N N . VAL A 1 407 ? 13.847 18.465 -4.485 1.00 57.06 407 VAL A N 1
ATOM 3098 C CA . VAL A 1 407 ? 14.349 19.559 -5.340 1.00 57.06 407 VAL A CA 1
ATOM 3099 C C . VAL A 1 407 ? 15.884 19.648 -5.333 1.00 57.06 407 VAL A C 1
ATOM 3101 O O . VAL A 1 407 ? 16.492 20.118 -6.298 1.00 57.06 407 VAL A O 1
ATOM 3104 N N . SER A 1 408 ? 16.553 19.161 -4.286 1.00 50.22 408 SER A N 1
ATOM 3105 C CA . SER A 1 408 ? 18.014 19.250 -4.180 1.00 50.22 408 SER A CA 1
ATOM 3106 C C . SER A 1 408 ? 18.753 18.162 -4.971 1.00 50.22 408 SER A C 1
ATOM 3108 O O . SER A 1 408 ? 18.906 17.026 -4.534 1.00 50.22 408 SER A O 1
ATOM 3110 N N . VAL A 1 409 ? 19.335 18.555 -6.111 1.00 46.03 409 VAL A N 1
ATOM 3111 C CA . VAL A 1 409 ? 20.224 17.744 -6.983 1.00 46.03 409 VAL A CA 1
ATOM 3112 C C . VAL A 1 409 ? 21.514 17.275 -6.269 1.00 46.03 409 VAL A C 1
ATOM 3114 O O . VAL A 1 409 ? 22.252 16.440 -6.787 1.00 46.03 409 VAL A O 1
ATOM 3117 N N . HIS A 1 410 ? 21.808 17.804 -5.077 1.00 46.97 410 HIS A N 1
ATOM 3118 C CA . HIS A 1 410 ? 23.102 17.680 -4.394 1.00 46.97 410 HIS A CA 1
ATOM 3119 C C . HIS A 1 410 ? 23.161 16.582 -3.327 1.00 46.97 410 HIS A C 1
ATOM 3121 O O . HIS A 1 410 ? 24.023 16.622 -2.446 1.00 46.97 410 HIS A O 1
ATOM 3127 N N . MET A 1 411 ? 22.269 15.593 -3.382 1.00 48.88 411 MET A N 1
ATOM 3128 C CA . MET A 1 411 ? 22.346 14.469 -2.454 1.00 48.88 411 MET A CA 1
ATOM 3129 C C . MET A 1 411 ? 23.679 13.732 -2.628 1.00 48.88 411 MET A C 1
ATOM 3131 O O . MET A 1 411 ? 23.956 13.129 -3.667 1.00 48.88 411 MET A O 1
ATOM 3135 N N . LYS A 1 412 ? 24.510 13.766 -1.577 1.00 53.12 412 LYS A N 1
ATOM 3136 C CA . LYS A 1 412 ? 25.588 12.792 -1.397 1.00 53.12 412 LYS A CA 1
ATOM 3137 C C . LYS A 1 412 ? 24.944 11.407 -1.402 1.00 53.12 412 LYS A C 1
ATOM 3139 O O . LYS A 1 412 ? 23.910 11.209 -0.768 1.00 53.12 412 LYS A O 1
ATOM 3144 N N . LYS A 1 413 ? 25.561 10.472 -2.122 1.00 57.88 413 LYS A N 1
ATOM 3145 C CA . LYS A 1 413 ? 25.165 9.063 -2.212 1.00 57.88 413 LYS A CA 1
ATOM 3146 C C . LYS A 1 413 ? 24.774 8.544 -0.819 1.00 57.88 413 LYS A C 1
ATOM 3148 O O . LYS A 1 413 ? 25.625 8.471 0.068 1.00 57.88 413 LYS A O 1
ATOM 3153 N N . LEU A 1 414 ? 23.485 8.251 -0.610 1.00 59.59 414 LEU A N 1
ATOM 3154 C CA . LEU A 1 414 ? 23.033 7.565 0.605 1.00 59.59 414 LEU A CA 1
ATOM 3155 C C . LEU A 1 414 ? 23.735 6.197 0.664 1.00 59.59 414 LEU A C 1
ATOM 3157 O O . LEU A 1 414 ? 24.099 5.641 -0.378 1.00 59.59 414 LEU A O 1
ATOM 3161 N N . ARG A 1 415 ? 23.972 5.660 1.870 1.00 56.44 415 ARG A N 1
ATOM 3162 C CA . ARG A 1 415 ? 24.553 4.314 2.011 1.00 56.44 415 ARG A CA 1
ATOM 3163 C C . ARG A 1 415 ? 23.645 3.320 1.280 1.00 56.44 415 ARG A C 1
ATOM 3165 O O . ARG A 1 415 ? 22.488 3.168 1.644 1.00 56.44 415 ARG A O 1
ATOM 3172 N N . GLY A 1 416 ? 24.164 2.670 0.242 1.00 55.69 416 GLY A N 1
ATOM 3173 C CA . GLY A 1 416 ? 23.386 1.750 -0.581 1.00 55.69 416 GLY A CA 1
ATOM 3174 C C . GLY A 1 416 ? 24.218 1.122 -1.694 1.00 55.69 416 GLY A C 1
ATOM 3175 O O . GLY A 1 416 ? 25.172 1.719 -2.198 1.00 55.69 416 GLY A O 1
ATOM 3176 N N . ARG A 1 417 ? 23.863 -0.110 -2.068 1.00 55.25 417 ARG A N 1
ATOM 3177 C CA . ARG A 1 417 ? 24.492 -0.836 -3.175 1.00 55.25 417 ARG A CA 1
ATOM 3178 C C . ARG A 1 417 ? 23.902 -0.311 -4.485 1.00 55.25 417 ARG A C 1
ATOM 3180 O O . ARG A 1 417 ? 22.744 -0.587 -4.790 1.00 55.25 417 ARG A O 1
ATOM 3187 N N . GLU A 1 418 ? 24.682 0.457 -5.240 1.00 58.03 418 GLU A N 1
ATOM 3188 C CA . GLU A 1 418 ? 24.312 0.815 -6.612 1.00 58.03 418 GLU A CA 1
ATOM 3189 C C . GLU A 1 418 ? 24.264 -0.458 -7.458 1.00 58.03 418 GLU A C 1
ATOM 3191 O O . GLU A 1 418 ? 25.229 -1.223 -7.518 1.00 58.03 418 GLU A O 1
ATOM 3196 N N . GLY A 1 419 ? 23.108 -0.706 -8.066 1.00 64.25 419 GLY A N 1
ATOM 3197 C CA . GLY A 1 419 ? 22.888 -1.831 -8.966 1.00 64.25 419 GLY A CA 1
ATOM 3198 C C . GLY A 1 419 ? 22.913 -1.376 -10.419 1.00 64.25 419 GLY A C 1
ATOM 3199 O O . GLY A 1 419 ? 22.494 -0.261 -10.741 1.00 64.25 419 GLY A O 1
ATOM 3200 N N . ARG A 1 420 ? 23.378 -2.253 -11.315 1.00 67.88 420 ARG A N 1
ATOM 3201 C CA . ARG A 1 420 ? 23.078 -2.114 -12.746 1.00 67.88 420 ARG A CA 1
ATOM 3202 C C . ARG A 1 420 ? 21.578 -2.333 -12.956 1.00 67.88 420 ARG A C 1
ATOM 3204 O O . ARG A 1 420 ? 20.959 -3.059 -12.182 1.00 67.88 420 ARG A O 1
ATOM 3211 N N . SER A 1 421 ? 21.016 -1.703 -13.986 1.00 73.69 421 SER A N 1
ATOM 3212 C CA . SER A 1 421 ? 19.647 -2.017 -14.403 1.00 73.69 421 SER A CA 1
ATOM 3213 C C . SER A 1 421 ? 19.569 -3.508 -14.758 1.00 73.69 421 SER A C 1
ATOM 3215 O O . SER A 1 421 ? 20.472 -3.990 -15.449 1.00 73.69 421 SER A O 1
ATOM 3217 N N . PRO A 1 422 ? 18.537 -4.241 -14.303 1.00 73.44 422 PRO A N 1
ATOM 3218 C CA . PRO A 1 422 ? 18.365 -5.655 -14.634 1.00 73.44 422 PRO A CA 1
ATOM 3219 C C . PRO A 1 422 ? 18.030 -5.871 -16.115 1.00 73.44 422 PRO A C 1
ATOM 3221 O O . PRO A 1 422 ? 18.204 -6.972 -16.624 1.00 73.44 422 PRO A O 1
ATOM 3224 N N . VAL A 1 423 ? 17.565 -4.822 -16.799 1.00 81.38 423 VAL A N 1
ATOM 3225 C CA . VAL A 1 423 ? 17.220 -4.835 -18.221 1.00 81.38 423 VAL A CA 1
ATOM 3226 C C . VAL A 1 423 ? 17.953 -3.696 -18.920 1.00 81.38 423 VAL A C 1
ATOM 3228 O O . VAL A 1 423 ? 18.041 -2.582 -18.396 1.00 81.38 423 VAL A O 1
ATOM 3231 N N . THR A 1 424 ? 18.477 -3.966 -20.108 1.00 81.50 424 THR A N 1
ATOM 3232 C CA . THR A 1 424 ? 19.053 -2.968 -21.012 1.00 81.50 424 THR A CA 1
ATOM 3233 C C . THR A 1 424 ? 18.482 -3.191 -22.396 1.00 81.50 424 THR A C 1
ATOM 3235 O O . THR A 1 424 ? 18.266 -4.337 -22.775 1.00 81.50 424 THR A O 1
ATOM 3238 N N . VAL A 1 425 ? 18.265 -2.109 -23.134 1.00 83.44 425 VAL A N 1
ATOM 3239 C CA . VAL A 1 425 ? 17.816 -2.170 -24.526 1.00 83.44 425 VAL A CA 1
ATOM 3240 C C . VAL A 1 425 ? 18.915 -1.562 -25.370 1.00 83.44 425 VAL A C 1
ATOM 3242 O O . VAL A 1 425 ? 19.225 -0.380 -25.212 1.00 83.44 425 VAL A O 1
ATOM 3245 N N . ALA A 1 426 ? 19.543 -2.381 -26.206 1.00 81.31 426 ALA A N 1
ATOM 3246 C CA . ALA A 1 426 ? 20.603 -1.947 -27.109 1.00 81.31 426 ALA A CA 1
ATOM 3247 C C . ALA A 1 426 ? 20.051 -1.583 -28.493 1.00 81.31 426 ALA A C 1
ATOM 3249 O O . ALA A 1 426 ? 20.671 -0.790 -29.202 1.00 81.31 426 ALA A O 1
ATOM 3250 N N . SER A 1 427 ? 18.883 -2.125 -28.861 1.00 78.94 427 SER A N 1
ATOM 3251 C CA . SER A 1 427 ? 18.324 -1.972 -30.203 1.00 78.94 427 SER A CA 1
ATOM 3252 C C . SER A 1 427 ? 16.786 -1.982 -30.222 1.00 78.94 427 SER A C 1
ATOM 3254 O O . SER A 1 427 ? 16.183 -2.737 -29.458 1.00 78.94 427 SER A O 1
ATOM 3256 N N . PRO A 1 428 ? 16.112 -1.233 -31.124 1.00 73.69 428 PRO A N 1
ATOM 3257 C CA . PRO A 1 428 ? 14.647 -1.242 -31.250 1.00 73.69 428 PRO A CA 1
ATOM 3258 C C . PRO A 1 428 ? 14.036 -2.623 -31.509 1.00 73.69 428 PRO A C 1
ATOM 3260 O O . PRO A 1 428 ? 12.883 -2.864 -31.176 1.00 73.69 428 PRO A O 1
ATOM 3263 N N . GLN A 1 429 ? 14.809 -3.538 -32.090 1.00 76.06 429 GLN A N 1
ATOM 3264 C CA . GLN A 1 429 ? 14.392 -4.905 -32.399 1.00 76.06 429 GLN A CA 1
ATOM 3265 C C . GLN A 1 429 ? 14.238 -5.775 -31.147 1.00 76.06 429 GLN A C 1
ATOM 3267 O O . GLN A 1 429 ? 13.575 -6.803 -31.205 1.00 76.06 429 GLN A O 1
ATOM 3272 N N . GLU A 1 430 ? 14.827 -5.377 -30.020 1.00 80.56 430 GLU A N 1
ATOM 3273 C CA . GLU A 1 430 ? 14.641 -6.068 -28.743 1.00 80.56 430 GLU A CA 1
ATOM 3274 C C . GLU A 1 430 ? 13.284 -5.713 -28.120 1.00 80.56 430 GLU A C 1
ATOM 3276 O O . GLU A 1 430 ? 12.742 -6.503 -27.352 1.00 80.56 430 GLU A O 1
ATOM 3281 N N . ILE A 1 431 ? 12.692 -4.566 -28.485 1.00 79.50 431 ILE A N 1
ATOM 3282 C CA . ILE A 1 431 ? 11.468 -4.030 -27.871 1.00 79.50 431 ILE A CA 1
ATOM 3283 C C . ILE A 1 431 ? 10.292 -5.014 -27.910 1.00 79.50 431 ILE A C 1
ATOM 3285 O O . ILE A 1 431 ? 9.701 -5.226 -26.852 1.00 79.50 431 ILE A O 1
ATOM 3289 N N . PRO A 1 432 ? 9.971 -5.673 -29.042 1.00 74.75 432 PRO A N 1
ATOM 3290 C CA . PRO A 1 432 ? 8.860 -6.625 -29.091 1.00 74.75 432 PRO A CA 1
ATOM 3291 C C . PRO A 1 432 ? 9.052 -7.852 -28.188 1.00 74.75 432 PRO A C 1
ATOM 3293 O O . PRO A 1 432 ? 8.082 -8.521 -27.847 1.00 74.75 432 PRO A O 1
ATOM 3296 N N . SER A 1 433 ? 10.296 -8.163 -27.798 1.00 73.31 433 SER A N 1
ATOM 3297 C CA . SER A 1 433 ? 10.605 -9.270 -26.881 1.00 73.31 433 SER A CA 1
ATOM 3298 C C . SER A 1 433 ? 10.528 -8.877 -25.402 1.00 73.31 433 SER A C 1
ATOM 3300 O O . SER A 1 433 ? 10.536 -9.747 -24.528 1.00 73.31 433 SER A O 1
ATOM 3302 N N . LEU A 1 434 ? 10.447 -7.576 -25.104 1.00 77.56 434 LEU A N 1
ATOM 3303 C CA . LEU A 1 434 ? 10.348 -7.071 -23.741 1.00 77.56 434 LEU A CA 1
ATOM 3304 C C . LEU A 1 434 ? 8.919 -7.186 -23.219 1.00 77.56 434 LEU A C 1
ATOM 3306 O O . LEU A 1 434 ? 7.940 -7.080 -23.954 1.00 77.56 434 LEU A O 1
ATOM 3310 N N . LEU A 1 435 ? 8.809 -7.368 -21.907 1.00 72.31 435 LEU A N 1
ATOM 3311 C CA . LEU A 1 435 ? 7.537 -7.522 -21.215 1.00 72.31 435 LEU A CA 1
ATOM 3312 C C . LEU A 1 435 ? 7.379 -6.405 -20.201 1.00 72.31 435 LEU A C 1
ATOM 3314 O O . LEU A 1 435 ? 8.237 -6.262 -19.332 1.00 72.31 435 LEU A O 1
ATOM 3318 N N . GLU A 1 436 ? 6.286 -5.648 -20.301 1.00 75.06 436 GLU A N 1
ATOM 3319 C CA . GLU A 1 436 ? 5.920 -4.686 -19.266 1.00 75.06 436 GLU A CA 1
ATOM 3320 C C . GLU A 1 436 ? 5.738 -5.399 -17.918 1.00 75.06 436 GLU A C 1
ATOM 3322 O O . GLU A 1 436 ? 5.234 -6.520 -17.833 1.00 75.06 436 GLU A O 1
ATOM 3327 N N . GLY A 1 437 ? 6.225 -4.765 -16.856 1.00 75.00 437 GLY A N 1
ATOM 3328 C CA . GLY A 1 437 ? 6.206 -5.316 -15.512 1.00 75.00 437 GLY A CA 1
ATOM 3329 C C . GLY A 1 437 ? 7.113 -4.529 -14.581 1.00 75.00 437 GLY A C 1
ATOM 3330 O O . GLY A 1 437 ? 7.290 -3.319 -14.709 1.00 75.00 437 GLY A O 1
ATOM 3331 N N . THR A 1 438 ? 7.735 -5.208 -13.627 1.00 75.69 438 THR A N 1
ATOM 3332 C CA . THR A 1 438 ? 8.494 -4.554 -12.555 1.00 75.69 438 THR A CA 1
ATOM 3333 C C . THR A 1 438 ? 9.641 -3.666 -13.055 1.00 75.69 438 THR A C 1
ATOM 3335 O O . THR A 1 438 ? 9.873 -2.589 -12.506 1.00 75.69 438 THR A O 1
ATOM 3338 N N . CYS A 1 439 ? 10.354 -4.110 -14.095 1.00 85.12 439 CYS A N 1
ATOM 3339 C CA . CYS A 1 439 ? 11.590 -3.482 -14.582 1.00 85.12 439 CYS A CA 1
ATOM 3340 C C . CYS A 1 439 ? 11.470 -2.879 -15.983 1.00 85.12 439 CYS A C 1
ATOM 3342 O O . CYS A 1 439 ? 12.448 -2.335 -16.488 1.00 85.12 439 CYS A O 1
ATOM 3344 N N . VAL A 1 440 ? 10.311 -2.994 -16.624 1.00 86.19 440 VAL A N 1
ATOM 3345 C CA . VAL A 1 440 ? 10.066 -2.480 -17.970 1.00 86.19 440 VAL A CA 1
ATOM 3346 C C . VAL A 1 440 ? 8.695 -1.822 -17.976 1.00 86.19 440 VAL A C 1
ATOM 3348 O O . VAL A 1 440 ? 7.735 -2.422 -17.511 1.00 86.19 440 VAL A O 1
ATOM 3351 N N . GLU A 1 441 ? 8.599 -0.602 -18.489 1.00 87.94 441 GLU A N 1
ATOM 3352 C CA . GLU A 1 441 ? 7.323 0.104 -18.660 1.00 87.94 441 GLU A CA 1
ATOM 3353 C C . GLU A 1 441 ? 7.246 0.663 -20.077 1.00 87.94 441 GLU A C 1
ATOM 3355 O O . GLU A 1 441 ? 8.229 1.226 -20.573 1.00 87.94 441 GLU A O 1
ATOM 3360 N N . PHE A 1 442 ? 6.078 0.552 -20.707 1.00 87.56 442 PHE A N 1
ATOM 3361 C CA . PHE A 1 442 ? 5.823 1.156 -22.009 1.00 87.56 442 PHE A CA 1
ATOM 3362 C C . PHE A 1 442 ? 4.960 2.418 -21.875 1.00 87.56 442 PHE A C 1
ATOM 3364 O O . PHE A 1 442 ? 4.131 2.581 -20.972 1.00 87.56 442 PHE A O 1
ATOM 3371 N N . LYS A 1 443 ? 5.208 3.385 -22.761 1.00 87.00 443 LYS A N 1
ATOM 3372 C CA . LYS A 1 443 ? 4.443 4.629 -22.864 1.00 87.00 443 LYS A CA 1
ATOM 3373 C C . LYS A 1 443 ? 4.206 4.969 -24.327 1.00 87.00 443 LYS A C 1
ATOM 3375 O O . LYS A 1 443 ? 5.073 5.518 -25.003 1.00 87.00 443 LYS A O 1
ATOM 3380 N N . ALA A 1 444 ? 2.985 4.699 -24.777 1.00 75.56 444 ALA A N 1
ATOM 3381 C CA . ALA A 1 444 ? 2.563 4.780 -26.173 1.00 75.56 444 ALA A CA 1
ATOM 3382 C C . ALA A 1 444 ? 2.607 6.187 -26.777 1.00 75.56 444 ALA A C 1
ATOM 3384 O O . ALA A 1 444 ? 3.003 6.384 -27.920 1.00 75.56 444 ALA A O 1
ATOM 3385 N N . LYS A 1 445 ? 2.125 7.178 -26.026 1.00 65.00 445 LYS A N 1
ATOM 3386 C CA . LYS A 1 445 ? 1.678 8.451 -26.598 1.00 65.00 445 LYS A CA 1
ATOM 3387 C C . LYS A 1 445 ? 2.584 9.592 -26.169 1.00 65.00 445 LYS A C 1
ATOM 3389 O O . LYS A 1 445 ? 2.531 9.960 -25.003 1.00 65.00 445 LYS A O 1
ATOM 3394 N N . ILE A 1 446 ? 3.283 10.210 -27.125 1.00 56.53 446 ILE A N 1
ATOM 3395 C CA . ILE A 1 446 ? 3.748 11.608 -27.028 1.00 56.53 446 ILE A CA 1
ATOM 3396 C C . ILE A 1 446 ? 3.148 12.495 -28.143 1.00 56.53 446 ILE A C 1
ATOM 3398 O O . ILE A 1 446 ? 3.175 13.710 -28.050 1.00 56.53 446 ILE A O 1
ATOM 3402 N N . ASP A 1 447 ? 2.505 11.954 -29.179 1.00 42.06 447 ASP A N 1
ATOM 3403 C CA . ASP A 1 447 ? 2.165 12.789 -30.353 1.00 42.06 447 ASP A CA 1
ATOM 3404 C C . ASP A 1 447 ? 0.914 13.675 -30.201 1.00 42.06 447 ASP A C 1
ATOM 3406 O O . ASP A 1 447 ? 0.738 14.622 -30.950 1.00 42.06 447 ASP A O 1
ATOM 3410 N N . LYS A 1 448 ? 0.093 13.498 -29.156 1.00 45.31 448 LYS A N 1
ATOM 3411 C CA . LYS A 1 448 ? -0.867 14.551 -28.737 1.00 45.31 448 LYS A CA 1
ATOM 3412 C C . LYS A 1 448 ? -0.197 15.745 -28.021 1.00 45.31 448 LYS A C 1
ATOM 3414 O O . LYS A 1 448 ? -0.894 16.550 -27.407 1.00 45.31 448 LYS A O 1
ATOM 3419 N N . TRP A 1 449 ? 1.139 15.820 -27.990 1.00 49.50 449 TRP A N 1
ATOM 3420 C CA . TRP A 1 449 ? 1.873 16.649 -27.028 1.00 49.50 449 TRP A CA 1
ATOM 3421 C C . TRP A 1 449 ? 2.580 17.870 -27.636 1.00 49.50 449 TRP A C 1
ATOM 3423 O O . TRP A 1 449 ? 3.324 18.530 -26.911 1.00 49.50 449 TRP A O 1
ATOM 3433 N N . ARG A 1 450 ? 2.284 18.262 -28.890 1.00 34.38 450 ARG A N 1
ATOM 3434 C CA . ARG A 1 450 ? 2.243 19.686 -29.293 1.00 34.38 450 ARG A CA 1
ATOM 3435 C C . ARG A 1 450 ? 1.583 19.933 -30.659 1.00 34.38 450 ARG A C 1
ATOM 3437 O O . ARG A 1 450 ? 2.034 19.402 -31.658 1.00 34.38 450 ARG A O 1
ATOM 3444 N N . ARG A 1 451 ? 0.613 20.858 -30.618 1.00 37.91 451 ARG A N 1
ATOM 3445 C CA . ARG A 1 451 ? 0.278 21.933 -31.571 1.00 37.91 451 ARG A CA 1
ATOM 3446 C C . ARG A 1 451 ? 0.263 21.565 -33.065 1.00 37.91 451 ARG A C 1
ATOM 3448 O O . ARG A 1 451 ? 1.206 21.886 -33.779 1.00 37.91 451 ARG A O 1
ATOM 3455 N N . ASP A 1 452 ? -0.883 21.079 -33.528 1.00 33.75 452 ASP A N 1
ATOM 3456 C CA . ASP A 1 452 ? -1.314 21.377 -34.893 1.00 33.75 452 ASP A CA 1
ATOM 3457 C C . ASP A 1 452 ? -1.839 22.821 -34.908 1.00 33.75 452 ASP A C 1
ATOM 3459 O O . ASP A 1 452 ? -2.823 23.129 -34.237 1.00 33.75 452 ASP A O 1
ATOM 3463 N N . GLY A 1 453 ? -1.138 23.711 -35.615 1.00 35.59 453 GLY A N 1
ATOM 3464 C CA . GLY A 1 453 ? -1.618 25.052 -35.970 1.00 35.59 453 GLY A CA 1
ATOM 3465 C C . GLY A 1 453 ? -0.847 26.237 -35.356 1.00 35.59 453 GLY A C 1
ATOM 3466 O O . GLY A 1 453 ? -0.603 26.262 -34.142 1.00 35.59 453 GLY A O 1
ATOM 3467 N N . PRO A 1 454 ? -0.451 27.243 -36.162 1.00 45.19 454 PRO A N 1
ATOM 3468 C CA . PRO A 1 454 ? -0.166 28.574 -35.647 1.00 45.19 454 PRO A CA 1
ATOM 3469 C C . PRO A 1 454 ? -1.495 29.222 -35.217 1.00 45.19 454 PRO A C 1
ATOM 3471 O O . PRO A 1 454 ? -2.495 29.098 -35.911 1.00 45.19 454 PRO A O 1
ATOM 3474 N N . ASP A 1 455 ? -1.463 29.898 -34.072 1.00 43.16 455 ASP A N 1
ATOM 3475 C CA . ASP A 1 455 ? -2.557 30.647 -33.436 1.00 43.16 455 ASP A CA 1
ATOM 3476 C C . ASP A 1 455 ? -3.662 29.843 -32.708 1.00 43.16 455 ASP A C 1
ATOM 3478 O O . ASP A 1 455 ? -4.125 28.794 -33.133 1.00 43.16 455 ASP A O 1
ATOM 3482 N N . ASP A 1 456 ? -4.019 30.344 -31.518 1.00 42.75 456 ASP A N 1
ATOM 3483 C CA . ASP A 1 456 ? -5.058 29.876 -30.581 1.00 42.75 456 ASP A CA 1
ATOM 3484 C C . ASP A 1 456 ? -4.821 28.606 -29.738 1.00 42.75 456 ASP A C 1
ATOM 3486 O O . ASP A 1 456 ? -5.577 27.635 -29.728 1.00 42.75 456 ASP A O 1
ATOM 3490 N N . ALA A 1 457 ? -3.821 28.667 -28.847 1.00 40.69 457 ALA A N 1
ATOM 3491 C CA . ALA A 1 457 ? -3.758 27.758 -27.699 1.00 40.69 457 ALA A CA 1
ATOM 3492 C C . ALA A 1 457 ? -4.728 28.197 -26.582 1.00 40.69 457 ALA A C 1
ATOM 3494 O O . ALA A 1 457 ? -4.391 29.050 -25.757 1.00 40.69 457 ALA A O 1
ATOM 3495 N N . ALA A 1 458 ? -5.895 27.555 -26.492 1.00 49.34 458 ALA A N 1
ATOM 3496 C CA . ALA A 1 458 ? -6.787 27.691 -25.341 1.00 49.34 458 ALA A CA 1
ATOM 3497 C C . ALA A 1 458 ? -6.087 27.249 -24.025 1.00 49.34 458 ALA A C 1
ATOM 3499 O O . ALA A 1 458 ? -5.326 26.271 -24.014 1.00 49.34 458 ALA A O 1
ATOM 3500 N N . PRO A 1 459 ? -6.358 27.899 -22.874 1.00 47.16 459 PRO A N 1
ATOM 3501 C CA . PRO A 1 459 ? -5.635 27.697 -21.607 1.00 47.16 459 PRO A CA 1
ATOM 3502 C C . PRO A 1 459 ? -5.716 26.280 -20.989 1.00 47.16 459 PRO A C 1
ATOM 3504 O O . PRO A 1 459 ? -5.019 25.998 -20.012 1.00 47.16 459 PRO A O 1
ATOM 3507 N N . GLY A 1 460 ? -6.513 25.362 -21.551 1.00 47.84 460 GLY A N 1
ATOM 3508 C CA . GLY A 1 460 ? -6.659 23.976 -21.081 1.00 47.84 460 GLY A CA 1
ATOM 3509 C C . GLY A 1 460 ? -5.608 22.982 -21.602 1.00 47.84 460 GLY A C 1
ATOM 3510 O O . GLY A 1 460 ? -5.195 22.087 -20.866 1.00 47.84 460 GLY A O 1
ATOM 3511 N N . GLN A 1 461 ? -5.107 23.137 -22.834 1.00 44.50 461 GLN A N 1
ATOM 3512 C CA . GLN A 1 461 ? -4.248 22.120 -23.473 1.00 44.50 461 GLN A CA 1
ATOM 3513 C C . GLN A 1 461 ? -2.821 22.063 -22.902 1.00 44.50 461 GLN A C 1
ATOM 3515 O O . GLN A 1 461 ? -2.231 20.984 -22.825 1.00 44.50 461 GLN A O 1
ATOM 3520 N N . ARG A 1 462 ? -2.282 23.187 -22.404 1.00 47.78 462 ARG A N 1
ATOM 3521 C CA . ARG A 1 462 ? -0.959 23.219 -21.743 1.00 47.78 462 ARG A CA 1
ATOM 3522 C C . ARG A 1 462 ? -0.904 22.353 -20.481 1.00 47.78 462 ARG A C 1
ATOM 3524 O O . ARG A 1 462 ? 0.151 21.810 -20.165 1.00 47.78 462 ARG A O 1
ATOM 3531 N N . ARG A 1 463 ? -2.027 22.186 -19.772 1.00 48.28 463 ARG A N 1
ATOM 3532 C CA . ARG A 1 463 ? -2.079 21.382 -18.540 1.00 48.28 463 ARG A CA 1
ATOM 3533 C C . ARG A 1 463 ? -1.893 19.888 -18.822 1.00 48.28 463 ARG A C 1
ATOM 3535 O O . ARG A 1 463 ? -1.207 19.217 -18.061 1.00 48.28 463 ARG A O 1
ATOM 3542 N N . HIS A 1 464 ? -2.424 19.371 -19.931 1.00 48.00 464 HIS A N 1
ATOM 3543 C CA . HIS A 1 464 ? -2.368 17.936 -20.245 1.00 48.00 464 HIS A CA 1
ATOM 3544 C C . HIS A 1 464 ? -0.965 17.434 -20.624 1.00 48.00 464 HIS A C 1
ATOM 3546 O O . HIS A 1 464 ? -0.606 16.319 -20.250 1.00 48.00 464 HIS A O 1
ATOM 3552 N N . ALA A 1 465 ? -0.151 18.247 -21.307 1.00 50.22 465 ALA A N 1
ATOM 3553 C CA . ALA A 1 465 ? 1.230 17.885 -21.647 1.00 50.22 465 ALA A CA 1
ATOM 3554 C C . ALA A 1 465 ? 2.145 17.827 -20.403 1.00 50.22 465 ALA A C 1
ATOM 3556 O O . ALA A 1 465 ? 2.949 16.906 -20.264 1.00 50.22 465 ALA A O 1
ATOM 3557 N N . ILE A 1 466 ? 1.964 18.756 -19.453 1.00 54.03 466 ILE A N 1
ATOM 3558 C CA . ILE A 1 466 ? 2.703 18.789 -18.176 1.00 54.03 466 ILE A CA 1
ATOM 3559 C C . ILE A 1 466 ? 2.378 17.553 -17.321 1.00 54.03 466 ILE A C 1
ATOM 3561 O O . ILE A 1 466 ? 3.286 16.900 -16.806 1.00 54.03 466 ILE A O 1
ATOM 3565 N N . VAL A 1 467 ? 1.095 17.176 -17.243 1.00 54.16 467 VAL A N 1
ATOM 3566 C CA . VAL A 1 467 ? 0.618 16.032 -16.441 1.00 54.16 467 VAL A CA 1
ATOM 3567 C C . VAL A 1 467 ? 1.241 14.706 -16.891 1.00 54.16 467 VAL A C 1
ATOM 3569 O O . VAL A 1 467 ? 1.491 13.824 -16.069 1.00 54.16 467 VAL A O 1
ATOM 3572 N N . ASN A 1 468 ? 1.535 14.538 -18.180 1.00 67.38 468 ASN A N 1
ATOM 3573 C CA . ASN A 1 468 ? 2.091 13.280 -18.663 1.00 67.38 468 ASN A CA 1
ATOM 3574 C C . ASN A 1 468 ? 3.622 13.181 -18.506 1.00 67.38 468 ASN A C 1
ATOM 3576 O O . ASN A 1 468 ? 4.134 12.085 -18.269 1.00 67.38 468 ASN A O 1
ATOM 3580 N N . LEU A 1 469 ? 4.356 14.300 -18.553 1.00 74.56 469 LEU A N 1
ATOM 3581 C CA . LEU A 1 469 ? 5.780 14.321 -18.187 1.00 74.56 469 LEU A CA 1
ATOM 3582 C C . LEU A 1 469 ? 5.973 13.978 -16.706 1.00 74.56 469 LEU A C 1
ATOM 3584 O O . LEU A 1 469 ? 6.887 13.235 -16.356 1.00 74.56 469 LEU A O 1
ATOM 3588 N N . GLU A 1 470 ? 5.090 14.463 -15.833 1.00 75.88 470 GLU A N 1
ATOM 3589 C CA . GLU A 1 470 ? 5.104 14.110 -14.409 1.00 75.88 470 GLU A CA 1
ATOM 3590 C C . GLU A 1 470 ? 4.874 12.614 -14.181 1.00 75.88 470 GLU A C 1
ATOM 3592 O O . GLU A 1 470 ? 5.566 12.008 -13.364 1.00 75.88 470 GLU A O 1
ATOM 3597 N N . ARG A 1 471 ? 3.978 11.983 -14.952 1.00 78.56 471 ARG A N 1
ATOM 3598 C CA . ARG A 1 471 ? 3.785 10.524 -14.909 1.00 78.56 471 ARG A CA 1
ATOM 3599 C C . ARG A 1 471 ? 5.063 9.769 -15.262 1.00 78.56 471 ARG A C 1
ATOM 3601 O O . ARG A 1 471 ? 5.443 8.865 -14.525 1.00 78.56 471 ARG A O 1
ATOM 3608 N N . ILE A 1 472 ? 5.754 10.177 -16.330 1.00 81.88 472 ILE A N 1
ATOM 3609 C CA . ILE A 1 472 ? 7.052 9.600 -16.713 1.00 81.88 472 ILE A CA 1
ATOM 3610 C C . ILE A 1 472 ? 8.065 9.748 -15.571 1.00 81.88 472 ILE A C 1
ATOM 3612 O O . ILE A 1 472 ? 8.736 8.782 -15.207 1.00 81.88 472 ILE A O 1
ATOM 3616 N N . ARG A 1 473 ? 8.146 10.933 -14.954 1.00 81.50 473 ARG A N 1
ATOM 3617 C CA . ARG A 1 473 ? 9.055 11.168 -13.825 1.00 81.50 473 ARG A CA 1
ATOM 3618 C C . ARG A 1 473 ? 8.722 10.293 -12.614 1.00 81.50 473 ARG A C 1
ATOM 3620 O O . ARG A 1 473 ? 9.634 9.758 -11.989 1.00 81.50 473 ARG A O 1
ATOM 3627 N N . HIS A 1 474 ? 7.441 10.106 -12.295 1.00 82.50 474 HIS A N 1
ATOM 3628 C CA . HIS A 1 474 ? 7.020 9.208 -11.218 1.00 82.50 474 HIS A CA 1
ATOM 3629 C C . HIS A 1 474 ? 7.410 7.757 -11.497 1.00 82.50 474 HIS A C 1
ATOM 3631 O O . HIS A 1 474 ? 7.903 7.093 -10.588 1.00 82.50 474 HIS A O 1
ATOM 3637 N N . THR A 1 475 ? 7.265 7.279 -12.735 1.00 85.81 475 THR A N 1
ATOM 3638 C CA . THR A 1 475 ? 7.707 5.928 -13.109 1.00 85.81 475 THR A CA 1
ATOM 3639 C C . THR A 1 475 ? 9.220 5.771 -12.955 1.00 85.81 475 THR A C 1
ATOM 3641 O O . THR A 1 475 ? 9.674 4.802 -12.348 1.00 85.81 475 THR A O 1
ATOM 3644 N N . VAL A 1 476 ? 10.011 6.743 -13.424 1.00 86.25 476 VAL A N 1
ATOM 3645 C CA . VAL A 1 476 ? 11.477 6.727 -13.273 1.00 86.25 476 VAL A CA 1
ATOM 3646 C C . VAL A 1 476 ? 11.883 6.713 -11.794 1.00 86.25 476 VAL A C 1
ATOM 3648 O O . VAL A 1 476 ? 12.731 5.915 -11.397 1.00 86.25 476 VAL A O 1
ATOM 3651 N N . ALA A 1 477 ? 11.251 7.536 -10.953 1.00 84.88 477 ALA A N 1
ATOM 3652 C CA . ALA A 1 477 ? 11.513 7.559 -9.514 1.00 84.88 477 ALA A CA 1
ATOM 3653 C C . ALA A 1 477 ? 11.118 6.235 -8.825 1.00 84.88 477 ALA A C 1
ATOM 3655 O O . ALA A 1 477 ? 11.860 5.729 -7.978 1.00 84.88 477 ALA A O 1
ATOM 3656 N N . ALA A 1 478 ? 9.996 5.630 -9.231 1.00 84.94 478 ALA A N 1
ATOM 3657 C CA . ALA A 1 478 ? 9.553 4.325 -8.744 1.00 84.94 478 ALA A CA 1
ATOM 3658 C C . ALA A 1 478 ? 10.562 3.217 -9.080 1.00 84.94 478 ALA A C 1
ATOM 3660 O O . ALA A 1 478 ? 10.955 2.455 -8.188 1.00 84.94 478 ALA A O 1
ATOM 3661 N N . MET A 1 479 ? 11.043 3.178 -10.327 1.00 85.94 479 MET A N 1
ATOM 3662 C CA . MET A 1 479 ? 12.095 2.256 -10.766 1.00 85.94 479 MET A CA 1
ATOM 3663 C C . MET A 1 479 ? 13.390 2.480 -9.977 1.00 85.94 479 MET A C 1
ATOM 3665 O O . MET A 1 479 ? 13.956 1.527 -9.446 1.00 85.94 479 MET A O 1
ATOM 3669 N N . ALA A 1 480 ? 13.827 3.732 -9.806 1.00 84.62 480 ALA A N 1
ATOM 3670 C CA . ALA A 1 480 ? 15.036 4.051 -9.046 1.00 84.62 480 ALA A CA 1
ATOM 3671 C C . ALA A 1 480 ? 14.946 3.586 -7.581 1.00 84.62 480 ALA A C 1
ATOM 3673 O O . ALA A 1 480 ? 15.922 3.078 -7.037 1.00 84.62 480 ALA A O 1
ATOM 3674 N N . SER A 1 481 ? 13.774 3.680 -6.948 1.00 80.50 481 SER A N 1
ATOM 3675 C CA . SER A 1 481 ? 13.569 3.231 -5.561 1.00 80.50 481 SER A CA 1
ATOM 3676 C C . SER A 1 481 ? 13.513 1.708 -5.361 1.00 80.50 481 SER A C 1
ATOM 3678 O O . SER A 1 481 ? 13.389 1.237 -4.226 1.00 80.50 481 SER A O 1
ATOM 3680 N N . THR A 1 482 ? 13.560 0.934 -6.449 1.00 80.50 482 THR A N 1
ATOM 3681 C CA . THR A 1 482 ? 13.450 -0.529 -6.433 1.00 80.50 482 THR A CA 1
ATOM 3682 C C . THR A 1 482 ? 14.667 -1.186 -7.086 1.00 80.50 482 THR A C 1
ATOM 3684 O O . THR A 1 482 ? 15.732 -1.222 -6.469 1.00 80.50 482 THR A O 1
ATOM 3687 N N . LEU A 1 483 ? 14.547 -1.708 -8.310 1.00 79.44 483 LEU A N 1
ATOM 3688 C CA . LEU A 1 483 ? 15.637 -2.388 -9.023 1.00 79.44 483 LEU A CA 1
ATOM 3689 C C . LEU A 1 483 ? 16.315 -1.549 -10.104 1.00 79.44 483 LEU A C 1
ATOM 3691 O O . LEU A 1 483 ? 17.342 -1.959 -10.644 1.00 79.44 483 LEU A O 1
ATOM 3695 N N . GLY A 1 484 ? 15.759 -0.389 -10.431 1.00 85.62 484 GLY A N 1
ATOM 3696 C CA . GLY A 1 484 ? 15.965 0.204 -11.741 1.00 85.62 484 GLY A CA 1
ATOM 3697 C C . GLY A 1 484 ? 15.143 -0.519 -12.810 1.00 85.62 484 GLY A C 1
ATOM 3698 O O . GLY A 1 484 ? 14.243 -1.304 -12.506 1.00 85.62 484 GLY A O 1
ATOM 3699 N N . GLY A 1 485 ? 15.440 -0.234 -14.070 1.00 89.25 485 GLY A N 1
ATOM 3700 C CA . GLY A 1 485 ? 14.696 -0.768 -15.199 1.00 89.25 485 GLY A CA 1
ATOM 3701 C C . GLY A 1 485 ? 14.831 0.088 -16.448 1.00 89.25 485 GLY A C 1
ATOM 3702 O O . GLY A 1 485 ? 15.714 0.940 -16.549 1.00 89.25 485 GLY A O 1
ATOM 3703 N N . VAL A 1 486 ? 13.932 -0.136 -17.398 1.00 90.50 486 VAL A N 1
ATOM 3704 C CA . VAL A 1 486 ? 13.853 0.609 -18.650 1.00 90.50 486 VAL A CA 1
ATOM 3705 C C . VAL A 1 486 ? 12.428 1.100 -18.866 1.00 90.50 486 VAL A C 1
ATOM 3707 O O . VAL A 1 486 ? 11.473 0.335 -18.807 1.00 90.50 486 VAL A O 1
ATOM 3710 N N . LEU A 1 487 ? 12.284 2.386 -19.153 1.00 91.12 487 LEU A N 1
ATOM 3711 C CA . LEU A 1 487 ? 11.040 2.977 -19.624 1.00 91.12 487 LEU A CA 1
ATOM 3712 C C . LEU A 1 487 ? 11.170 3.256 -21.125 1.00 91.12 487 LEU A C 1
ATOM 3714 O O . LEU A 1 487 ? 12.080 3.975 -21.541 1.00 91.12 487 LEU A O 1
ATOM 3718 N N . LEU A 1 488 ? 10.261 2.703 -21.924 1.00 90.25 488 LEU A N 1
ATO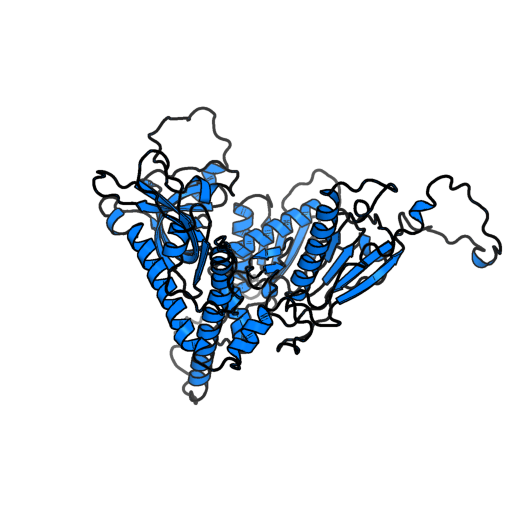M 3719 C CA . LEU A 1 488 ? 10.220 2.887 -23.372 1.00 90.25 488 LEU A CA 1
ATOM 3720 C C . LEU A 1 488 ? 9.095 3.842 -23.744 1.00 90.25 488 LEU A C 1
ATOM 3722 O O . LEU A 1 488 ? 7.920 3.552 -23.526 1.00 90.25 488 LEU A O 1
ATOM 3726 N N . VAL A 1 489 ? 9.456 4.982 -24.321 1.00 89.12 489 VAL A N 1
ATOM 3727 C CA . VAL A 1 489 ? 8.498 6.000 -24.750 1.00 89.12 489 VAL A CA 1
ATOM 3728 C C . VAL A 1 489 ? 8.381 5.987 -26.271 1.00 89.12 489 VAL A C 1
ATOM 3730 O O . VAL A 1 489 ? 9.389 5.935 -26.972 1.00 89.12 489 VAL A O 1
ATOM 3733 N N . GLY A 1 490 ? 7.150 6.030 -26.781 1.00 85.75 490 GLY A N 1
ATOM 3734 C CA . GLY A 1 490 ? 6.822 5.733 -28.179 1.00 85.75 490 GLY A CA 1
ATOM 3735 C C . GLY A 1 490 ? 6.535 4.249 -28.425 1.00 85.75 490 GLY A C 1
ATOM 3736 O O . GLY A 1 490 ? 6.611 3.799 -29.563 1.00 85.75 490 GLY A O 1
ATOM 3737 N N . VAL A 1 491 ? 6.233 3.481 -27.376 1.00 85.56 491 VAL A N 1
ATOM 3738 C CA . VAL A 1 491 ? 5.881 2.056 -27.471 1.00 85.56 491 VAL A CA 1
ATOM 3739 C C . VAL A 1 491 ? 4.521 1.848 -26.834 1.00 85.56 491 VAL A C 1
ATOM 3741 O O . VAL A 1 491 ? 4.297 2.278 -25.704 1.00 85.56 491 VAL A O 1
ATOM 3744 N N . ALA A 1 492 ? 3.609 1.246 -27.583 1.00 80.31 492 ALA A N 1
ATOM 3745 C CA . ALA A 1 492 ? 2.249 0.971 -27.172 1.00 80.31 492 ALA A CA 1
ATOM 3746 C C . ALA A 1 492 ? 2.161 0.002 -25.989 1.00 80.31 492 ALA A C 1
ATOM 3748 O O . ALA A 1 492 ? 3.068 -0.794 -25.730 1.00 80.31 492 ALA A O 1
ATOM 3749 N N . ASP A 1 493 ? 1.008 0.015 -25.323 1.00 74.88 493 ASP A N 1
ATOM 3750 C CA . ASP A 1 493 ? 0.675 -0.933 -24.259 1.00 74.88 493 ASP A CA 1
ATOM 3751 C C . ASP A 1 493 ? 0.439 -2.360 -24.800 1.00 74.88 493 ASP A C 1
ATOM 3753 O O . ASP A 1 493 ? 0.019 -3.231 -24.058 1.00 74.88 493 ASP A O 1
ATOM 3757 N N . ASP A 1 494 ? 0.718 -2.652 -26.070 1.00 72.38 494 ASP A N 1
ATOM 3758 C CA . ASP A 1 494 ? 0.820 -4.005 -26.643 1.00 72.38 494 ASP A CA 1
ATOM 3759 C C . ASP A 1 494 ? 2.248 -4.347 -27.122 1.00 72.38 494 ASP A C 1
ATOM 3761 O O . ASP A 1 494 ? 2.542 -5.508 -27.388 1.00 72.38 494 ASP A O 1
ATOM 3765 N N . GLY A 1 495 ? 3.182 -3.388 -27.069 1.00 75.31 495 GLY A N 1
ATOM 3766 C CA . GLY A 1 495 ? 4.580 -3.552 -27.476 1.00 75.31 495 GLY A CA 1
ATOM 3767 C C . GLY A 1 495 ? 4.831 -3.058 -28.899 1.00 75.31 495 GLY A C 1
ATOM 3768 O O . GLY A 1 495 ? 5.976 -3.065 -29.355 1.00 75.31 495 GLY A O 1
ATOM 3769 N N . GLU A 1 496 ? 3.787 -2.585 -29.585 1.00 81.50 496 GLU A N 1
ATOM 3770 C CA . GLU A 1 496 ? 3.906 -1.981 -30.900 1.00 81.50 496 GLU A CA 1
ATOM 3771 C C . GLU A 1 496 ? 4.759 -0.708 -30.833 1.00 81.50 496 GLU A C 1
ATOM 3773 O O . GLU A 1 496 ? 4.541 0.204 -30.026 1.00 81.50 496 GLU A O 1
ATOM 3778 N N . VAL A 1 497 ? 5.753 -0.628 -31.714 1.00 83.69 497 VAL A N 1
ATOM 3779 C CA . VAL A 1 497 ? 6.615 0.545 -31.834 1.00 83.69 497 VAL A CA 1
ATOM 3780 C C . VAL A 1 497 ? 5.881 1.632 -32.625 1.00 83.69 497 VAL A C 1
ATOM 3782 O O . VAL A 1 497 ? 5.910 1.687 -33.856 1.00 83.69 497 VAL A O 1
ATOM 3785 N N . ILE A 1 498 ? 5.231 2.542 -31.898 1.00 84.81 498 ILE A N 1
ATOM 3786 C CA . ILE A 1 498 ? 4.539 3.699 -32.479 1.00 84.81 498 ILE A CA 1
ATOM 3787 C C . ILE A 1 498 ? 5.553 4.769 -32.910 1.00 84.81 498 ILE A C 1
ATOM 3789 O O . ILE A 1 498 ? 5.397 5.371 -33.979 1.00 84.81 498 ILE A O 1
ATOM 3793 N N . GLY A 1 499 ? 6.579 4.994 -32.089 1.00 82.06 499 GLY A N 1
ATOM 3794 C CA . GLY A 1 499 ? 7.505 6.121 -32.168 1.00 82.06 499 GLY A CA 1
ATOM 3795 C C . GLY A 1 499 ? 6.868 7.456 -31.760 1.00 82.06 499 GLY A C 1
ATOM 3796 O O . GLY A 1 499 ? 5.653 7.570 -31.627 1.00 82.06 499 GLY A O 1
ATOM 3797 N N . HIS A 1 500 ? 7.699 8.470 -31.554 1.00 82.56 500 HIS A N 1
ATOM 3798 C CA . HIS A 1 500 ? 7.294 9.847 -31.286 1.00 82.56 500 HIS A CA 1
ATOM 3799 C C . HIS A 1 500 ? 8.242 10.844 -31.963 1.00 82.56 500 HIS A C 1
ATOM 3801 O O . HIS A 1 500 ? 9.341 10.474 -32.374 1.00 82.56 500 HIS A O 1
ATOM 3807 N N . ALA A 1 501 ? 7.853 12.118 -32.040 1.00 81.88 501 ALA A N 1
ATOM 3808 C CA . ALA A 1 501 ? 8.710 13.169 -32.595 1.00 81.88 501 ALA A CA 1
ATOM 3809 C C . ALA A 1 501 ? 10.035 13.330 -31.819 1.00 81.88 501 ALA A C 1
ATOM 3811 O O . ALA A 1 501 ? 10.064 13.287 -30.579 1.00 81.88 501 ALA A O 1
ATOM 3812 N N . ARG A 1 502 ? 11.143 13.558 -32.534 1.00 79.38 502 ARG A N 1
ATOM 3813 C CA . ARG A 1 502 ? 12.462 13.771 -31.925 1.00 79.38 502 ARG A CA 1
ATOM 3814 C C . ARG A 1 502 ? 12.457 14.977 -30.983 1.00 79.38 502 ARG A C 1
ATOM 3816 O O . ARG A 1 502 ? 11.977 16.061 -31.308 1.00 79.38 502 ARG A O 1
ATOM 3823 N N . GLY A 1 503 ? 13.024 14.808 -29.789 1.00 73.69 503 GLY A N 1
ATOM 3824 C CA . GLY A 1 503 ? 13.078 15.875 -28.793 1.00 73.69 503 GLY A CA 1
ATOM 3825 C C . GLY A 1 503 ? 11.765 16.164 -28.056 1.00 73.69 503 GLY A C 1
ATOM 3826 O O . GLY A 1 503 ? 11.726 17.118 -27.278 1.00 73.69 503 GLY A O 1
ATOM 3827 N N . ALA A 1 504 ? 10.724 15.339 -28.212 1.00 75.62 504 ALA A N 1
ATOM 3828 C CA . ALA A 1 504 ? 9.475 15.483 -27.458 1.00 75.62 504 ALA A CA 1
ATOM 3829 C C . ALA A 1 504 ? 9.660 15.350 -25.927 1.00 75.62 504 ALA A C 1
ATOM 3831 O O . ALA A 1 504 ? 8.835 15.821 -25.148 1.00 75.62 504 ALA A O 1
ATOM 3832 N N . LEU A 1 505 ? 10.778 14.764 -25.486 1.00 76.56 505 LEU A N 1
ATOM 3833 C CA . LEU A 1 505 ? 11.159 14.631 -24.077 1.00 76.56 505 LEU A CA 1
ATOM 3834 C C . LEU A 1 505 ? 12.246 15.625 -23.633 1.00 76.56 505 LEU A C 1
ATOM 3836 O O . LEU A 1 505 ? 12.768 15.491 -22.531 1.00 76.56 505 LEU A O 1
ATOM 3840 N N . LYS A 1 506 ? 12.577 16.656 -24.428 1.00 75.19 506 LYS A N 1
ATOM 3841 C CA . LYS A 1 506 ? 13.591 17.673 -24.060 1.00 75.19 506 LYS A CA 1
ATOM 3842 C C . LYS A 1 506 ? 13.277 18.395 -22.741 1.00 75.19 506 LYS A C 1
ATOM 3844 O O . LYS A 1 506 ? 14.190 18.789 -22.022 1.00 75.19 506 LYS A O 1
ATOM 3849 N N . GLU A 1 507 ? 11.996 18.552 -22.403 1.00 71.69 507 GLU A N 1
ATOM 3850 C CA . GLU A 1 507 ? 11.533 19.188 -21.157 1.00 71.69 507 GLU A CA 1
ATOM 3851 C C . GLU A 1 507 ? 11.544 18.224 -19.943 1.00 71.69 507 GLU A C 1
ATOM 3853 O O . GLU A 1 507 ? 11.291 18.620 -18.794 1.00 71.69 507 GLU A O 1
ATOM 3858 N N . LEU A 1 508 ? 11.856 16.940 -20.159 1.00 74.00 508 LEU A N 1
ATOM 3859 C CA . LEU A 1 508 ? 11.941 15.938 -19.105 1.00 74.00 508 LEU A CA 1
ATOM 3860 C C . LEU A 1 508 ? 13.224 16.133 -18.286 1.00 74.00 508 LEU A C 1
ATOM 3862 O O . LEU A 1 508 ? 14.290 15.604 -18.589 1.00 74.00 508 LEU A O 1
ATOM 3866 N N . ARG A 1 509 ? 13.112 16.877 -17.186 1.00 72.38 509 ARG A N 1
ATOM 3867 C CA . ARG A 1 509 ? 14.155 16.919 -16.157 1.00 72.38 509 ARG A CA 1
ATOM 3868 C C . ARG A 1 509 ? 14.240 15.562 -15.452 1.00 72.38 509 ARG A C 1
ATOM 3870 O O . ARG A 1 509 ? 13.298 15.166 -14.769 1.00 72.38 509 ARG A O 1
ATOM 3877 N N . LEU A 1 510 ? 15.369 14.878 -15.631 1.00 68.25 510 LEU A N 1
ATOM 3878 C CA . LEU A 1 510 ? 15.700 13.573 -15.034 1.00 68.25 510 LEU A CA 1
ATOM 3879 C C . LEU A 1 510 ? 16.719 13.685 -13.888 1.00 68.25 510 LEU A C 1
ATOM 3881 O O . LEU A 1 510 ? 17.341 12.704 -13.488 1.00 68.25 510 LEU A O 1
ATOM 3885 N N . SER A 1 511 ? 16.929 14.892 -13.376 1.00 60.44 511 SER A N 1
ATOM 3886 C CA . SER A 1 511 ? 17.790 15.176 -12.232 1.00 60.44 511 SER A CA 1
ATOM 3887 C C . SER A 1 511 ? 17.085 16.155 -11.297 1.00 60.44 511 SER A C 1
ATOM 3889 O O . SER A 1 511 ? 16.269 16.963 -11.743 1.00 60.44 511 SER A O 1
ATOM 3891 N N . GLY A 1 512 ? 17.372 16.058 -9.993 1.00 57.41 512 GLY A N 1
ATOM 3892 C CA . GLY A 1 512 ? 16.746 16.922 -8.982 1.00 57.41 512 GLY A CA 1
ATOM 3893 C C . GLY A 1 512 ? 15.241 16.731 -8.852 1.00 57.41 512 GLY A C 1
ATOM 3894 O O . GLY A 1 512 ? 14.543 17.679 -8.519 1.00 57.41 512 GLY A O 1
ATOM 3895 N N . PHE A 1 513 ? 14.750 15.539 -9.185 1.00 62.16 513 PHE A N 1
ATOM 3896 C CA . PHE A 1 513 ? 13.364 15.144 -9.020 1.00 62.16 513 PHE A CA 1
ATOM 3897 C C . PHE A 1 513 ? 13.379 13.881 -8.173 1.00 62.16 513 PHE A C 1
ATOM 3899 O O . PHE A 1 513 ? 13.785 12.831 -8.657 1.00 62.16 513 PHE A O 1
ATOM 3906 N N . CYS A 1 514 ? 12.962 14.004 -6.915 1.00 70.44 514 CYS A N 1
ATOM 3907 C CA . CYS A 1 514 ? 12.917 12.919 -5.936 1.00 70.44 514 CYS A CA 1
ATOM 3908 C C . CYS A 1 514 ? 14.289 12.442 -5.394 1.00 70.44 514 CYS A C 1
ATOM 3910 O O . CYS A 1 514 ? 15.237 12.242 -6.156 1.00 70.44 514 CYS A O 1
ATOM 3912 N N . PRO A 1 515 ? 14.401 12.158 -4.083 1.00 67.81 515 PRO A N 1
ATOM 3913 C CA . PRO A 1 515 ? 15.640 11.664 -3.469 1.00 67.81 515 PRO A CA 1
ATOM 3914 C C . PRO A 1 515 ? 16.121 10.297 -3.972 1.00 67.81 515 PRO A C 1
ATOM 3916 O O . PRO A 1 515 ? 17.293 9.958 -3.809 1.00 67.81 515 PRO A O 1
ATOM 3919 N N . ALA A 1 516 ? 15.249 9.511 -4.612 1.00 68.44 516 ALA A N 1
ATOM 3920 C CA . ALA A 1 516 ? 15.629 8.249 -5.244 1.00 68.44 516 ALA A CA 1
ATOM 3921 C C . ALA A 1 516 ? 16.545 8.426 -6.466 1.00 68.44 516 ALA A C 1
ATOM 3923 O O . ALA A 1 516 ? 17.206 7.470 -6.863 1.00 68.44 516 ALA A O 1
ATOM 3924 N N . MET A 1 517 ? 16.630 9.623 -7.051 1.00 73.31 517 MET A N 1
ATOM 3925 C CA . MET A 1 517 ? 17.367 9.863 -8.290 1.00 73.31 517 MET A CA 1
ATOM 3926 C C . MET A 1 517 ? 18.689 10.593 -8.030 1.00 73.31 517 MET A C 1
ATOM 3928 O O . MET A 1 517 ? 18.716 11.763 -7.656 1.00 73.31 517 MET A O 1
ATOM 3932 N N . VAL A 1 518 ? 19.813 9.915 -8.287 1.00 69.75 518 VAL A N 1
ATOM 3933 C CA . VAL A 1 518 ? 21.162 10.513 -8.221 1.00 69.75 518 VAL A CA 1
ATOM 3934 C C . VAL A 1 518 ? 21.609 10.935 -9.618 1.00 69.75 518 VAL A C 1
ATOM 3936 O O . VAL A 1 518 ? 21.252 10.303 -10.616 1.00 69.75 518 VAL A O 1
ATOM 3939 N N . LYS A 1 519 ? 22.418 11.994 -9.725 1.00 73.19 519 LYS A N 1
ATOM 3940 C CA . LYS A 1 519 ? 23.012 12.411 -11.004 1.00 73.19 519 LYS A CA 1
ATOM 3941 C C . LYS A 1 519 ? 23.725 11.228 -11.682 1.00 73.19 519 LYS A C 1
ATOM 3943 O O . LYS A 1 519 ? 24.548 10.564 -11.063 1.00 73.19 519 LYS A O 1
ATOM 3948 N N . GLY A 1 520 ? 23.400 10.972 -12.951 1.00 73.88 520 GLY A N 1
ATOM 3949 C CA . GLY A 1 520 ? 23.975 9.867 -13.732 1.00 73.88 520 GLY A CA 1
ATOM 3950 C C . GLY A 1 520 ? 23.356 8.485 -13.473 1.00 73.88 520 GLY A C 1
ATOM 3951 O O . GLY A 1 520 ? 23.808 7.505 -14.059 1.00 73.88 520 GLY A O 1
ATOM 3952 N N . SER A 1 521 ? 22.322 8.386 -12.626 1.00 78.00 521 SER A N 1
ATOM 3953 C CA . SER A 1 521 ? 21.560 7.138 -12.436 1.00 78.00 521 SER A CA 1
ATOM 3954 C C . SER A 1 521 ? 20.582 6.847 -13.576 1.00 78.00 521 SER A C 1
ATOM 3956 O O . SER A 1 521 ? 20.189 5.699 -13.751 1.00 78.00 521 SER A O 1
ATOM 3958 N N . VAL A 1 522 ? 20.223 7.858 -14.368 1.00 83.81 522 VAL A N 1
ATOM 3959 C CA . VAL A 1 522 ? 19.314 7.728 -15.508 1.00 83.81 522 VAL A CA 1
ATOM 3960 C C . VAL A 1 522 ? 20.049 8.087 -16.790 1.00 83.81 522 VAL A C 1
ATOM 3962 O O . VAL A 1 522 ? 20.678 9.143 -16.869 1.00 83.81 522 VAL A O 1
ATOM 3965 N N . THR A 1 523 ? 19.959 7.218 -17.791 1.00 86.75 523 THR A N 1
ATOM 3966 C CA . THR A 1 523 ? 20.512 7.434 -19.131 1.00 86.75 523 THR A CA 1
ATOM 3967 C C . THR A 1 523 ? 19.394 7.384 -20.158 1.00 86.75 523 THR A C 1
ATOM 3969 O O . THR A 1 523 ? 18.571 6.470 -20.135 1.00 86.75 523 THR A O 1
ATOM 3972 N N . VAL A 1 524 ? 19.367 8.364 -21.056 1.00 87.12 524 VAL A N 1
ATOM 3973 C CA . VAL A 1 524 ? 18.370 8.467 -22.123 1.00 87.12 524 VAL A CA 1
ATOM 3974 C C . VAL A 1 524 ? 19.047 8.194 -23.452 1.00 87.12 524 VAL A C 1
ATOM 3976 O O . VAL A 1 524 ? 20.072 8.802 -23.757 1.00 87.12 524 VAL A O 1
ATOM 3979 N N . THR A 1 525 ? 18.466 7.301 -24.238 1.00 87.88 525 THR A N 1
ATOM 3980 C CA . THR A 1 525 ? 18.941 6.961 -25.576 1.00 87.88 525 THR A CA 1
ATOM 3981 C C . THR A 1 525 ? 17.766 7.031 -26.536 1.00 87.88 525 THR A C 1
ATOM 3983 O O . THR A 1 525 ? 16.747 6.387 -26.313 1.00 87.88 525 THR A O 1
ATOM 3986 N N . GLU A 1 526 ? 17.885 7.825 -27.595 1.00 88.00 526 GLU A N 1
ATOM 3987 C CA . GLU A 1 526 ? 16.901 7.852 -28.678 1.00 88.00 526 GLU A CA 1
ATOM 3988 C C . GLU A 1 526 ? 17.322 6.861 -29.766 1.00 88.00 526 GLU A C 1
ATOM 3990 O O . GLU A 1 526 ? 18.481 6.833 -30.182 1.00 88.00 526 GLU A O 1
ATOM 3995 N N . MET A 1 527 ? 16.379 6.053 -30.237 1.00 86.81 527 MET A N 1
ATOM 3996 C CA . MET A 1 527 ? 16.580 5.085 -31.312 1.00 86.81 527 MET A CA 1
ATOM 3997 C C . MET A 1 527 ? 15.541 5.311 -32.411 1.00 86.81 527 MET A C 1
ATOM 3999 O O . MET A 1 527 ? 14.443 5.785 -32.135 1.00 86.81 527 MET A O 1
ATOM 4003 N N . ARG A 1 528 ? 15.848 4.974 -33.667 1.00 84.00 528 ARG A N 1
ATOM 4004 C CA . ARG A 1 528 ? 14.872 5.093 -34.764 1.00 84.00 528 ARG A CA 1
ATOM 4005 C C . ARG A 1 528 ? 13.704 4.125 -34.537 1.00 84.00 528 ARG A C 1
ATOM 4007 O O . ARG A 1 528 ? 13.939 2.947 -34.272 1.00 84.00 528 ARG A O 1
ATOM 4014 N N . ALA A 1 529 ? 12.468 4.603 -34.667 1.00 80.25 529 ALA A N 1
ATOM 4015 C CA . ALA A 1 529 ? 11.292 3.740 -34.651 1.00 80.25 529 ALA A CA 1
ATOM 4016 C C . ALA A 1 529 ? 11.257 2.933 -35.958 1.00 80.25 529 ALA A C 1
ATOM 4018 O O . ALA A 1 529 ? 11.118 3.502 -37.038 1.00 80.25 529 ALA A O 1
ATOM 4019 N N . VAL A 1 530 ? 11.435 1.615 -35.878 1.00 73.12 530 VAL A N 1
ATOM 4020 C CA . VAL A 1 530 ? 11.347 0.725 -37.043 1.00 73.12 530 VAL A CA 1
ATOM 4021 C C . VAL A 1 530 ? 10.027 -0.032 -36.948 1.00 73.12 530 VAL A C 1
ATOM 4023 O O . VAL A 1 530 ? 9.820 -0.769 -35.988 1.00 73.12 530 VAL A O 1
ATOM 4026 N N . ARG A 1 531 ? 9.135 0.166 -37.925 1.00 63.28 531 ARG A N 1
ATOM 4027 C CA . ARG A 1 531 ? 7.890 -0.602 -38.074 1.00 63.28 531 ARG A CA 1
ATOM 4028 C C . ARG A 1 531 ? 8.097 -1.717 -39.105 1.00 63.28 531 ARG A C 1
ATOM 4030 O O . ARG A 1 531 ? 8.623 -1.442 -40.180 1.00 63.28 531 ARG A O 1
ATOM 4037 N N . GLY A 1 532 ? 7.660 -2.939 -38.794 1.00 52.56 532 GLY A N 1
ATOM 4038 C CA . GLY A 1 532 ? 7.585 -4.062 -39.745 1.00 52.56 532 GLY A CA 1
ATOM 4039 C C . GLY A 1 532 ? 8.620 -5.182 -39.567 1.00 52.56 532 GLY A C 1
ATOM 4040 O O . GLY A 1 532 ? 9.604 -5.045 -38.837 1.00 52.56 532 GLY A O 1
ATOM 4041 N N . GLU A 1 533 ? 8.369 -6.311 -40.241 1.00 47.03 533 GLU A N 1
ATOM 4042 C CA . GLU A 1 533 ? 9.275 -7.464 -40.296 1.00 47.03 533 GLU A CA 1
ATOM 4043 C C . GLU A 1 533 ? 10.503 -7.199 -41.180 1.00 47.03 533 GLU A C 1
ATOM 4045 O O . GLU A 1 533 ? 10.493 -6.399 -42.118 1.00 47.03 533 GLU A O 1
ATOM 4050 N N . ARG A 1 534 ? 11.590 -7.901 -40.850 1.00 47.09 534 ARG A N 1
ATOM 4051 C CA . ARG A 1 534 ? 12.888 -7.854 -41.532 1.00 47.09 534 ARG A CA 1
ATOM 4052 C C . ARG A 1 534 ? 12.711 -8.028 -43.052 1.00 47.09 534 ARG A C 1
ATOM 4054 O O . ARG A 1 534 ? 11.995 -8.938 -43.461 1.00 47.09 534 ARG A O 1
ATOM 4061 N N . PRO A 1 535 ? 13.473 -7.323 -43.907 1.00 44.03 535 PRO A N 1
ATOM 4062 C CA . PRO A 1 535 ? 13.818 -7.886 -45.204 1.00 44.03 535 PRO A CA 1
ATOM 4063 C C . PRO A 1 535 ? 14.624 -9.160 -44.919 1.00 44.03 535 PRO A C 1
ATOM 4065 O O . PRO A 1 535 ? 15.760 -9.094 -44.448 1.00 44.03 535 PRO A O 1
ATOM 4068 N N . THR A 1 536 ? 14.020 -10.329 -45.125 1.00 45.47 536 THR A N 1
ATOM 4069 C CA . THR A 1 536 ? 14.633 -11.646 -44.867 1.00 45.47 536 THR A CA 1
ATOM 4070 C C . THR A 1 536 ? 15.842 -11.923 -45.757 1.00 45.47 536 THR A C 1
ATOM 4072 O O . THR A 1 536 ? 16.647 -12.800 -45.454 1.00 45.47 536 THR A O 1
ATOM 4075 N N . THR A 1 537 ? 16.045 -11.117 -46.795 1.00 41.62 537 THR A N 1
ATOM 4076 C CA . THR A 1 537 ? 17.224 -11.150 -47.655 1.00 41.62 537 THR A CA 1
ATOM 4077 C C . THR A 1 537 ? 17.708 -9.733 -47.931 1.00 41.62 537 THR A C 1
ATOM 4079 O O . THR A 1 537 ? 16.949 -8.908 -48.445 1.00 41.62 537 THR A O 1
ATOM 4082 N N . MET A 1 538 ? 18.983 -9.448 -47.645 1.00 46.78 538 MET A N 1
ATOM 4083 C CA . MET A 1 538 ? 19.635 -8.296 -48.270 1.00 46.78 538 MET A CA 1
ATOM 4084 C C . MET A 1 538 ? 19.696 -8.558 -49.779 1.00 46.78 538 MET A C 1
ATOM 4086 O O . MET A 1 538 ? 20.170 -9.630 -50.168 1.00 46.78 538 MET A O 1
ATOM 4090 N N . PRO A 1 539 ? 19.245 -7.624 -50.633 1.00 57.41 539 PRO A N 1
ATOM 4091 C CA . PRO A 1 539 ? 19.412 -7.765 -52.070 1.00 57.41 539 PRO A CA 1
ATOM 4092 C C . PRO A 1 539 ? 20.890 -8.000 -52.392 1.00 57.41 539 PRO A C 1
ATOM 4094 O O . PRO A 1 539 ? 21.764 -7.284 -51.882 1.00 57.41 539 PRO A O 1
ATOM 4097 N N . LYS A 1 540 ? 21.184 -9.004 -53.229 1.00 45.91 540 LYS A N 1
ATOM 4098 C CA . LYS A 1 540 ? 22.504 -9.098 -53.863 1.00 45.91 540 LYS A CA 1
ATOM 4099 C C . LYS A 1 540 ? 22.776 -7.737 -54.513 1.00 45.91 540 LYS A C 1
ATOM 4101 O O . LYS A 1 540 ? 21.904 -7.198 -55.180 1.00 45.91 540 LYS A O 1
ATOM 4106 N N . ASP A 1 541 ? 23.950 -7.173 -54.234 1.00 57.78 541 ASP A N 1
ATOM 4107 C CA . ASP A 1 541 ? 24.419 -5.878 -54.751 1.00 57.78 541 ASP A CA 1
ATOM 4108 C C . ASP A 1 541 ? 23.874 -4.595 -54.081 1.00 57.78 541 ASP A C 1
ATOM 4110 O O . ASP A 1 541 ? 24.062 -3.504 -54.618 1.00 57.78 541 ASP A O 1
ATOM 4114 N N . TRP A 1 542 ? 23.320 -4.665 -52.860 1.00 55.56 542 TRP A N 1
ATOM 4115 C CA . TRP A 1 542 ? 22.906 -3.463 -52.097 1.00 55.56 542 TRP A CA 1
ATOM 4116 C C . TRP A 1 542 ? 24.030 -2.427 -51.876 1.00 55.56 542 TRP A C 1
ATOM 4118 O O . TRP A 1 542 ? 23.760 -1.242 -51.711 1.00 55.56 542 TRP A O 1
ATOM 4128 N N . TRP A 1 543 ? 25.290 -2.867 -51.908 1.00 54.69 543 TRP A N 1
ATOM 4129 C CA . TRP A 1 543 ? 26.491 -2.035 -51.781 1.00 54.69 543 TRP A CA 1
ATOM 4130 C C . TRP A 1 543 ? 26.975 -1.432 -53.113 1.00 54.69 543 TRP A C 1
ATOM 4132 O O . TRP A 1 543 ? 27.897 -0.622 -53.108 1.00 54.69 543 TRP A O 1
ATOM 4142 N N . LYS A 1 544 ? 26.374 -1.810 -54.253 1.00 51.62 544 LYS A N 1
ATOM 4143 C CA . LYS A 1 544 ? 26.732 -1.313 -55.597 1.00 51.62 544 LYS A CA 1
ATOM 4144 C C . LYS A 1 544 ? 25.752 -0.277 -56.154 1.00 51.62 544 LYS A C 1
ATOM 4146 O O . LYS A 1 544 ? 26.037 0.342 -57.178 1.00 51.62 544 LYS A O 1
ATOM 4151 N N . ALA A 1 545 ? 24.607 -0.062 -55.509 1.00 50.41 545 ALA A N 1
ATOM 4152 C CA . ALA A 1 545 ? 23.636 0.939 -55.940 1.00 50.41 545 ALA A CA 1
ATOM 4153 C C . ALA A 1 545 ? 24.076 2.347 -55.495 1.00 50.41 545 ALA A C 1
ATOM 4155 O O . ALA A 1 545 ? 23.723 2.817 -54.419 1.00 50.41 545 ALA A O 1
ATOM 4156 N N . ALA A 1 546 ? 24.840 3.042 -56.343 1.00 48.47 546 ALA A N 1
ATOM 4157 C CA . ALA A 1 546 ? 25.306 4.414 -56.102 1.00 48.47 546 ALA A CA 1
ATOM 4158 C C . ALA A 1 546 ? 24.209 5.497 -56.244 1.00 48.47 546 ALA A C 1
ATOM 4160 O O . ALA A 1 546 ? 24.504 6.689 -56.159 1.00 48.47 546 ALA A O 1
ATOM 4161 N N . LYS A 1 547 ? 22.944 5.116 -56.464 1.00 47.53 547 LYS A N 1
ATOM 4162 C CA . LYS A 1 547 ? 21.795 6.032 -56.466 1.00 47.53 547 LYS A CA 1
ATOM 4163 C C . LYS A 1 547 ? 20.587 5.359 -55.809 1.00 47.53 547 LYS A C 1
ATOM 4165 O O . LYS A 1 547 ? 20.235 4.255 -56.230 1.00 47.53 547 LYS A O 1
ATOM 4170 N N . PRO A 1 548 ? 19.924 5.997 -54.827 1.00 39.62 548 PRO A N 1
ATOM 4171 C CA . PRO A 1 548 ? 18.623 5.538 -54.367 1.00 39.62 548 PRO A CA 1
ATOM 4172 C C . PRO A 1 548 ? 17.641 5.686 -55.533 1.00 39.62 548 PRO A C 1
ATOM 4174 O O . PRO A 1 548 ? 17.444 6.791 -56.036 1.00 39.62 548 PRO A O 1
ATOM 4177 N N . GLN A 1 549 ? 17.049 4.585 -55.998 1.00 38.69 549 GLN A N 1
ATOM 4178 C CA . GLN A 1 549 ? 15.858 4.680 -56.839 1.00 38.69 549 GLN A CA 1
ATOM 4179 C C . GLN A 1 549 ? 14.730 5.289 -55.995 1.00 38.69 549 GLN A C 1
ATOM 4181 O O . GLN A 1 549 ? 14.522 4.827 -54.868 1.00 38.69 549 GLN A O 1
ATOM 4186 N N . PRO A 1 550 ? 13.989 6.288 -56.501 1.00 39.00 550 PRO A N 1
ATOM 4187 C CA . PRO A 1 550 ? 12.773 6.733 -55.850 1.00 39.00 550 PRO A CA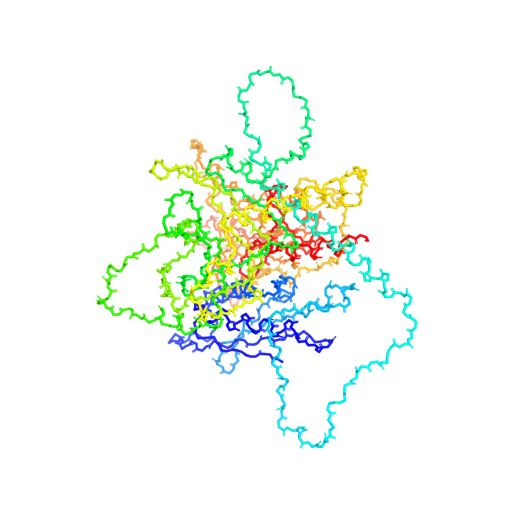 1
ATOM 4188 C C . PRO A 1 550 ? 11.750 5.609 -56.012 1.00 39.00 550 PRO A C 1
ATOM 4190 O O . PRO A 1 550 ? 11.177 5.416 -57.080 1.00 39.00 550 PRO A O 1
ATOM 4193 N N . ARG A 1 551 ? 11.561 4.806 -54.962 1.00 43.00 551 ARG A N 1
ATOM 4194 C CA . ARG A 1 551 ? 10.314 4.059 -54.832 1.00 43.00 551 ARG A CA 1
ATOM 4195 C C . ARG A 1 551 ? 9.215 5.098 -54.678 1.00 43.00 551 ARG A C 1
ATOM 4197 O O . ARG A 1 551 ? 9.343 5.986 -53.839 1.00 43.00 551 ARG A O 1
ATOM 4204 N N . GLU A 1 552 ? 8.155 4.963 -55.464 1.00 39.19 552 GLU A N 1
ATOM 4205 C CA . GLU A 1 552 ? 6.850 5.552 -55.182 1.00 39.19 552 GLU A CA 1
ATOM 4206 C C . GLU A 1 552 ? 6.387 5.051 -53.800 1.00 39.19 552 GLU A C 1
ATOM 4208 O O . GLU A 1 552 ? 5.694 4.051 -53.657 1.00 39.19 552 GLU A O 1
ATOM 4213 N N . GLN A 1 553 ? 6.875 5.711 -52.752 1.00 40.00 553 GLN A N 1
ATOM 4214 C CA . GLN A 1 553 ? 6.326 5.721 -51.405 1.00 40.00 553 GLN A CA 1
ATOM 4215 C C . GLN A 1 553 ? 5.610 7.052 -51.268 1.00 40.00 553 GLN A C 1
ATOM 4217 O O . GLN A 1 553 ? 6.060 7.980 -50.601 1.00 40.00 553 GLN A O 1
ATOM 4222 N N . GLN A 1 554 ? 4.483 7.144 -51.958 1.00 35.31 554 GLN A N 1
ATOM 4223 C CA . GLN A 1 554 ? 3.508 8.192 -51.735 1.00 35.31 554 GLN A CA 1
ATOM 4224 C C . GLN A 1 554 ? 2.650 7.772 -50.534 1.00 35.31 554 GLN A C 1
ATOM 4226 O O . GLN A 1 554 ? 1.478 7.483 -50.681 1.00 35.31 554 GLN A O 1
ATOM 4231 N N . ASP A 1 555 ? 3.312 7.626 -49.381 1.00 34.50 555 ASP A N 1
ATOM 4232 C CA . ASP A 1 555 ? 2.741 7.598 -48.033 1.00 34.50 555 ASP A CA 1
ATOM 4233 C C . ASP A 1 555 ? 3.893 7.692 -47.006 1.00 34.50 555 ASP A C 1
ATOM 4235 O O . ASP A 1 555 ? 4.662 6.751 -46.801 1.00 34.50 555 ASP A O 1
ATOM 4239 N N . SER A 1 556 ? 3.966 8.842 -46.322 1.00 43.03 556 SER A N 1
ATOM 4240 C CA . SER A 1 556 ? 4.701 9.129 -45.071 1.00 43.03 556 SER A CA 1
ATOM 4241 C C . SER A 1 556 ? 6.190 9.550 -45.107 1.00 43.03 556 SER A C 1
ATOM 4243 O O . SER A 1 556 ? 7.053 8.905 -44.513 1.00 43.03 556 SER A O 1
ATOM 4245 N N . GLU A 1 557 ? 6.490 10.755 -45.611 1.00 42.00 557 GLU A N 1
ATOM 4246 C CA . GLU A 1 557 ? 7.683 11.503 -45.144 1.00 42.00 557 GLU A CA 1
ATOM 4247 C C . GLU A 1 557 ? 7.646 11.764 -43.614 1.00 42.00 557 GLU A C 1
ATOM 4249 O O . GLU A 1 557 ? 8.692 11.816 -42.968 1.00 42.00 557 GLU A O 1
ATOM 4254 N N . ASP A 1 558 ? 6.458 11.774 -42.991 1.00 48.06 558 ASP A N 1
ATOM 4255 C CA . ASP A 1 558 ? 6.268 11.923 -41.535 1.00 48.06 558 ASP A CA 1
ATOM 4256 C C . ASP A 1 558 ? 6.649 10.686 -40.691 1.00 48.06 558 ASP A C 1
ATOM 4258 O O . ASP A 1 558 ? 6.801 10.780 -39.467 1.00 48.06 558 ASP A O 1
ATOM 4262 N N . ALA A 1 559 ? 6.817 9.504 -41.296 1.00 51.22 559 ALA A N 1
ATOM 4263 C CA . ALA A 1 559 ? 7.209 8.297 -40.559 1.00 51.22 559 ALA A CA 1
ATOM 4264 C C . ALA A 1 559 ? 8.730 8.199 -40.335 1.00 51.22 559 ALA A C 1
ATOM 4266 O O . ALA A 1 559 ? 9.174 7.476 -39.439 1.00 51.22 559 ALA A O 1
ATOM 4267 N N . ALA A 1 560 ? 9.536 8.929 -41.116 1.00 55.16 560 ALA A N 1
ATOM 4268 C CA . ALA A 1 560 ? 10.990 8.776 -41.150 1.00 55.16 560 ALA A CA 1
ATOM 4269 C C . ALA A 1 560 ? 11.736 9.412 -39.954 1.00 55.16 560 ALA A C 1
ATOM 4271 O O . ALA A 1 560 ? 12.853 8.983 -39.648 1.00 55.16 560 ALA A O 1
ATOM 4272 N N . ASP A 1 561 ? 11.132 10.381 -39.251 1.00 73.44 561 ASP A N 1
ATOM 4273 C CA . ASP A 1 561 ? 11.749 11.078 -38.099 1.00 73.44 561 ASP A CA 1
ATOM 4274 C C . ASP A 1 561 ? 11.181 10.646 -36.732 1.00 73.44 561 ASP A C 1
ATOM 4276 O O . ASP A 1 561 ? 11.465 11.241 -35.689 1.00 73.44 561 ASP A O 1
ATOM 4280 N N . ARG A 1 562 ? 10.387 9.567 -36.704 1.00 83.19 562 ARG A N 1
ATOM 4281 C CA . ARG A 1 562 ? 9.889 8.995 -35.451 1.00 83.19 562 ARG A CA 1
ATOM 4282 C C . ARG A 1 562 ? 10.995 8.240 -34.717 1.00 83.19 562 ARG A C 1
ATOM 4284 O O . ARG A 1 562 ? 11.676 7.372 -35.268 1.00 83.19 562 ARG A O 1
ATOM 4291 N N . VAL A 1 563 ? 11.137 8.534 -33.431 1.00 86.50 563 VAL A N 1
ATOM 4292 C CA . VAL A 1 563 ? 12.093 7.886 -32.531 1.00 86.50 563 VAL A CA 1
ATOM 4293 C C . VAL A 1 563 ? 11.376 7.181 -31.387 1.00 86.50 563 VAL A C 1
ATOM 4295 O O . VAL A 1 563 ? 10.270 7.545 -31.000 1.00 86.50 563 VAL A O 1
ATOM 4298 N N . VAL A 1 564 ? 12.016 6.160 -30.837 1.00 87.81 564 VAL A N 1
ATOM 4299 C CA . VAL A 1 564 ? 11.692 5.589 -29.532 1.00 87.81 564 VAL A CA 1
ATOM 4300 C C . VAL A 1 564 ? 12.724 6.105 -28.548 1.00 87.81 564 VAL A C 1
ATOM 4302 O O . VAL A 1 564 ? 13.926 6.003 -28.801 1.00 87.81 564 VAL A O 1
ATOM 4305 N N . THR A 1 565 ? 12.273 6.628 -27.413 1.00 89.56 565 THR A N 1
ATOM 4306 C CA . THR A 1 565 ? 13.181 7.007 -26.331 1.00 89.56 565 THR A CA 1
ATOM 4307 C C . THR A 1 565 ? 13.259 5.897 -25.297 1.00 89.56 565 THR A C 1
ATOM 4309 O O . THR A 1 565 ? 12.263 5.544 -24.667 1.00 89.56 565 THR A O 1
ATOM 4312 N N . VAL A 1 566 ? 14.467 5.389 -25.086 1.00 90.62 566 VAL A N 1
ATOM 4313 C CA . VAL A 1 566 ? 14.817 4.415 -24.057 1.00 90.62 566 VAL A CA 1
ATOM 4314 C C . VAL A 1 566 ? 15.379 5.164 -22.854 1.00 90.62 566 VAL A C 1
ATOM 4316 O O . VAL A 1 566 ? 16.472 5.729 -22.910 1.00 90.62 566 VAL A O 1
ATOM 4319 N N . VAL A 1 567 ? 14.648 5.165 -21.743 1.00 90.38 567 VAL A N 1
ATOM 4320 C CA . VAL A 1 567 ? 15.103 5.727 -20.468 1.00 90.38 567 VAL A CA 1
ATOM 4321 C C . VAL A 1 567 ? 15.544 4.573 -19.574 1.00 90.38 567 VAL A C 1
ATOM 4323 O O . VAL A 1 567 ? 14.720 3.882 -18.984 1.00 90.38 567 VAL A O 1
ATOM 4326 N N . THR A 1 568 ? 16.852 4.350 -19.474 1.00 90.12 568 THR A N 1
ATOM 4327 C CA . THR A 1 568 ? 17.422 3.337 -18.576 1.00 90.12 568 THR A CA 1
ATOM 4328 C C . THR A 1 568 ? 17.656 3.945 -17.200 1.00 90.12 568 THR A C 1
ATOM 4330 O O . THR A 1 568 ? 18.308 4.980 -17.066 1.00 90.12 568 THR A O 1
ATOM 4333 N N . VAL A 1 569 ? 17.143 3.287 -16.169 1.00 88.50 569 VAL A N 1
ATOM 4334 C CA . VAL A 1 569 ? 17.150 3.735 -14.778 1.00 88.50 569 VAL A CA 1
ATOM 4335 C C . VAL A 1 569 ? 17.957 2.746 -13.951 1.00 88.50 569 VAL A C 1
ATOM 4337 O O . VAL A 1 569 ? 17.659 1.556 -13.910 1.00 88.50 569 VAL A O 1
ATOM 4340 N N . ARG A 1 570 ? 18.990 3.225 -13.263 1.00 86.25 570 ARG A N 1
ATOM 4341 C CA . ARG A 1 570 ? 19.727 2.440 -12.269 1.00 86.25 570 ARG A CA 1
ATOM 4342 C C . ARG A 1 570 ? 19.011 2.494 -10.929 1.00 86.25 570 ARG A C 1
ATOM 4344 O O . ARG A 1 570 ? 18.340 3.477 -10.612 1.00 86.25 570 ARG A O 1
ATOM 4351 N N . ARG A 1 571 ? 19.222 1.465 -10.109 1.00 82.75 571 ARG A N 1
ATOM 4352 C CA . ARG A 1 571 ? 18.794 1.497 -8.712 1.00 82.75 571 ARG A CA 1
ATOM 4353 C C . ARG A 1 571 ? 19.450 2.680 -7.996 1.00 82.75 571 ARG A C 1
ATOM 4355 O O . ARG A 1 571 ? 20.675 2.797 -7.958 1.00 82.75 571 ARG A O 1
ATOM 4362 N N . GLY A 1 572 ? 18.608 3.527 -7.426 1.00 76.06 572 GLY A N 1
ATOM 4363 C CA . GLY A 1 572 ? 18.973 4.653 -6.591 1.00 76.06 572 GLY A CA 1
ATOM 4364 C C . GLY A 1 572 ? 19.234 4.251 -5.138 1.00 76.06 572 GLY A C 1
ATOM 4365 O O . GLY A 1 572 ? 18.919 3.133 -4.722 1.00 76.06 572 GLY 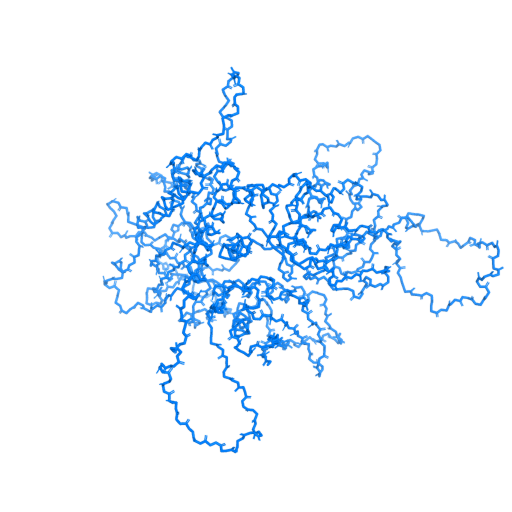A O 1
ATOM 4366 N N . PRO A 1 573 ? 19.820 5.156 -4.341 1.00 73.69 573 PRO A N 1
ATOM 4367 C CA . PRO A 1 573 ? 20.232 4.851 -2.979 1.00 73.69 573 PRO A CA 1
ATOM 4368 C C . PRO A 1 573 ? 19.148 5.183 -1.936 1.00 73.69 573 PRO A C 1
ATOM 4370 O O . PRO A 1 573 ? 19.324 4.868 -0.762 1.00 73.69 573 PRO A O 1
ATOM 4373 N N . ALA A 1 574 ? 18.048 5.836 -2.329 1.00 74.62 574 ALA A N 1
ATOM 4374 C CA . ALA A 1 574 ? 16.959 6.148 -1.410 1.00 74.62 574 ALA A CA 1
ATOM 4375 C C . ALA A 1 574 ? 16.096 4.912 -1.118 1.00 74.62 574 ALA A C 1
ATOM 4377 O O . ALA A 1 574 ? 15.884 4.077 -2.001 1.00 74.62 574 ALA A O 1
ATOM 4378 N N . PRO A 1 575 ? 15.542 4.816 0.100 1.00 75.56 575 PRO A N 1
ATOM 4379 C CA . PRO A 1 575 ? 14.744 3.668 0.514 1.00 75.56 575 PRO A CA 1
ATOM 4380 C C . PRO A 1 575 ? 13.380 3.607 -0.182 1.00 75.56 575 PRO A C 1
ATOM 4382 O O . PRO A 1 575 ? 12.771 2.549 -0.219 1.00 75.56 575 PRO A O 1
ATOM 4385 N N . PHE A 1 576 ? 12.871 4.718 -0.699 1.00 84.75 576 PHE A N 1
ATOM 4386 C CA . PHE A 1 576 ? 11.593 4.850 -1.402 1.00 84.75 576 PHE A CA 1
ATOM 4387 C C . PHE A 1 576 ? 11.602 6.179 -2.157 1.00 84.75 576 PHE A C 1
ATOM 4389 O O . PHE A 1 576 ? 12.570 6.940 -2.073 1.00 84.75 576 PHE A O 1
ATOM 4396 N N . TYR A 1 577 ? 10.522 6.473 -2.872 1.00 83.94 577 TYR A N 1
ATOM 4397 C CA . TYR A 1 577 ? 10.371 7.738 -3.572 1.00 83.94 577 TYR A CA 1
ATOM 4398 C C . TYR A 1 577 ? 9.120 8.480 -3.078 1.00 83.94 577 TYR A C 1
ATOM 4400 O O . TYR A 1 577 ? 8.120 7.873 -2.694 1.00 83.94 577 TYR A O 1
ATOM 4408 N N . THR A 1 578 ? 9.196 9.805 -3.064 1.00 78.50 578 THR A N 1
ATOM 4409 C CA . THR A 1 578 ? 8.101 10.729 -2.743 1.00 78.50 578 THR A CA 1
ATOM 4410 C C . THR A 1 578 ? 7.975 11.735 -3.884 1.00 78.50 578 THR A C 1
ATOM 4412 O O . THR A 1 578 ? 8.979 12.136 -4.479 1.00 78.50 578 THR A O 1
ATOM 4415 N N . THR A 1 579 ? 6.750 12.115 -4.244 1.00 74.38 579 THR A N 1
ATOM 4416 C CA . THR A 1 579 ? 6.508 13.094 -5.322 1.00 74.38 579 THR A CA 1
ATOM 4417 C C . THR A 1 579 ? 6.694 14.527 -4.830 1.00 74.38 579 THR A C 1
ATOM 4419 O O . THR A 1 579 ? 7.036 15.422 -5.596 1.00 74.38 579 THR A O 1
ATOM 4422 N N . SER A 1 580 ? 6.514 14.739 -3.529 1.00 73.00 580 SER A N 1
ATOM 4423 C CA . SER A 1 580 ? 6.802 15.978 -2.817 1.00 73.00 580 SER A CA 1
ATOM 4424 C C . SER A 1 580 ? 7.137 15.681 -1.353 1.00 73.00 580 SER A C 1
ATOM 4426 O O . SER A 1 580 ? 6.857 14.590 -0.844 1.00 73.00 580 SER A O 1
ATOM 4428 N N . ARG A 1 581 ? 7.655 16.687 -0.640 1.00 70.56 581 ARG A N 1
ATOM 4429 C CA . ARG A 1 581 ? 7.873 16.633 0.816 1.00 70.56 581 ARG A CA 1
ATOM 4430 C C . ARG A 1 581 ? 6.602 16.299 1.611 1.00 70.56 581 ARG A C 1
ATOM 4432 O O . ARG A 1 581 ? 6.703 15.833 2.739 1.00 70.56 581 ARG A O 1
ATOM 4439 N N . TYR A 1 582 ? 5.430 16.523 1.016 1.00 73.50 582 TYR A N 1
ATOM 4440 C CA . TYR A 1 582 ? 4.124 16.345 1.649 1.00 73.50 582 TYR A CA 1
ATOM 4441 C C . TYR A 1 582 ? 3.318 15.185 1.055 1.00 73.50 582 TYR A C 1
ATOM 4443 O O . TYR A 1 582 ? 2.101 15.120 1.199 1.00 73.50 582 TYR A O 1
ATOM 4451 N N . SER A 1 583 ? 3.988 14.281 0.346 1.00 76.50 583 SER A N 1
ATOM 4452 C CA . SER A 1 583 ? 3.373 13.087 -0.228 1.00 76.50 583 SER A CA 1
ATOM 4453 C C . SER A 1 583 ? 3.734 11.850 0.586 1.00 76.50 583 SER A C 1
ATOM 4455 O O . SER A 1 583 ? 4.825 11.766 1.154 1.00 76.50 583 SER A O 1
ATOM 4457 N N . VAL A 1 584 ? 2.829 10.871 0.618 1.00 84.06 584 VAL A N 1
ATOM 4458 C CA . VAL A 1 584 ? 3.152 9.558 1.185 1.00 84.06 584 VAL A CA 1
ATOM 4459 C C . VAL A 1 584 ? 4.237 8.867 0.343 1.00 84.06 584 VAL A C 1
ATOM 4461 O O . VAL A 1 584 ? 4.302 9.090 -0.867 1.00 84.06 584 VAL A O 1
ATOM 4464 N N . PRO A 1 585 ? 5.095 8.029 0.943 1.00 87.69 585 PRO A N 1
ATOM 4465 C CA . PRO A 1 585 ? 6.057 7.217 0.208 1.00 87.69 585 PRO A CA 1
ATOM 4466 C C . PRO A 1 585 ? 5.395 6.226 -0.752 1.00 87.69 585 PRO A C 1
ATOM 4468 O O . PRO A 1 585 ? 4.440 5.535 -0.390 1.00 87.69 585 PRO A O 1
ATOM 4471 N N . TYR A 1 586 ? 5.965 6.100 -1.947 1.00 85.94 586 TYR A N 1
ATOM 4472 C CA . TYR A 1 586 ? 5.549 5.156 -2.982 1.00 85.94 586 TYR A CA 1
ATOM 4473 C C . TYR A 1 586 ? 6.696 4.226 -3.378 1.00 85.94 586 TYR A C 1
ATOM 4475 O O . TYR A 1 586 ? 7.878 4.483 -3.124 1.00 85.94 586 TYR A O 1
ATOM 4483 N N . THR A 1 587 ? 6.334 3.122 -4.024 1.00 83.88 587 THR A N 1
ATOM 4484 C CA . THR A 1 587 ? 7.274 2.137 -4.556 1.00 83.88 587 THR A CA 1
ATOM 4485 C C . THR A 1 587 ? 6.690 1.434 -5.781 1.00 83.88 587 THR A C 1
ATOM 4487 O O . THR A 1 587 ? 5.488 1.516 -6.039 1.00 83.88 587 THR A O 1
ATOM 4490 N N . ARG A 1 588 ? 7.542 0.746 -6.540 1.00 85.00 588 ARG A N 1
ATOM 4491 C CA . ARG A 1 588 ? 7.134 -0.063 -7.690 1.00 85.00 588 ARG A CA 1
ATOM 4492 C C . ARG A 1 588 ? 6.768 -1.477 -7.221 1.00 85.00 588 ARG A C 1
ATOM 4494 O O . ARG A 1 588 ? 7.585 -2.136 -6.581 1.00 85.00 588 ARG A O 1
ATOM 4501 N N . GLY A 1 589 ? 5.543 -1.902 -7.511 1.00 82.81 589 GLY A N 1
ATOM 4502 C CA . GLY A 1 589 ? 5.073 -3.284 -7.416 1.00 82.81 589 GLY A CA 1
ATOM 4503 C C . GLY A 1 589 ? 5.387 -4.081 -8.688 1.00 82.81 589 GLY A C 1
ATOM 4504 O O . GLY A 1 589 ? 6.258 -3.707 -9.473 1.00 82.81 589 GLY A O 1
ATOM 4505 N N . PHE A 1 590 ? 4.673 -5.183 -8.895 1.00 83.38 590 PHE A N 1
ATOM 4506 C CA . PHE A 1 590 ? 4.768 -6.039 -10.076 1.00 83.38 590 PHE A CA 1
ATOM 4507 C C . PHE A 1 590 ? 4.186 -5.388 -11.333 1.00 83.38 590 PHE A C 1
ATOM 4509 O O . PHE A 1 590 ? 4.831 -5.411 -12.380 1.00 83.38 590 PHE A O 1
ATOM 4516 N N . ALA A 1 591 ? 2.989 -4.805 -11.231 1.00 79.94 591 ALA A N 1
ATOM 4517 C CA . ALA A 1 591 ? 2.329 -4.109 -12.341 1.00 79.94 591 ALA A CA 1
ATOM 4518 C C . ALA A 1 591 ? 2.298 -2.595 -12.135 1.00 79.94 591 ALA A C 1
ATOM 4520 O O . ALA A 1 591 ? 2.344 -1.825 -13.090 1.00 79.94 591 ALA A O 1
ATOM 4521 N N . SER A 1 592 ? 2.166 -2.153 -10.886 1.00 76.38 592 SER A N 1
ATOM 4522 C CA . SER A 1 592 ? 1.751 -0.788 -10.583 1.00 76.38 592 SER A CA 1
ATOM 4523 C C . SER A 1 592 ? 2.658 -0.111 -9.564 1.00 76.38 592 SER A C 1
ATOM 4525 O O . SER A 1 592 ? 3.444 -0.743 -8.862 1.00 76.38 592 SER A O 1
ATOM 4527 N N . THR A 1 593 ? 2.571 1.212 -9.475 1.00 81.88 593 THR A N 1
ATOM 4528 C CA . THR A 1 593 ? 3.124 1.938 -8.331 1.00 81.88 593 THR A CA 1
ATOM 4529 C C . THR A 1 593 ? 2.126 1.874 -7.180 1.00 81.88 593 THR A C 1
ATOM 4531 O O . THR A 1 593 ? 0.981 2.294 -7.339 1.00 81.88 593 THR A O 1
ATOM 4534 N N . VAL A 1 594 ? 2.578 1.435 -6.006 1.00 79.19 594 VAL A N 1
ATOM 4535 C CA . VAL A 1 594 ? 1.741 1.304 -4.806 1.00 79.19 594 VAL A CA 1
ATOM 4536 C C . VAL A 1 594 ? 2.262 2.180 -3.658 1.00 79.19 594 VAL A C 1
ATOM 4538 O O . VAL A 1 594 ? 3.478 2.391 -3.549 1.00 79.19 594 VAL A O 1
ATOM 4541 N N . PRO A 1 595 ? 1.380 2.715 -2.789 1.00 83.44 595 PRO A N 1
ATOM 4542 C CA . PRO A 1 595 ? 1.802 3.333 -1.535 1.00 83.44 595 PRO A CA 1
ATOM 4543 C C . PRO A 1 595 ? 2.589 2.328 -0.693 1.00 83.44 595 PRO A C 1
ATOM 4545 O O . PRO A 1 595 ? 2.169 1.183 -0.520 1.00 83.44 595 PRO A O 1
ATOM 4548 N N . LEU A 1 596 ? 3.731 2.746 -0.151 1.00 85.38 596 LEU A N 1
ATOM 4549 C CA . LEU A 1 596 ? 4.544 1.865 0.677 1.00 85.38 596 LEU A CA 1
ATOM 4550 C C . LEU A 1 596 ? 3.887 1.695 2.052 1.00 85.38 596 LEU A C 1
ATOM 4552 O O . LEU A 1 596 ? 3.517 2.677 2.704 1.00 85.38 596 LEU A O 1
ATOM 4556 N N . HIS A 1 597 ? 3.772 0.450 2.515 1.00 85.50 597 HIS A N 1
ATOM 4557 C CA . HIS A 1 597 ? 3.259 0.173 3.853 1.00 85.50 597 HIS A CA 1
ATOM 4558 C C . HIS A 1 597 ? 4.166 0.794 4.920 1.00 85.50 597 HIS A C 1
ATOM 4560 O O . HIS A 1 597 ? 5.398 0.731 4.834 1.00 85.50 597 HIS A O 1
ATOM 4566 N N . LEU A 1 598 ? 3.559 1.364 5.960 1.00 88.00 598 LEU A N 1
ATOM 4567 C CA . LEU A 1 598 ? 4.271 2.187 6.933 1.00 88.00 598 LEU A CA 1
ATOM 4568 C C . LEU A 1 598 ? 5.391 1.423 7.664 1.00 88.00 598 LEU A C 1
ATOM 4570 O O . LEU A 1 598 ? 6.505 1.924 7.810 1.00 88.00 598 LEU A O 1
ATOM 4574 N N . VAL A 1 599 ? 5.137 0.171 8.051 1.00 85.12 599 VAL A N 1
ATOM 4575 C CA . VAL A 1 599 ? 6.143 -0.698 8.695 1.00 85.12 599 VAL A CA 1
ATOM 4576 C C . VAL A 1 599 ? 7.321 -0.998 7.760 1.00 85.12 599 VAL A C 1
ATOM 4578 O O . VAL A 1 599 ? 8.465 -1.030 8.210 1.00 85.12 599 VAL A O 1
ATOM 4581 N N . VAL A 1 600 ? 7.072 -1.179 6.458 1.00 84.94 600 VAL A N 1
ATOM 4582 C CA . VAL A 1 600 ? 8.133 -1.434 5.466 1.00 84.94 600 VAL A CA 1
ATOM 4583 C C . VAL A 1 600 ? 8.999 -0.186 5.296 1.00 84.94 600 VAL A C 1
ATOM 4585 O O . VAL A 1 600 ? 10.224 -0.280 5.307 1.00 84.94 600 VAL A O 1
ATOM 4588 N N . CYS A 1 601 ? 8.372 0.991 5.234 1.00 88.06 601 CYS A N 1
ATOM 4589 C CA . CYS A 1 601 ? 9.065 2.278 5.211 1.00 88.06 601 CYS A CA 1
ATOM 4590 C C . CYS A 1 601 ? 10.011 2.436 6.416 1.00 88.06 601 CYS A C 1
ATOM 4592 O O . CYS A 1 601 ? 11.204 2.692 6.239 1.00 88.06 601 CYS A O 1
ATOM 4594 N N . ALA A 1 602 ? 9.516 2.170 7.630 1.00 88.25 602 ALA A N 1
ATOM 4595 C CA . ALA A 1 602 ? 10.319 2.242 8.849 1.00 88.25 602 ALA A CA 1
ATOM 4596 C C . ALA A 1 602 ? 11.504 1.270 8.839 1.00 88.25 602 ALA A C 1
ATOM 4598 O O . ALA A 1 602 ? 12.596 1.638 9.264 1.00 88.25 602 ALA A O 1
ATOM 4599 N N . ARG A 1 603 ? 11.337 0.053 8.309 1.00 83.69 603 ARG A N 1
ATOM 4600 C CA . ARG A 1 603 ? 12.446 -0.907 8.182 1.00 83.69 603 ARG A CA 1
ATOM 4601 C C . ARG A 1 603 ? 13.528 -0.394 7.238 1.00 83.69 603 ARG A C 1
ATOM 4603 O O . ARG A 1 603 ? 14.684 -0.324 7.641 1.00 83.69 603 ARG A O 1
ATOM 4610 N N . ARG A 1 604 ? 13.147 0.060 6.038 1.00 83.69 604 ARG A N 1
ATOM 4611 C CA . ARG A 1 604 ? 14.112 0.592 5.064 1.00 83.69 604 ARG A CA 1
ATOM 4612 C C . ARG A 1 604 ? 14.854 1.830 5.588 1.00 83.69 604 ARG A C 1
ATOM 4614 O O . ARG A 1 604 ? 16.017 2.020 5.257 1.00 83.69 604 ARG A O 1
ATOM 4621 N N . ILE A 1 605 ? 14.214 2.667 6.413 1.00 86.31 605 ILE A N 1
ATOM 4622 C CA . ILE A 1 605 ? 14.887 3.798 7.082 1.00 86.31 605 ILE A CA 1
ATOM 4623 C C . ILE A 1 605 ? 15.825 3.314 8.193 1.00 86.31 605 ILE A C 1
ATOM 4625 O O . ILE A 1 605 ? 16.907 3.876 8.351 1.00 86.31 605 ILE A O 1
ATOM 4629 N N . ALA A 1 606 ? 15.435 2.294 8.964 1.00 84.56 606 ALA A N 1
ATOM 4630 C CA . ALA A 1 606 ? 16.244 1.778 10.067 1.00 84.56 606 ALA A CA 1
ATOM 4631 C C . ALA A 1 606 ? 17.627 1.302 9.602 1.00 84.56 606 ALA A C 1
ATOM 4633 O O . ALA A 1 606 ? 18.607 1.551 10.301 1.00 84.56 606 ALA A O 1
ATOM 4634 N N . ASP A 1 607 ? 17.713 0.711 8.407 1.00 78.69 607 ASP A N 1
ATOM 4635 C CA . ASP A 1 607 ? 18.973 0.253 7.805 1.00 78.69 607 ASP A CA 1
ATOM 4636 C C . ASP A 1 607 ? 19.903 1.407 7.370 1.00 78.69 607 ASP A C 1
ATOM 4638 O O . ASP A 1 607 ? 21.103 1.210 7.178 1.00 78.69 607 ASP A O 1
ATOM 4642 N N . LEU A 1 608 ? 19.371 2.627 7.229 1.00 80.12 608 LEU A N 1
ATOM 4643 C CA . LEU A 1 608 ? 20.134 3.825 6.854 1.00 80.12 608 LEU A CA 1
ATOM 4644 C C . LEU A 1 608 ? 20.611 4.637 8.063 1.00 80.12 608 LEU A C 1
ATOM 4646 O O . LEU A 1 608 ? 21.429 5.548 7.907 1.00 80.12 608 LEU A O 1
ATOM 4650 N N . LEU A 1 609 ? 20.088 4.341 9.254 1.00 79.75 609 LEU A N 1
ATOM 4651 C CA . LEU A 1 609 ? 20.454 5.031 10.483 1.00 79.75 609 LEU A CA 1
ATOM 4652 C C . LEU A 1 609 ? 21.769 4.474 11.062 1.00 79.75 609 LEU A C 1
ATOM 4654 O O . LEU A 1 609 ? 22.023 3.272 10.962 1.00 79.75 609 LEU A O 1
ATOM 4658 N N . PRO A 1 610 ? 22.613 5.342 11.656 1.00 70.56 610 PRO A N 1
ATOM 4659 C CA . PRO A 1 610 ? 23.903 4.953 12.218 1.00 70.56 610 PRO A CA 1
ATOM 4660 C C . PRO A 1 610 ? 23.791 4.023 13.424 1.00 70.56 610 PRO A C 1
ATOM 4662 O O . PRO A 1 610 ? 22.722 3.950 14.078 1.00 70.56 610 PRO A O 1
#

Organism: NCBI:txid83891